Protein AF-A0A957SRE9-F1 (afdb_monomer)

pLDDT: mean 88.99, std 9.48, range [49.84, 96.88]

Nearest PDB structures (foldseek):
  9ezm-assembly1_A  TM=5.721E-01  e=3.180E-08  Halogeometricum borinquense DSM 11551
  7zt8-assembly1_A  TM=3.486E-01  e=4.037E-01  Homo sapiens
  8fmv-assembly1_D  TM=3.633E-01  e=3.031E+00  Bacillus subtilis subsp. subtilis str. 168
  8es4-assembly1_E  TM=2.389E-01  e=2.550E+00  Shigella phage Buco
  3d2u-assembly2_E  TM=1.962E-01  e=1.433E+00  Human betaherpesvirus 5

Sequence (377 aa):
MAEMILPGTYIEVRAEGLITPERVTVNNVGVVGTAAKGPIDITTTGSTTTVVGVPTLVSSYGEARAIFGDYDAWVDGASDELTLVRALELAFAHGATTVWATRVASAAAAKASYLVSSASGDCIALTAKTEGSWGNDLKINIFDAQANAFVEDEVHSGPTVTLANTEIVKSARNRILLATDADGLTRPMQLLYADDSPGAPTSAQVVVDRNTGALTFGATVGAADTVTASYLVAAADSVKVTLKLGAQEEVYTVVSGADLANDIKDNSQWVNAQAQANSAELPTKSASATEFAAFGTGSNTPGANGEINADYKIGLDALLNEDAHIIVAAGQDDSFGDEMDAHCQVASSDAYRRERIGVVGSALGATLDQLRGHNLA

Structure (mmCIF, N/CA/C/O backbone):
data_AF-A0A957SRE9-F1
#
_entry.id   AF-A0A957SRE9-F1
#
loop_
_atom_site.group_PDB
_atom_site.id
_atom_site.type_symbol
_atom_site.label_atom_id
_atom_site.label_alt_id
_atom_site.label_comp_id
_atom_site.label_asym_id
_atom_site.label_entity_id
_atom_site.label_seq_id
_atom_site.pdbx_PDB_ins_code
_atom_site.Cartn_x
_atom_site.Cartn_y
_atom_site.Cartn_z
_atom_site.occupancy
_atom_site.B_iso_or_equiv
_atom_site.auth_seq_id
_atom_site.auth_comp_id
_atom_site.auth_asym_id
_atom_site.auth_atom_id
_atom_site.pdbx_PDB_model_num
ATOM 1 N N . MET A 1 1 ? 57.566 0.824 16.877 1.00 51.84 1 MET A N 1
ATOM 2 C CA . MET A 1 1 ? 58.733 0.720 17.784 1.00 51.84 1 MET A CA 1
ATOM 3 C C . MET A 1 1 ? 59.925 1.179 16.962 1.00 51.84 1 MET A C 1
ATOM 5 O O . MET A 1 1 ? 60.162 0.574 15.928 1.00 51.84 1 MET A O 1
ATOM 9 N N . ALA A 1 2 ? 60.549 2.311 17.290 1.00 51.50 2 ALA A N 1
ATOM 10 C CA . ALA A 1 2 ? 61.684 2.813 16.514 1.00 51.50 2 ALA A CA 1
ATOM 11 C C . ALA A 1 2 ? 62.928 1.996 16.879 1.00 51.50 2 ALA A C 1
ATOM 13 O O . ALA A 1 2 ? 63.255 1.888 18.061 1.00 51.50 2 ALA A O 1
ATOM 14 N N . GLU A 1 3 ? 63.591 1.409 15.888 1.00 58.84 3 GLU A N 1
ATOM 15 C CA . GLU A 1 3 ? 64.792 0.603 16.098 1.00 58.84 3 GLU A CA 1
ATOM 16 C C . GLU A 1 3 ? 66.003 1.329 15.498 1.00 58.84 3 GLU A C 1
ATOM 18 O O . GLU A 1 3 ? 65.990 1.766 14.346 1.00 58.84 3 GLU A O 1
ATOM 23 N N . MET A 1 4 ? 67.038 1.528 16.318 1.00 51.81 4 MET A N 1
ATOM 24 C CA . MET A 1 4 ? 68.249 2.265 15.953 1.00 51.81 4 MET A CA 1
ATOM 25 C C . MET A 1 4 ? 69.278 1.295 15.367 1.00 51.81 4 MET A C 1
ATOM 27 O O . MET A 1 4 ? 69.959 0.594 16.110 1.00 51.81 4 MET A O 1
ATOM 31 N N . ILE A 1 5 ? 69.397 1.264 14.037 1.00 59.59 5 ILE A N 1
ATOM 32 C CA . ILE A 1 5 ? 70.317 0.355 13.329 1.00 59.59 5 ILE A CA 1
ATOM 33 C C . ILE A 1 5 ? 71.699 1.009 13.089 1.00 59.59 5 ILE A C 1
ATOM 35 O O . ILE A 1 5 ? 72.706 0.306 13.053 1.00 59.59 5 ILE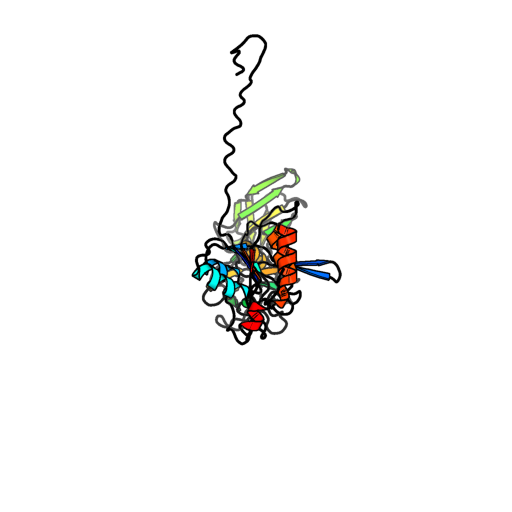 A O 1
ATOM 39 N N . LEU A 1 6 ? 71.785 2.347 12.982 1.00 59.75 6 LEU A N 1
ATOM 40 C CA . LEU A 1 6 ? 73.039 3.106 12.803 1.00 59.75 6 LEU A CA 1
ATOM 41 C C . LEU A 1 6 ? 73.010 4.460 13.551 1.00 59.75 6 LEU A C 1
ATOM 43 O O . LEU A 1 6 ? 71.945 5.075 13.650 1.00 59.75 6 LEU A O 1
ATOM 47 N N . PRO A 1 7 ? 74.155 4.968 14.062 1.00 61.72 7 PRO A N 1
ATOM 48 C CA . PRO A 1 7 ? 74.204 6.234 14.794 1.00 61.72 7 PRO A CA 1
ATOM 49 C C . PRO A 1 7 ? 73.770 7.419 13.918 1.00 61.72 7 PRO A C 1
ATOM 51 O O . PRO A 1 7 ? 74.366 7.672 12.875 1.00 61.72 7 PRO A O 1
ATOM 54 N N . GLY A 1 8 ? 72.760 8.170 14.365 1.00 66.44 8 GLY A N 1
ATOM 55 C CA . GLY A 1 8 ? 72.313 9.412 13.719 1.00 66.44 8 GLY A CA 1
ATOM 56 C C . GLY A 1 8 ? 71.148 9.279 12.731 1.00 66.44 8 GLY A C 1
ATOM 57 O O . GLY A 1 8 ? 70.755 10.284 12.144 1.00 66.44 8 GLY A O 1
ATOM 58 N N . THR A 1 9 ? 70.555 8.094 12.550 1.00 57.88 9 THR A N 1
ATOM 59 C CA . THR A 1 9 ? 69.350 7.917 11.716 1.00 57.88 9 THR A CA 1
ATOM 60 C C . THR A 1 9 ? 68.278 7.139 12.474 1.00 57.88 9 THR A C 1
ATOM 62 O O . THR A 1 9 ? 68.538 6.052 12.983 1.00 57.88 9 THR A O 1
ATOM 65 N N . TYR A 1 10 ? 67.067 7.698 12.537 1.00 56.28 10 TYR A N 1
ATOM 66 C CA . TYR A 1 10 ? 65.894 7.060 13.137 1.00 56.28 10 TYR A CA 1
ATOM 67 C C . TYR A 1 10 ? 64.943 6.604 12.029 1.00 56.28 10 TYR A C 1
ATOM 69 O O . TYR A 1 10 ? 64.563 7.410 11.182 1.00 56.28 10 TYR A O 1
ATOM 77 N N . ILE A 1 11 ? 64.549 5.328 12.046 1.00 66.06 11 ILE A N 1
ATOM 78 C CA . ILE A 1 11 ? 63.503 4.784 11.173 1.00 66.06 11 ILE A CA 1
ATOM 79 C C . ILE A 1 11 ? 62.340 4.356 12.068 1.00 66.06 11 ILE A C 1
ATOM 81 O O . ILE A 1 11 ? 62.491 3.506 12.947 1.00 66.06 11 ILE A O 1
ATOM 85 N N . GLU A 1 12 ? 61.175 4.963 11.858 1.00 66.44 12 GLU A N 1
ATOM 86 C CA . GLU A 1 12 ? 59.926 4.548 12.488 1.00 66.44 12 GLU A CA 1
ATOM 87 C C . GLU A 1 12 ? 59.103 3.779 11.451 1.00 66.44 12 GLU A C 1
ATOM 89 O O . GLU A 1 12 ? 58.536 4.371 10.538 1.00 66.44 12 GLU A O 1
ATOM 94 N N . VAL A 1 13 ? 59.035 2.452 11.581 1.00 66.31 13 VAL A N 1
ATOM 95 C CA . VAL A 1 13 ? 58.067 1.657 10.817 1.00 66.31 13 VAL A CA 1
ATOM 96 C C . VAL A 1 13 ? 56.743 1.722 11.566 1.00 66.31 13 VAL A C 1
ATOM 98 O O . VAL A 1 13 ? 56.584 1.126 12.638 1.00 66.31 13 VAL A O 1
ATOM 101 N N . ARG A 1 14 ? 55.798 2.487 11.022 1.00 61.56 14 ARG A N 1
ATOM 102 C CA . ARG A 1 14 ? 54.396 2.412 11.430 1.00 61.56 14 ARG A CA 1
ATOM 103 C C . ARG A 1 14 ? 53.760 1.267 10.662 1.00 61.56 14 ARG A C 1
ATOM 105 O O . ARG A 1 14 ? 53.963 1.147 9.458 1.00 61.56 14 ARG A O 1
ATOM 112 N N . ALA A 1 15 ? 53.011 0.418 11.357 1.00 62.78 15 ALA A N 1
ATOM 113 C CA . ALA A 1 15 ? 52.093 -0.473 10.674 1.00 62.78 15 ALA A CA 1
ATOM 114 C C . ALA A 1 15 ? 51.009 0.418 10.062 1.00 62.78 15 ALA A C 1
ATOM 116 O O . ALA A 1 15 ? 50.070 0.815 10.749 1.00 62.78 15 ALA A O 1
ATOM 117 N N . GLU A 1 16 ? 51.165 0.789 8.795 1.00 59.53 16 GLU A N 1
ATOM 118 C CA . GLU A 1 16 ? 50.000 1.115 7.988 1.00 59.53 16 GLU A CA 1
ATOM 119 C C . GLU A 1 16 ? 49.205 -0.185 7.961 1.00 59.53 16 GLU A C 1
ATOM 121 O O . GLU A 1 16 ? 49.651 -1.183 7.390 1.00 59.53 16 GLU A O 1
ATOM 126 N N . GLY A 1 17 ? 48.123 -0.242 8.747 1.00 58.66 17 GLY A N 1
ATOM 127 C CA . GLY A 1 17 ? 47.235 -1.396 8.750 1.00 58.66 17 GLY A CA 1
ATOM 128 C C . GLY A 1 17 ? 46.950 -1.754 7.301 1.00 58.66 17 GLY A C 1
ATOM 129 O O . GLY A 1 17 ? 46.739 -0.840 6.506 1.00 58.66 17 GLY A O 1
ATOM 130 N N . LEU A 1 18 ? 47.041 -3.046 6.961 1.00 50.19 18 LEU A N 1
ATOM 131 C CA . LEU A 1 18 ? 46.786 -3.553 5.616 1.00 50.19 18 LEU A CA 1
ATOM 132 C C . LEU A 1 18 ? 45.581 -2.795 5.058 1.00 50.19 18 LEU A C 1
ATOM 134 O O . LEU A 1 18 ? 44.469 -2.993 5.555 1.00 50.19 18 LEU A O 1
ATOM 138 N N . ILE A 1 19 ? 45.823 -1.883 4.108 1.00 55.03 19 ILE A N 1
ATOM 139 C CA . ILE A 1 19 ? 44.756 -1.174 3.413 1.00 55.03 19 ILE A CA 1
ATOM 140 C C . ILE A 1 19 ? 44.097 -2.275 2.607 1.00 55.03 19 ILE A C 1
ATOM 142 O O . ILE A 1 19 ? 44.534 -2.628 1.515 1.00 55.03 19 ILE A O 1
ATOM 146 N N . THR A 1 20 ? 43.129 -2.933 3.234 1.00 54.44 20 THR A N 1
ATOM 147 C CA . THR A 1 20 ? 42.257 -3.855 2.540 1.00 54.44 20 THR A CA 1
ATOM 148 C C . THR A 1 20 ? 41.550 -2.941 1.559 1.00 54.44 20 THR A C 1
ATOM 150 O O . THR A 1 20 ? 40.891 -2.009 2.031 1.00 54.44 20 THR A O 1
ATOM 153 N N . PRO A 1 21 ? 41.760 -3.098 0.240 1.00 57.81 21 PRO A N 1
ATOM 154 C CA . PRO A 1 21 ? 41.014 -2.297 -0.709 1.00 57.81 21 PRO A CA 1
ATOM 155 C C . PRO A 1 21 ? 39.544 -2.437 -0.334 1.00 57.81 21 PRO A C 1
ATOM 157 O O . PRO A 1 21 ? 39.088 -3.538 0.007 1.00 57.81 21 PRO A O 1
ATOM 160 N N . GLU A 1 22 ? 38.835 -1.312 -0.302 1.00 58.88 22 GLU A N 1
ATOM 161 C CA . GLU A 1 22 ? 37.397 -1.333 -0.079 1.00 58.88 22 GLU A CA 1
ATOM 162 C C . GLU A 1 22 ? 36.785 -2.352 -1.042 1.00 58.88 22 GLU A C 1
ATOM 164 O O . GLU A 1 22 ? 37.284 -2.557 -2.155 1.00 58.88 22 GLU A O 1
ATOM 169 N N . ARG A 1 23 ? 35.768 -3.086 -0.579 1.00 59.50 23 ARG A N 1
ATOM 170 C CA . ARG A 1 23 ? 35.136 -4.117 -1.402 1.00 59.50 23 ARG A CA 1
ATOM 171 C C . ARG A 1 23 ? 34.669 -3.463 -2.698 1.00 59.50 23 ARG A C 1
ATOM 173 O O . ARG A 1 23 ? 33.716 -2.696 -2.678 1.00 59.50 23 ARG A O 1
ATOM 180 N N . VAL A 1 24 ? 35.327 -3.792 -3.805 1.00 65.19 24 VAL A N 1
ATOM 181 C CA . VAL A 1 24 ? 34.877 -3.385 -5.133 1.00 65.19 24 VAL A CA 1
ATOM 182 C C . VAL A 1 24 ? 33.601 -4.170 -5.402 1.00 65.19 24 VAL A C 1
ATOM 184 O O . VAL A 1 24 ? 33.634 -5.395 -5.553 1.00 65.19 24 VAL A O 1
ATOM 187 N N . THR A 1 25 ? 32.462 -3.485 -5.367 1.00 69.69 25 THR A N 1
ATOM 188 C CA . THR A 1 25 ? 31.209 -4.056 -5.847 1.00 69.69 25 THR A CA 1
ATOM 189 C C . THR A 1 25 ? 31.361 -4.263 -7.353 1.00 69.69 25 THR A C 1
ATOM 191 O O . THR A 1 25 ? 31.941 -3.444 -8.055 1.00 69.69 25 THR A O 1
ATOM 194 N N . VAL A 1 26 ? 30.927 -5.411 -7.863 1.00 72.50 26 VAL A N 1
ATOM 195 C CA . VAL A 1 26 ? 31.007 -5.737 -9.293 1.00 72.50 26 VAL A CA 1
ATOM 196 C C . VAL A 1 26 ? 29.642 -6.215 -9.754 1.00 72.50 26 VAL A C 1
ATOM 198 O O . VAL A 1 26 ? 28.910 -6.821 -8.976 1.00 72.50 26 VAL A O 1
ATOM 201 N N . ASN A 1 27 ? 29.313 -5.965 -11.021 1.00 76.88 27 ASN A N 1
ATOM 202 C CA . ASN A 1 27 ? 28.092 -6.449 -11.680 1.00 76.88 27 ASN A CA 1
ATOM 203 C C . ASN A 1 27 ? 26.761 -5.892 -11.144 1.00 76.88 27 ASN A C 1
ATOM 205 O O . ASN A 1 27 ? 25.710 -6.470 -11.412 1.00 76.88 27 ASN A O 1
ATOM 209 N N . ASN A 1 28 ? 26.779 -4.763 -10.434 1.00 90.19 28 ASN A N 1
ATOM 210 C CA . ASN A 1 28 ? 25.544 -4.058 -10.096 1.00 90.19 28 ASN A CA 1
ATOM 211 C C . ASN A 1 28 ? 25.036 -3.270 -11.310 1.00 90.19 28 ASN A C 1
ATOM 213 O O . ASN A 1 28 ? 25.766 -2.441 -11.867 1.00 90.19 28 ASN A O 1
ATOM 217 N N . VAL A 1 29 ? 23.783 -3.505 -11.685 1.00 94.44 29 VAL A N 1
ATOM 218 C CA . VAL A 1 29 ? 23.110 -2.821 -12.798 1.00 94.44 29 VAL A CA 1
ATOM 219 C C . VAL A 1 29 ? 22.133 -1.793 -12.231 1.00 94.44 29 VAL A C 1
ATOM 221 O O . VAL A 1 29 ? 21.446 -2.081 -11.262 1.00 94.44 29 VAL A O 1
ATOM 224 N N . GLY A 1 30 ? 22.062 -0.600 -12.805 1.00 95.31 30 GLY A N 1
ATOM 225 C CA . GLY A 1 30 ? 21.007 0.378 -12.565 1.00 95.31 30 GLY A CA 1
ATOM 226 C C . GLY A 1 30 ? 20.048 0.375 -13.747 1.00 95.31 30 GLY A C 1
ATOM 227 O O . GLY A 1 30 ? 20.494 0.481 -14.885 1.00 95.31 30 GLY A O 1
ATOM 228 N N . VAL A 1 31 ? 18.748 0.237 -13.507 1.00 96.31 31 VAL A N 1
ATOM 229 C CA . VAL A 1 31 ? 17.733 0.246 -14.568 1.00 96.31 31 VAL A CA 1
ATOM 230 C C . VAL A 1 31 ? 16.680 1.288 -14.234 1.00 96.31 31 VAL A C 1
ATOM 232 O O . VAL A 1 31 ? 16.050 1.221 -13.180 1.00 96.31 31 VAL A O 1
ATOM 235 N N . VAL A 1 32 ? 16.477 2.233 -15.148 1.00 96.19 32 VAL A N 1
ATOM 236 C CA . VAL A 1 32 ? 15.441 3.266 -15.057 1.00 96.19 32 VAL A CA 1
ATOM 237 C C . VAL A 1 32 ? 14.355 2.962 -16.078 1.00 96.19 32 VAL A C 1
ATOM 239 O O . VAL A 1 32 ? 14.672 2.697 -17.235 1.00 96.19 32 VAL A O 1
ATOM 242 N N . GLY A 1 33 ? 13.085 3.003 -15.678 1.00 94.44 33 GLY A N 1
ATOM 243 C CA . GLY A 1 33 ? 11.975 2.796 -16.607 1.00 94.44 33 GLY A CA 1
ATOM 244 C C . GLY A 1 33 ? 10.595 2.985 -15.989 1.00 94.44 33 GLY A C 1
ATOM 245 O O . GLY A 1 33 ? 10.453 3.193 -14.782 1.00 94.44 33 GLY A O 1
ATOM 246 N N . THR A 1 34 ? 9.566 2.875 -16.821 1.00 94.88 34 THR A N 1
ATOM 247 C CA . THR A 1 34 ? 8.156 2.971 -16.419 1.00 94.88 34 THR A CA 1
ATOM 248 C C . THR A 1 34 ? 7.644 1.628 -15.887 1.00 94.88 34 THR A C 1
ATOM 250 O O . THR A 1 34 ? 8.064 0.560 -16.342 1.00 94.88 34 THR A O 1
ATOM 253 N N . ALA A 1 35 ? 6.748 1.655 -14.894 1.00 94.94 35 ALA A N 1
ATOM 254 C CA . ALA A 1 35 ? 6.207 0.444 -14.266 1.00 94.94 35 ALA A CA 1
ATOM 255 C C . ALA A 1 35 ? 4.763 0.610 -13.773 1.00 94.94 35 ALA A C 1
ATOM 257 O O . ALA A 1 35 ? 4.315 1.725 -13.490 1.00 94.94 35 ALA A O 1
ATOM 258 N N . ALA A 1 36 ? 4.072 -0.525 -13.615 1.00 93.31 36 ALA A N 1
ATOM 259 C CA . ALA A 1 36 ? 2.665 -0.592 -13.224 1.00 93.31 36 ALA A CA 1
ATOM 260 C C . ALA A 1 36 ? 2.424 -0.254 -11.747 1.00 93.31 36 ALA A C 1
ATOM 262 O O . ALA A 1 36 ? 1.314 0.112 -11.368 1.00 93.31 36 ALA A O 1
ATOM 263 N N . LYS A 1 37 ? 3.440 -0.426 -10.898 1.00 93.25 37 LYS A N 1
ATOM 264 C CA . LYS A 1 37 ? 3.426 -0.093 -9.469 1.00 93.25 37 LYS A CA 1
ATOM 265 C C . LYS A 1 37 ? 4.847 0.121 -8.957 1.00 93.25 37 LYS A C 1
ATOM 267 O O . LYS A 1 37 ? 5.803 -0.004 -9.716 1.00 93.25 37 LYS A O 1
ATOM 272 N N . GLY A 1 38 ? 4.986 0.412 -7.669 1.00 91.06 38 GLY A N 1
ATOM 273 C CA . GLY A 1 38 ? 6.283 0.541 -7.005 1.00 91.06 38 GLY A CA 1
ATOM 274 C C . GLY A 1 38 ? 6.563 1.964 -6.526 1.00 91.06 38 GLY A C 1
ATOM 275 O O . GLY A 1 38 ? 5.797 2.880 -6.839 1.00 91.06 38 GLY A O 1
ATOM 276 N N . PRO A 1 39 ? 7.622 2.146 -5.727 1.00 91.56 39 PRO A N 1
ATOM 277 C CA . PRO A 1 39 ? 7.863 3.389 -5.009 1.00 91.56 39 PRO A CA 1
ATOM 278 C C . PRO A 1 39 ? 8.271 4.526 -5.953 1.00 91.56 39 PRO A C 1
ATOM 280 O O . PRO A 1 39 ? 9.182 4.385 -6.768 1.00 91.56 39 PRO A O 1
ATOM 283 N N . ILE A 1 40 ? 7.584 5.654 -5.803 1.00 92.19 40 ILE A N 1
ATOM 284 C CA . ILE A 1 40 ? 7.937 6.964 -6.347 1.00 92.19 40 ILE A CA 1
ATOM 285 C C . ILE A 1 40 ? 7.630 8.004 -5.270 1.00 92.19 40 ILE A C 1
ATOM 287 O O . ILE A 1 40 ? 6.649 7.869 -4.537 1.00 92.19 40 ILE A O 1
ATOM 291 N N . ASP A 1 41 ? 8.455 9.037 -5.185 1.00 88.12 41 ASP A N 1
ATOM 292 C CA . ASP A 1 41 ? 8.241 10.163 -4.290 1.00 88.12 41 ASP A CA 1
ATOM 293 C C . ASP A 1 41 ? 7.639 11.320 -5.083 1.00 88.12 41 ASP A C 1
ATOM 295 O O . ASP A 1 41 ? 8.301 11.955 -5.906 1.00 88.12 41 ASP A O 1
ATOM 299 N N . ILE A 1 42 ? 6.359 11.601 -4.837 1.00 86.50 42 ILE A N 1
ATOM 300 C CA . ILE A 1 42 ? 5.653 12.732 -5.442 1.00 86.50 42 ILE A CA 1
ATOM 301 C C . ILE A 1 42 ? 5.584 13.866 -4.426 1.00 86.50 42 ILE A C 1
ATOM 303 O O . ILE A 1 42 ? 4.901 13.769 -3.407 1.00 86.50 42 ILE A O 1
ATOM 307 N N . THR A 1 43 ? 6.261 14.972 -4.724 1.00 85.38 43 THR A N 1
ATOM 308 C CA . THR A 1 43 ? 6.211 16.187 -3.905 1.00 85.38 43 THR A CA 1
ATOM 309 C C . THR A 1 43 ? 5.619 17.330 -4.714 1.00 85.38 43 THR A C 1
ATOM 311 O O . THR A 1 43 ? 6.137 17.700 -5.765 1.00 85.38 43 THR A O 1
ATOM 314 N N . THR A 1 44 ? 4.542 17.931 -4.206 1.00 85.06 44 THR A N 1
ATOM 315 C CA . THR A 1 44 ? 3.928 19.120 -4.812 1.00 85.06 44 THR A CA 1
ATOM 316 C C . THR A 1 44 ? 4.267 20.349 -3.980 1.00 85.06 44 THR A C 1
ATOM 318 O O . THR A 1 44 ? 3.871 20.442 -2.821 1.00 85.06 44 THR A O 1
ATOM 321 N N . THR A 1 45 ? 4.994 21.306 -4.562 1.00 82.88 45 THR A N 1
ATOM 322 C CA . THR A 1 45 ? 5.281 22.605 -3.934 1.00 82.88 45 THR A CA 1
ATOM 323 C C . THR A 1 45 ? 4.662 23.715 -4.774 1.00 82.88 45 THR A C 1
ATOM 325 O O . THR A 1 45 ? 5.111 24.013 -5.882 1.00 82.88 45 THR A O 1
ATOM 328 N N . GLY A 1 46 ? 3.604 24.339 -4.251 1.00 86.31 46 GLY A N 1
ATOM 329 C CA . GLY A 1 46 ? 2.827 25.326 -5.000 1.00 86.31 46 GLY A CA 1
ATOM 330 C C . GLY A 1 46 ? 2.157 24.688 -6.218 1.00 86.31 46 GLY A C 1
ATOM 331 O O . GLY A 1 46 ? 1.353 23.776 -6.065 1.00 86.31 46 GLY A O 1
ATOM 332 N N . SER A 1 47 ? 2.490 25.170 -7.418 1.00 82.44 47 SER A N 1
ATOM 333 C CA . SER A 1 47 ? 1.948 24.651 -8.683 1.00 82.44 47 SER A CA 1
ATOM 334 C C . SER A 1 47 ? 2.879 23.654 -9.388 1.00 82.44 47 SER A C 1
ATOM 336 O O . SER A 1 47 ? 2.533 23.175 -10.467 1.00 82.44 47 SER A O 1
ATOM 338 N N . THR A 1 48 ? 4.050 23.358 -8.813 1.00 81.81 48 THR A N 1
ATOM 339 C CA . THR A 1 48 ? 5.038 22.440 -9.393 1.00 81.81 48 THR A CA 1
ATOM 340 C C . THR A 1 48 ? 4.965 21.098 -8.679 1.00 81.81 48 THR A C 1
ATOM 342 O O . THR A 1 48 ? 5.120 21.031 -7.458 1.00 81.81 48 THR A O 1
ATOM 345 N N . THR A 1 49 ? 4.742 20.035 -9.449 1.00 85.56 49 THR A N 1
ATOM 346 C CA . THR A 1 49 ? 4.795 18.651 -8.968 1.00 85.56 49 THR A CA 1
ATOM 347 C C . THR A 1 49 ? 6.087 18.024 -9.460 1.00 85.56 49 THR A C 1
ATOM 349 O O . THR A 1 49 ? 6.312 17.956 -10.666 1.00 85.56 49 THR A O 1
ATOM 352 N N . THR A 1 50 ? 6.924 17.578 -8.531 1.00 84.62 50 THR A N 1
ATOM 353 C CA . THR A 1 50 ? 8.149 16.836 -8.828 1.00 84.62 50 THR A CA 1
ATOM 354 C C . THR A 1 50 ? 7.915 15.373 -8.485 1.00 84.62 50 THR A C 1
ATOM 356 O O . THR A 1 50 ? 7.482 15.064 -7.373 1.00 84.62 50 THR A O 1
ATOM 359 N N . VAL A 1 51 ? 8.198 14.486 -9.437 1.00 88.25 51 VAL A N 1
ATOM 360 C CA . VAL A 1 51 ? 8.099 13.033 -9.269 1.00 88.25 51 VAL A CA 1
ATOM 361 C C . VAL A 1 51 ? 9.503 12.460 -9.321 1.00 88.25 51 VAL A C 1
ATOM 363 O O . VAL A 1 51 ? 10.169 12.576 -10.345 1.00 88.25 51 VAL A O 1
ATOM 366 N N . VAL A 1 52 ? 9.959 11.877 -8.216 1.00 87.81 52 VAL A N 1
ATOM 367 C CA . VAL A 1 52 ? 11.298 11.297 -8.090 1.00 87.81 52 VAL A CA 1
ATOM 368 C C . VAL A 1 52 ? 11.194 9.786 -7.969 1.00 87.81 52 VAL A C 1
ATOM 370 O O . VAL A 1 52 ? 10.433 9.267 -7.156 1.00 87.81 52 VAL A O 1
ATOM 373 N N . GLY A 1 53 ? 11.953 9.066 -8.792 1.00 87.44 53 GLY A N 1
ATOM 374 C CA . GLY A 1 53 ? 12.060 7.618 -8.666 1.00 87.44 53 GLY A CA 1
ATOM 375 C C . GLY A 1 53 ? 12.875 7.236 -7.435 1.00 87.44 53 GLY A C 1
ATOM 376 O O . GLY A 1 53 ? 13.913 7.840 -7.177 1.00 87.44 53 GLY A O 1
ATOM 377 N N . VAL A 1 54 ? 12.430 6.221 -6.694 1.00 92.88 54 VAL A N 1
ATOM 378 C CA . VAL A 1 54 ? 13.162 5.699 -5.531 1.00 92.88 54 VAL A CA 1
ATOM 379 C C . VAL A 1 54 ? 13.960 4.465 -5.962 1.00 92.88 54 VAL A C 1
ATOM 381 O O . VAL A 1 54 ? 13.345 3.440 -6.287 1.00 92.88 54 VAL A O 1
ATOM 384 N N . PRO A 1 55 ? 15.308 4.518 -5.979 1.00 94.38 55 PRO A N 1
ATOM 385 C CA . PRO A 1 55 ? 16.121 3.359 -6.309 1.00 94.38 55 PRO A CA 1
ATOM 386 C C . PRO A 1 55 ? 15.848 2.225 -5.328 1.00 94.38 55 PRO A C 1
ATOM 388 O O . PRO A 1 55 ? 15.999 2.368 -4.116 1.00 94.38 55 PRO A O 1
ATOM 391 N N . THR A 1 56 ? 15.427 1.085 -5.858 1.00 95.88 56 THR A N 1
ATOM 392 C CA . THR A 1 56 ? 15.103 -0.092 -5.058 1.00 95.88 56 THR A CA 1
ATOM 393 C C . THR A 1 56 ? 16.001 -1.240 -5.476 1.00 95.88 56 THR A C 1
ATOM 395 O O . THR A 1 56 ? 16.016 -1.640 -6.643 1.00 95.88 56 THR A O 1
ATOM 398 N N . LEU A 1 57 ? 16.755 -1.776 -4.520 1.00 94.62 57 LEU A N 1
ATOM 399 C CA . LEU A 1 57 ? 17.587 -2.946 -4.747 1.00 94.62 57 LEU A CA 1
ATOM 400 C C . LEU A 1 57 ? 16.703 -4.179 -4.930 1.00 94.62 57 LEU A C 1
ATOM 402 O O . LEU A 1 57 ? 15.914 -4.513 -4.051 1.00 94.62 57 LEU A O 1
ATOM 406 N N . VAL A 1 58 ? 16.873 -4.870 -6.050 1.00 95.69 58 VAL A N 1
ATOM 407 C CA . VAL A 1 58 ? 16.213 -6.140 -6.341 1.00 95.69 58 VAL A CA 1
ATOM 408 C C . VAL A 1 58 ? 17.245 -7.197 -6.709 1.00 95.69 58 VAL A C 1
ATOM 410 O O . VAL A 1 58 ? 18.224 -6.941 -7.416 1.00 95.69 58 VAL A O 1
ATOM 413 N N . SER A 1 59 ? 17.020 -8.408 -6.210 1.00 93.62 59 SER A N 1
ATOM 414 C CA . SER A 1 59 ? 17.938 -9.547 -6.338 1.00 93.62 59 SER A CA 1
ATOM 415 C C . SER A 1 59 ? 17.402 -10.658 -7.244 1.00 93.62 59 SER A C 1
ATOM 417 O O . SER A 1 59 ? 18.125 -11.589 -7.598 1.00 93.62 59 SER A O 1
ATOM 419 N N . SER A 1 60 ? 16.127 -1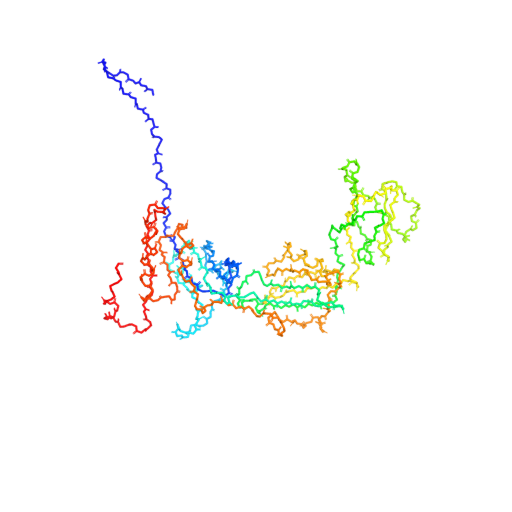0.579 -7.637 1.00 94.31 60 SER A N 1
ATOM 420 C CA . SER A 1 60 ? 15.501 -11.545 -8.537 1.00 94.31 60 SER A CA 1
ATOM 421 C C . SER A 1 60 ? 14.354 -10.938 -9.344 1.00 94.31 60 SER A C 1
ATOM 423 O O . SER A 1 60 ? 13.717 -9.968 -8.933 1.00 94.31 60 SER A O 1
ATOM 425 N N . TYR A 1 61 ? 14.019 -11.577 -10.467 1.00 94.38 61 TYR A N 1
ATOM 426 C CA . TYR A 1 61 ? 12.862 -11.191 -11.279 1.00 94.38 61 TYR A CA 1
ATOM 427 C C . TYR A 1 61 ? 11.523 -11.349 -10.534 1.00 94.38 61 TYR A C 1
ATOM 429 O O . TYR A 1 61 ? 10.620 -10.529 -10.690 1.00 94.38 61 TYR A O 1
ATOM 437 N N . GLY A 1 62 ? 11.391 -12.376 -9.685 1.00 94.50 62 GLY A N 1
ATOM 438 C CA . GLY A 1 62 ? 10.183 -12.578 -8.877 1.00 94.50 62 GLY A CA 1
ATOM 439 C C . GLY A 1 62 ? 9.950 -11.437 -7.882 1.00 94.50 62 GLY A C 1
ATOM 440 O O . GLY A 1 62 ? 8.829 -10.950 -7.754 1.00 94.50 62 GLY A O 1
ATOM 441 N N . GLU A 1 63 ? 11.019 -10.968 -7.236 1.00 94.75 63 GLU A N 1
ATOM 442 C CA . GLU A 1 63 ? 10.996 -9.790 -6.363 1.00 94.75 63 GLU A CA 1
ATOM 443 C C . GLU A 1 63 ? 10.672 -8.511 -7.148 1.00 94.75 63 GLU A C 1
ATOM 445 O O . GLU A 1 63 ? 9.798 -7.745 -6.743 1.00 94.75 63 GLU A O 1
ATOM 450 N N . ALA A 1 64 ? 11.293 -8.319 -8.316 1.00 94.19 64 ALA A N 1
ATOM 451 C CA . ALA A 1 64 ? 11.016 -7.177 -9.184 1.00 94.19 64 ALA A CA 1
ATOM 452 C C . ALA A 1 64 ? 9.531 -7.085 -9.570 1.00 94.19 64 ALA A C 1
ATOM 454 O O . ALA A 1 64 ? 8.931 -6.021 -9.440 1.00 94.19 64 ALA A O 1
ATOM 455 N N . ARG A 1 65 ? 8.900 -8.197 -9.962 1.00 94.25 65 ARG A N 1
ATOM 456 C CA . ARG A 1 65 ? 7.451 -8.239 -10.232 1.00 94.25 65 ARG A CA 1
ATOM 457 C C . ARG A 1 65 ? 6.610 -7.968 -8.987 1.00 94.25 65 ARG A C 1
ATOM 459 O O . ARG A 1 65 ? 5.595 -7.272 -9.051 1.00 94.25 65 ARG A O 1
ATOM 466 N N . ALA A 1 66 ? 7.026 -8.493 -7.835 1.00 91.75 66 ALA A N 1
ATOM 467 C CA . ALA A 1 66 ? 6.329 -8.257 -6.577 1.00 91.75 66 ALA A CA 1
ATOM 468 C C . ALA A 1 66 ? 6.341 -6.772 -6.178 1.00 91.75 66 ALA A C 1
ATOM 470 O O . ALA A 1 66 ? 5.342 -6.304 -5.633 1.00 91.75 66 ALA A O 1
ATOM 471 N N . ILE A 1 67 ? 7.403 -6.027 -6.497 1.00 93.38 67 ILE A N 1
ATOM 472 C CA . ILE A 1 67 ? 7.545 -4.600 -6.167 1.00 93.38 67 ILE A CA 1
ATOM 473 C C . ILE A 1 67 ? 6.970 -3.691 -7.257 1.00 93.38 67 ILE A C 1
ATOM 475 O O . ILE A 1 67 ? 6.220 -2.778 -6.923 1.00 93.38 67 ILE A O 1
ATOM 479 N N . PHE A 1 68 ? 7.269 -3.954 -8.533 1.00 94.81 68 PHE A N 1
ATOM 480 C CA . PHE A 1 68 ? 6.981 -3.062 -9.668 1.00 94.81 68 PHE A CA 1
ATOM 481 C C . PHE A 1 68 ? 5.808 -3.497 -10.559 1.00 94.81 68 PHE A C 1
ATOM 483 O O . PHE A 1 68 ? 5.335 -2.723 -11.392 1.00 94.81 68 PHE A O 1
ATOM 490 N N . GLY A 1 69 ? 5.275 -4.698 -10.334 1.00 92.19 69 GLY A N 1
ATOM 491 C CA . GLY A 1 69 ? 4.101 -5.222 -11.033 1.00 92.19 69 GLY A CA 1
ATOM 492 C C . GLY A 1 69 ? 4.451 -5.982 -12.301 1.00 92.19 69 GLY A C 1
ATOM 493 O O . GLY A 1 69 ? 5.619 -6.211 -12.606 1.00 92.19 69 GLY A O 1
ATOM 494 N N . ASP A 1 70 ? 3.415 -6.403 -13.016 1.00 91.19 70 ASP A N 1
ATOM 495 C CA . ASP A 1 70 ? 3.565 -7.007 -14.334 1.00 91.19 70 ASP A CA 1
ATOM 496 C C . ASP A 1 70 ? 3.646 -5.903 -15.400 1.00 91.19 70 ASP A C 1
ATOM 498 O O . ASP A 1 70 ? 3.079 -4.821 -15.234 1.00 91.19 70 ASP A O 1
ATOM 502 N N . TYR A 1 71 ? 4.381 -6.167 -16.479 1.00 90.81 71 TYR A N 1
ATOM 503 C CA . TYR A 1 71 ? 4.421 -5.290 -17.646 1.00 90.81 71 TYR A CA 1
ATOM 504 C C . TYR A 1 71 ? 3.311 -5.660 -18.644 1.00 90.81 71 TYR A C 1
ATOM 506 O O . TYR A 1 71 ? 2.713 -6.736 -18.574 1.00 90.81 71 TYR A O 1
ATOM 514 N N . ASP A 1 72 ? 3.057 -4.775 -19.599 1.00 90.44 72 ASP A N 1
ATOM 515 C CA . ASP A 1 72 ? 2.062 -4.932 -20.660 1.00 90.44 72 ASP A CA 1
ATOM 516 C C . ASP A 1 72 ? 2.572 -5.696 -21.896 1.00 90.44 72 ASP A C 1
ATOM 518 O O . ASP A 1 72 ? 3.761 -5.961 -22.085 1.00 90.44 72 ASP A O 1
ATOM 522 N N . ALA A 1 73 ? 1.661 -6.079 -22.789 1.00 89.44 73 ALA A N 1
ATOM 523 C CA . ALA A 1 73 ? 2.072 -6.646 -24.068 1.00 89.44 73 ALA A CA 1
ATOM 524 C C . ALA A 1 73 ? 2.840 -5.594 -24.888 1.00 89.44 73 ALA A C 1
ATOM 526 O O . ALA A 1 73 ? 2.378 -4.467 -25.027 1.00 89.44 73 ALA A O 1
ATOM 527 N N . TRP A 1 74 ? 3.986 -5.979 -25.455 1.00 86.88 74 TRP A N 1
ATOM 528 C CA . TRP A 1 74 ? 4.718 -5.116 -26.384 1.00 86.88 74 TRP A CA 1
ATOM 529 C C . TRP A 1 74 ? 3.939 -4.959 -27.691 1.00 86.88 74 TRP A C 1
ATOM 531 O O . TRP A 1 74 ? 3.553 -5.973 -28.284 1.00 86.88 74 TRP A O 1
ATOM 541 N N . VAL A 1 75 ? 3.748 -3.721 -28.153 1.00 86.69 75 VAL A N 1
ATOM 542 C CA . VAL A 1 75 ? 3.037 -3.425 -29.400 1.00 86.69 75 VAL A CA 1
ATOM 543 C C . VAL A 1 75 ? 4.011 -2.872 -30.435 1.00 86.69 75 VAL A C 1
ATOM 545 O O . VAL A 1 75 ? 4.286 -3.539 -31.435 1.00 86.69 75 VAL A O 1
ATOM 548 N N . ASP A 1 76 ? 4.552 -1.683 -30.192 1.00 82.50 76 ASP A N 1
ATOM 549 C CA . ASP A 1 76 ? 5.378 -0.942 -31.148 1.00 82.50 76 ASP A CA 1
ATOM 550 C C . ASP A 1 76 ? 6.426 -0.022 -30.504 1.00 82.50 76 ASP A C 1
ATOM 552 O O . ASP A 1 76 ? 7.196 0.606 -31.227 1.00 82.50 76 ASP A O 1
ATOM 556 N N . GLY A 1 77 ? 6.505 0.040 -29.173 1.00 77.88 77 GLY A N 1
ATOM 557 C CA . GLY A 1 77 ? 7.424 0.929 -28.459 1.00 77.88 77 GLY A CA 1
ATOM 558 C C . GLY A 1 77 ? 7.019 2.404 -28.500 1.00 77.88 77 GLY A C 1
ATOM 559 O O . GLY A 1 77 ? 7.795 3.253 -28.069 1.00 77.88 77 GLY A O 1
ATOM 560 N N . ALA A 1 78 ? 5.834 2.711 -29.033 1.00 78.44 78 ALA A N 1
ATOM 561 C CA . ALA A 1 78 ? 5.236 4.041 -29.079 1.00 78.44 78 ALA A CA 1
ATOM 562 C C . ALA A 1 78 ? 3.826 4.061 -28.459 1.00 78.44 78 ALA A C 1
ATOM 564 O O . ALA A 1 78 ? 3.155 5.092 -28.493 1.00 78.44 78 ALA A O 1
ATOM 565 N N . SER A 1 79 ? 3.382 2.937 -27.892 1.00 82.19 79 SER A N 1
ATOM 566 C CA . SER A 1 79 ? 2.064 2.751 -27.281 1.00 82.19 79 SER A CA 1
ATOM 567 C C . SER A 1 79 ? 2.131 2.876 -25.756 1.00 82.19 79 SER A C 1
ATOM 569 O O . SER A 1 79 ? 1.341 2.255 -25.046 1.00 82.19 79 SER A O 1
ATOM 571 N N . ASP A 1 80 ? 3.088 3.675 -25.276 1.00 84.62 80 ASP A N 1
ATOM 572 C CA . ASP A 1 80 ? 3.355 3.944 -23.864 1.00 84.62 80 ASP A CA 1
ATOM 573 C C . ASP A 1 80 ? 3.639 2.674 -23.040 1.00 84.62 80 ASP A C 1
ATOM 575 O O . ASP A 1 80 ? 3.231 2.551 -21.885 1.00 84.62 80 ASP A O 1
ATOM 579 N N . GLU A 1 81 ? 4.357 1.712 -23.629 1.00 90.00 81 GLU A N 1
ATOM 580 C CA . GLU A 1 81 ? 4.597 0.429 -22.977 1.00 90.00 81 GLU A CA 1
ATOM 581 C C . GLU A 1 81 ? 5.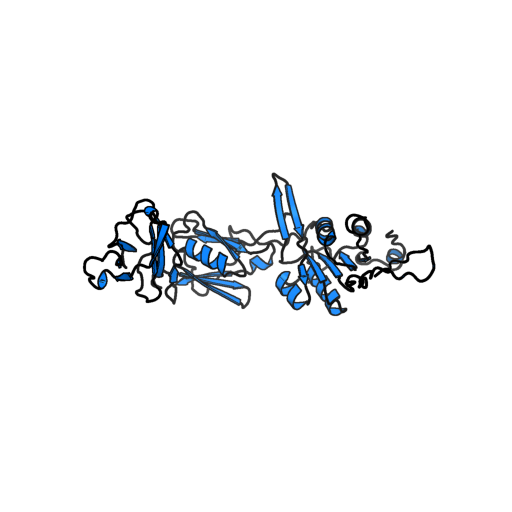415 0.536 -21.679 1.00 90.00 81 GLU A C 1
ATOM 583 O O . GLU A 1 81 ? 6.360 1.320 -21.549 1.00 90.00 81 GLU A O 1
ATOM 588 N N . LEU A 1 82 ? 5.120 -0.341 -20.717 1.00 93.50 82 LEU A N 1
ATOM 589 C CA . LEU A 1 82 ? 5.858 -0.419 -19.456 1.00 93.50 82 LEU A CA 1
ATOM 590 C C . LEU A 1 82 ? 7.213 -1.112 -19.642 1.00 93.50 82 LEU A C 1
ATOM 592 O O . LEU A 1 82 ? 7.300 -2.291 -19.998 1.00 93.50 82 LEU A O 1
ATOM 596 N N . THR A 1 83 ? 8.300 -0.388 -19.377 1.00 93.81 83 THR A N 1
ATOM 597 C CA . THR A 1 83 ? 9.653 -0.794 -19.794 1.00 93.81 83 THR A CA 1
ATOM 598 C C . THR A 1 83 ? 10.515 -1.367 -18.674 1.00 93.81 83 THR A C 1
ATOM 600 O O . THR A 1 83 ? 11.350 -2.232 -18.947 1.00 93.81 83 THR A O 1
ATOM 603 N N . LEU A 1 84 ? 10.314 -0.953 -17.417 1.00 95.19 84 LEU A N 1
ATOM 604 C CA . LEU A 1 84 ? 11.209 -1.303 -16.306 1.00 95.19 84 LEU A CA 1
ATOM 605 C C . LEU A 1 84 ? 11.272 -2.814 -16.082 1.00 95.19 84 LEU A C 1
ATOM 607 O O . LEU A 1 84 ? 12.336 -3.419 -16.168 1.00 95.19 84 LEU A O 1
ATOM 611 N N . VAL A 1 85 ? 10.127 -3.446 -15.818 1.00 95.75 85 VAL A N 1
ATOM 612 C CA . VAL A 1 85 ? 10.079 -4.875 -15.465 1.00 95.75 85 VAL A CA 1
ATOM 613 C C . VAL A 1 85 ? 10.475 -5.756 -16.651 1.00 95.75 85 VAL A C 1
ATOM 615 O O . VAL A 1 85 ? 11.090 -6.802 -16.453 1.00 95.75 85 VAL A O 1
ATOM 618 N N . ARG A 1 86 ? 10.209 -5.303 -17.884 1.00 94.75 86 ARG A N 1
ATOM 619 C CA . ARG A 1 86 ? 10.666 -5.964 -19.113 1.00 94.75 86 ARG A 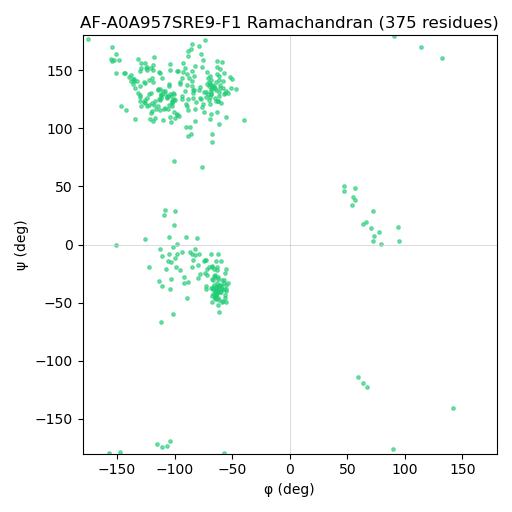CA 1
ATOM 620 C C . ARG A 1 86 ? 12.196 -5.950 -19.218 1.00 94.75 86 ARG A C 1
ATOM 622 O O . ARG A 1 86 ? 12.802 -6.980 -19.498 1.00 94.75 86 ARG A O 1
ATOM 629 N N . ALA A 1 87 ? 12.836 -4.816 -18.933 1.00 94.25 87 ALA A N 1
ATOM 630 C CA . ALA A 1 87 ? 14.295 -4.726 -18.892 1.00 94.25 87 ALA A CA 1
ATOM 631 C C . ALA A 1 87 ? 14.899 -5.548 -17.742 1.00 94.25 87 ALA A C 1
ATOM 633 O O . ALA A 1 87 ? 15.934 -6.187 -17.924 1.00 94.25 87 ALA A O 1
ATOM 634 N N . LEU A 1 88 ? 14.235 -5.592 -16.581 1.00 95.38 88 LEU A N 1
ATOM 635 C CA . LEU A 1 88 ? 14.657 -6.429 -15.455 1.00 95.38 88 LEU A CA 1
ATOM 636 C C . LEU A 1 88 ? 14.591 -7.921 -15.795 1.00 95.38 88 LEU A C 1
ATOM 638 O O . LEU A 1 88 ? 15.512 -8.653 -15.442 1.00 95.38 88 LEU A O 1
ATOM 642 N N . GLU A 1 89 ? 13.558 -8.375 -16.508 1.00 95.31 89 GLU A N 1
ATOM 643 C CA . GLU A 1 89 ? 13.481 -9.759 -16.992 1.00 95.31 89 GLU A CA 1
ATOM 644 C C . GLU A 1 89 ? 14.712 -10.125 -17.825 1.00 95.31 89 GLU A C 1
ATOM 646 O O . GLU A 1 89 ? 15.368 -11.129 -17.546 1.00 95.31 89 GLU A O 1
ATOM 651 N N . LEU A 1 90 ? 15.068 -9.278 -18.795 1.00 93.12 90 LEU A N 1
ATOM 652 C CA . LEU A 1 90 ? 16.249 -9.477 -19.635 1.00 93.12 90 LEU A CA 1
ATOM 653 C C . LEU A 1 90 ? 17.540 -9.451 -18.810 1.00 93.12 90 LEU A C 1
ATOM 655 O O . LEU A 1 90 ? 18.382 -10.335 -18.959 1.00 93.12 90 LEU A O 1
ATOM 659 N N . ALA A 1 91 ? 17.692 -8.484 -17.904 1.00 93.06 91 ALA A N 1
ATOM 660 C CA . ALA A 1 91 ? 18.872 -8.379 -17.051 1.00 93.06 91 ALA A CA 1
ATOM 661 C C . ALA A 1 91 ? 19.077 -9.651 -16.208 1.00 93.06 91 ALA A C 1
ATOM 663 O O . ALA A 1 91 ? 20.165 -10.231 -16.211 1.00 93.06 91 ALA A O 1
ATOM 664 N N . PHE A 1 92 ? 18.026 -10.133 -15.536 1.00 94.50 92 PHE A N 1
ATOM 665 C CA . PHE A 1 92 ? 18.089 -11.352 -14.724 1.00 94.50 92 PHE A CA 1
ATOM 666 C C . PHE A 1 92 ? 18.270 -12.616 -15.574 1.00 94.50 92 PHE A C 1
ATOM 668 O O . PHE A 1 92 ? 19.033 -13.503 -15.187 1.00 94.50 92 PHE A O 1
ATOM 675 N N . ALA A 1 93 ? 17.644 -12.696 -16.753 1.00 94.19 93 ALA A N 1
ATOM 676 C CA . ALA A 1 93 ? 17.839 -13.808 -17.686 1.00 94.19 93 ALA A CA 1
ATOM 677 C C . ALA A 1 93 ? 19.290 -13.906 -18.194 1.00 94.19 93 ALA A C 1
ATOM 679 O O . ALA A 1 93 ? 19.769 -15.002 -18.492 1.00 94.19 93 ALA A O 1
ATOM 680 N N . HIS A 1 94 ? 20.004 -12.779 -18.248 1.00 91.38 94 HIS A N 1
ATOM 681 C CA . HIS A 1 94 ? 21.399 -12.697 -18.683 1.00 91.38 94 HIS A CA 1
ATOM 682 C C . HIS A 1 94 ? 22.414 -12.603 -17.532 1.00 91.38 94 HIS A C 1
ATOM 684 O O . HIS A 1 94 ? 23.584 -12.300 -17.763 1.00 91.38 94 HIS A O 1
ATOM 690 N N . GLY A 1 95 ? 22.002 -12.950 -16.308 1.00 88.31 95 GLY A N 1
ATOM 691 C CA . GLY A 1 95 ? 22.919 -13.185 -15.191 1.00 88.31 95 GLY A CA 1
ATOM 692 C C . GLY A 1 95 ? 23.172 -11.985 -14.281 1.00 88.31 95 GLY A C 1
ATOM 693 O O . GLY A 1 95 ? 24.110 -12.035 -13.485 1.00 88.31 95 GLY A O 1
ATOM 694 N N . ALA A 1 96 ? 22.352 -10.931 -14.346 1.00 89.94 96 ALA A N 1
ATOM 695 C CA . ALA A 1 96 ? 22.354 -9.914 -13.301 1.00 89.94 96 ALA A CA 1
ATOM 696 C C . ALA A 1 96 ? 21.953 -10.548 -11.958 1.00 89.94 96 ALA A C 1
ATOM 698 O O . ALA A 1 96 ? 20.964 -11.271 -11.874 1.00 89.94 96 ALA A O 1
ATOM 699 N N . THR A 1 97 ? 22.721 -10.285 -10.902 1.00 89.00 97 THR A N 1
ATOM 700 C CA . THR A 1 97 ? 22.428 -10.767 -9.537 1.00 89.00 97 THR A CA 1
ATOM 701 C C . THR A 1 97 ? 21.956 -9.654 -8.613 1.00 89.00 97 THR A C 1
ATOM 703 O O . THR A 1 97 ? 21.331 -9.922 -7.590 1.00 89.00 97 THR A O 1
ATOM 706 N N . THR A 1 98 ? 22.273 -8.412 -8.973 1.00 92.00 98 THR A N 1
ATOM 707 C CA . THR A 1 98 ? 22.029 -7.223 -8.164 1.00 92.00 98 THR A CA 1
ATOM 708 C C . THR A 1 98 ? 21.623 -6.092 -9.095 1.00 92.00 98 THR A C 1
ATOM 710 O O . THR A 1 98 ? 22.422 -5.669 -9.936 1.00 92.00 98 THR A O 1
ATOM 713 N N . VAL A 1 99 ? 20.390 -5.607 -8.960 1.00 95.19 99 VAL A N 1
ATOM 714 C CA . VAL A 1 99 ? 19.882 -4.518 -9.796 1.00 95.19 99 VAL A CA 1
ATOM 715 C C . VAL A 1 99 ? 19.263 -3.427 -8.931 1.00 95.19 99 VAL A C 1
ATOM 717 O O . VAL A 1 99 ? 18.406 -3.701 -8.100 1.00 95.19 99 VAL A O 1
ATOM 720 N N . TRP A 1 100 ? 19.681 -2.185 -9.144 1.00 96.06 100 TRP A N 1
ATOM 721 C CA . TRP A 1 100 ? 19.012 -0.989 -8.651 1.00 96.06 100 TRP A CA 1
ATOM 722 C C . TRP A 1 100 ? 17.938 -0.588 -9.656 1.00 96.06 100 TRP A C 1
ATOM 724 O O . TRP A 1 100 ? 18.237 -0.038 -10.715 1.00 96.06 100 TRP A O 1
ATOM 734 N N . ALA A 1 101 ? 16.690 -0.920 -9.351 1.00 96.62 101 ALA A N 1
ATOM 735 C CA . ALA A 1 101 ? 15.549 -0.595 -10.189 1.00 96.62 101 ALA A CA 1
ATOM 736 C C . ALA A 1 101 ? 14.927 0.728 -9.735 1.00 96.62 101 ALA A C 1
ATOM 738 O O . ALA A 1 101 ? 14.533 0.870 -8.577 1.00 96.62 101 ALA A O 1
ATOM 739 N N . THR A 1 102 ? 14.801 1.674 -10.661 1.00 96.62 102 THR A N 1
ATOM 740 C CA . THR A 1 102 ? 14.204 2.985 -10.409 1.00 96.62 102 THR A CA 1
ATOM 741 C C . THR A 1 102 ? 13.001 3.166 -11.320 1.00 96.62 102 THR A C 1
ATOM 743 O O . THR A 1 102 ? 13.130 3.274 -12.542 1.00 96.62 102 THR A O 1
ATOM 746 N N . ARG A 1 103 ? 11.812 3.211 -10.716 1.00 95.69 103 ARG A N 1
ATOM 747 C CA . ARG A 1 103 ? 10.585 3.562 -11.431 1.00 95.69 103 ARG A CA 1
ATOM 748 C C . ARG A 1 103 ? 10.558 5.058 -11.706 1.00 95.69 103 ARG A C 1
ATOM 750 O O . ARG A 1 103 ? 10.736 5.850 -10.786 1.00 95.69 103 ARG A O 1
ATOM 757 N N . VAL A 1 104 ? 10.266 5.428 -12.946 1.00 93.88 104 VAL A N 1
ATOM 758 C CA . VAL A 1 104 ? 9.952 6.805 -13.339 1.00 93.88 104 VAL A CA 1
ATOM 759 C C . VAL A 1 104 ? 8.508 6.912 -13.793 1.00 93.88 104 VAL A C 1
ATOM 761 O O . VAL A 1 104 ? 7.930 5.960 -14.322 1.00 93.88 104 VAL A O 1
ATOM 764 N N . ALA A 1 105 ? 7.934 8.082 -13.549 1.00 94.19 105 ALA A N 1
ATOM 765 C CA . ALA A 1 105 ? 6.585 8.426 -13.946 1.00 94.19 105 ALA A CA 1
ATOM 766 C C . ALA A 1 105 ? 6.455 9.949 -14.080 1.00 94.19 105 ALA A C 1
ATOM 768 O O . ALA A 1 105 ? 7.249 10.704 -13.518 1.00 94.19 105 ALA A O 1
ATOM 769 N N . SER A 1 106 ? 5.450 10.407 -14.816 1.00 92.38 106 SER A N 1
ATOM 770 C CA . SER A 1 106 ? 5.059 11.811 -14.880 1.00 92.38 106 SER A CA 1
ATOM 771 C C . SER A 1 106 ? 4.116 12.184 -13.734 1.00 92.38 106 SER A C 1
ATOM 773 O O . SER A 1 106 ? 3.613 11.333 -12.998 1.00 92.38 106 SER A O 1
ATOM 775 N N . ALA A 1 107 ? 3.810 13.477 -13.607 1.00 89.75 107 ALA A N 1
ATOM 776 C CA . ALA A 1 107 ? 2.849 13.985 -12.624 1.00 89.75 107 ALA A CA 1
ATOM 777 C C . ALA A 1 107 ? 1.410 13.454 -12.819 1.00 89.75 107 ALA A C 1
ATOM 779 O O . ALA A 1 107 ? 0.554 13.696 -11.974 1.00 89.75 107 ALA A O 1
ATOM 780 N N . ALA A 1 108 ? 1.135 12.745 -13.920 1.00 90.88 108 ALA A N 1
ATOM 781 C CA . ALA A 1 108 ? -0.135 12.064 -14.151 1.00 90.88 108 ALA A CA 1
ATOM 782 C C . ALA A 1 108 ? -0.254 10.724 -13.399 1.00 90.88 108 ALA A C 1
ATOM 784 O O . ALA A 1 108 ? -1.334 10.133 -13.395 1.00 90.88 108 ALA A O 1
ATOM 785 N N . ALA A 1 109 ? 0.826 10.233 -12.776 1.00 92.94 109 ALA A N 1
ATOM 786 C CA . ALA A 1 109 ? 0.775 9.052 -11.925 1.00 92.94 109 ALA A CA 1
ATOM 787 C C . ALA A 1 109 ? -0.238 9.251 -10.790 1.00 92.94 109 ALA A C 1
ATOM 789 O O . ALA A 1 109 ? -0.211 10.256 -10.079 1.00 92.94 109 ALA A O 1
ATOM 790 N N . ALA A 1 110 ? -1.139 8.286 -10.618 1.00 94.19 110 ALA A N 1
ATOM 791 C CA . ALA A 1 110 ? -2.240 8.397 -9.669 1.00 94.19 110 ALA A CA 1
ATOM 792 C C . ALA A 1 110 ? -2.447 7.093 -8.902 1.00 94.19 110 ALA A C 1
ATOM 794 O O . ALA A 1 110 ? -2.277 5.995 -9.441 1.00 94.19 110 ALA A O 1
ATOM 795 N N . LYS A 1 111 ? -2.844 7.220 -7.633 1.00 95.12 111 LYS A N 1
ATOM 796 C CA . LYS A 1 111 ? -3.276 6.101 -6.789 1.00 95.12 111 LYS A CA 1
ATOM 797 C C . LYS A 1 111 ? -4.745 5.816 -7.063 1.00 95.12 111 LYS A C 1
ATOM 799 O O . LYS A 1 111 ? -5.560 6.738 -7.047 1.00 95.12 111 LYS A O 1
ATOM 804 N N . ALA A 1 112 ? -5.086 4.545 -7.250 1.00 96.88 112 ALA A N 1
ATOM 805 C CA . ALA A 1 112 ? -6.486 4.150 -7.300 1.00 96.88 112 ALA A CA 1
ATOM 806 C C . ALA A 1 112 ? -7.136 4.407 -5.935 1.00 96.88 112 ALA A C 1
ATOM 808 O O . ALA A 1 112 ? -6.548 4.075 -4.899 1.00 96.88 112 ALA A O 1
ATOM 809 N N . SER A 1 113 ? -8.329 4.994 -5.922 1.00 96.62 113 SER A N 1
ATOM 810 C CA . SER A 1 113 ? -9.060 5.282 -4.688 1.00 96.62 113 SER A CA 1
ATOM 811 C C . SER A 1 113 ? -10.398 4.555 -4.610 1.00 96.62 113 SER A C 1
ATOM 813 O O . SER A 1 113 ? -10.937 4.075 -5.610 1.00 96.62 113 SER A O 1
ATOM 815 N N . TYR A 1 114 ? -10.921 4.457 -3.394 1.00 96.62 114 TYR A N 1
ATOM 816 C CA . TYR A 1 114 ? -12.279 4.024 -3.121 1.00 96.62 114 TYR A CA 1
ATOM 817 C C . TYR A 1 114 ? -12.823 4.753 -1.894 1.00 96.62 114 TYR A C 1
ATOM 819 O O . TYR A 1 114 ? -12.285 4.634 -0.793 1.00 96.62 114 TYR A O 1
ATOM 827 N N . LEU A 1 115 ? -13.898 5.508 -2.082 1.00 96.25 115 LEU A N 1
ATOM 828 C CA . LEU A 1 115 ? -14.601 6.196 -1.013 1.00 96.25 115 LEU A CA 1
ATOM 829 C C . LEU A 1 115 ? -15.672 5.277 -0.425 1.00 96.25 115 LEU A C 1
ATOM 831 O O . LEU A 1 115 ? -16.623 4.883 -1.098 1.00 96.25 115 LEU A O 1
ATOM 835 N N . VAL A 1 116 ? -15.508 4.929 0.845 1.00 95.00 116 VAL A N 1
ATOM 836 C CA . VAL A 1 116 ? -16.487 4.164 1.611 1.00 95.00 116 VAL A CA 1
ATOM 837 C C . VAL A 1 116 ? -17.462 5.141 2.256 1.00 95.00 116 VAL A C 1
ATOM 839 O O . VAL A 1 116 ? -17.053 6.033 3.002 1.00 95.00 116 VAL A O 1
ATOM 842 N N . SER A 1 117 ? -18.753 4.953 2.004 1.00 94.69 117 SER A N 1
ATOM 843 C CA . SER A 1 117 ? -19.825 5.740 2.620 1.00 94.69 117 SER A CA 1
ATOM 844 C C . SER A 1 117 ? -20.358 5.074 3.891 1.00 94.69 117 SER A C 1
ATOM 846 O O . SER A 1 117 ? -20.301 3.855 4.035 1.00 94.69 117 SER A O 1
ATOM 848 N N . SER A 1 118 ? -20.943 5.856 4.785 1.00 94.69 118 SER A N 1
ATOM 849 C CA . SER A 1 118 ? -21.777 5.451 5.919 1.00 94.69 118 SER A CA 1
ATOM 850 C C . SER A 1 118 ? -23.212 5.965 5.725 1.00 94.69 118 SER A C 1
ATOM 852 O O . SER A 1 118 ? -23.559 6.495 4.666 1.00 94.69 118 SER A O 1
ATOM 854 N N . ALA A 1 119 ? -24.057 5.824 6.750 1.00 92.06 119 ALA A N 1
ATOM 855 C CA . ALA A 1 119 ? -25.441 6.291 6.718 1.00 92.06 119 ALA A CA 1
ATOM 856 C C . ALA A 1 119 ? -25.563 7.810 6.482 1.00 92.06 119 ALA A C 1
ATOM 858 O O . ALA A 1 119 ? -26.492 8.242 5.796 1.00 92.06 119 ALA A O 1
ATOM 859 N N . SER A 1 120 ? -24.632 8.605 7.021 1.00 92.75 120 SER A N 1
ATOM 860 C CA . SER A 1 120 ? -24.682 10.073 6.965 1.00 92.75 120 SER A CA 1
ATOM 861 C C . SER A 1 120 ? -23.776 10.706 5.899 1.00 92.75 120 SER A C 1
ATOM 863 O O . SER A 1 120 ? -23.791 11.928 5.742 1.00 92.75 120 SER A O 1
ATOM 865 N N . GLY A 1 121 ? -22.996 9.919 5.148 1.00 93.69 121 GLY A N 1
ATOM 866 C CA . GLY A 1 121 ? -22.135 10.425 4.072 1.00 93.69 121 GLY A CA 1
ATOM 867 C C . GLY A 1 121 ? -20.788 9.717 3.994 1.00 93.69 121 GLY A C 1
ATOM 868 O O . GLY A 1 121 ? -20.707 8.507 4.154 1.00 93.69 121 GLY A O 1
ATOM 869 N N . ASP A 1 122 ? -19.716 10.457 3.725 1.00 94.81 122 ASP A N 1
ATOM 870 C CA . ASP A 1 122 ? -18.386 9.871 3.537 1.00 94.81 122 ASP A CA 1
ATOM 871 C C . ASP A 1 122 ? -17.788 9.398 4.866 1.00 94.81 122 ASP A C 1
ATOM 873 O O . ASP A 1 122 ? -17.695 10.170 5.827 1.00 94.81 122 ASP A O 1
ATOM 877 N N . CYS A 1 123 ? -17.371 8.133 4.910 1.00 94.12 123 CYS A N 1
ATOM 878 C CA . CYS A 1 123 ? -16.872 7.470 6.111 1.00 94.12 123 CYS A CA 1
ATOM 879 C C . CYS A 1 123 ? -15.344 7.394 6.104 1.00 94.12 123 CYS A C 1
ATOM 881 O O . CYS A 1 123 ? -14.687 7.974 6.972 1.00 94.12 123 CYS A O 1
ATOM 883 N N . ILE A 1 124 ? -14.769 6.741 5.088 1.00 96.25 124 ILE A N 1
ATOM 884 C CA . ILE A 1 124 ? -13.317 6.647 4.894 1.00 96.25 124 ILE A CA 1
ATOM 885 C C . ILE A 1 124 ? -12.942 6.701 3.415 1.00 96.25 124 ILE A C 1
ATOM 887 O O . ILE A 1 124 ? -13.658 6.184 2.562 1.00 96.25 124 ILE A O 1
ATOM 891 N N . ALA A 1 125 ? -11.783 7.280 3.118 1.00 96.06 125 ALA A N 1
ATOM 892 C CA . ALA A 1 125 ? -11.170 7.216 1.800 1.00 96.06 125 ALA A CA 1
ATOM 893 C C . ALA A 1 125 ? -10.042 6.182 1.820 1.00 96.06 125 ALA A C 1
ATOM 895 O O . ALA A 1 125 ? -9.075 6.319 2.571 1.00 96.06 125 ALA A O 1
ATOM 896 N N . LEU A 1 126 ? -10.169 5.149 0.995 1.00 96.69 126 LEU A N 1
ATOM 897 C CA . LEU A 1 126 ? -9.132 4.155 0.762 1.00 96.69 126 LEU A CA 1
ATOM 898 C C . LEU A 1 126 ? -8.336 4.539 -0.478 1.00 96.69 126 LEU A C 1
ATOM 900 O O . LEU A 1 126 ? -8.903 4.945 -1.490 1.00 96.69 126 LEU A O 1
ATOM 904 N N . THR A 1 127 ? -7.019 4.394 -0.416 1.00 96.50 127 THR A N 1
ATOM 905 C CA . THR A 1 127 ? -6.120 4.656 -1.545 1.00 96.50 127 THR A CA 1
ATOM 906 C C . THR A 1 127 ? -5.100 3.537 -1.658 1.00 96.50 127 THR A C 1
ATOM 908 O O . THR A 1 127 ? -4.608 3.051 -0.644 1.00 96.50 127 THR A O 1
ATOM 911 N N . ALA A 1 128 ? -4.769 3.109 -2.874 1.00 96.12 128 ALA A N 1
ATOM 912 C CA . ALA A 1 128 ? -3.684 2.159 -3.102 1.00 96.12 128 ALA A CA 1
ATOM 913 C C . ALA A 1 128 ? -2.364 2.703 -2.523 1.00 96.12 128 ALA A C 1
ATOM 915 O O . ALA A 1 128 ? -2.135 3.911 -2.531 1.00 96.12 128 ALA A O 1
ATOM 916 N N . LYS A 1 129 ? -1.466 1.842 -2.028 1.00 93.31 129 LYS A N 1
ATOM 917 C CA . LYS A 1 129 ? -0.214 2.310 -1.401 1.00 93.31 129 LYS A CA 1
ATOM 918 C C . LYS A 1 129 ? 0.677 3.111 -2.347 1.00 93.31 129 LYS A C 1
ATOM 920 O O . LYS A 1 129 ? 1.239 4.130 -1.941 1.00 93.31 129 LYS A O 1
ATOM 925 N N . THR A 1 130 ? 0.774 2.661 -3.593 1.00 93.56 130 THR A N 1
ATOM 926 C CA . THR A 1 130 ? 1.578 3.287 -4.647 1.00 93.56 130 THR A CA 1
ATOM 927 C C . THR A 1 130 ? 0.709 3.609 -5.850 1.00 93.56 130 THR A C 1
ATOM 929 O O . THR A 1 130 ? -0.308 2.957 -6.094 1.00 93.56 130 THR A O 1
ATOM 932 N N . GLU A 1 131 ? 1.117 4.626 -6.591 1.00 93.94 131 GLU A N 1
ATOM 933 C CA . GLU A 1 131 ? 0.531 5.044 -7.853 1.00 93.94 131 GLU A CA 1
ATOM 934 C C . GLU A 1 131 ? 0.637 3.917 -8.879 1.00 93.94 131 GLU A C 1
ATOM 936 O O . GLU A 1 131 ? 1.585 3.127 -8.860 1.00 93.94 131 GLU A O 1
ATOM 941 N N . GLY A 1 132 ? -0.301 3.864 -9.815 1.00 93.25 132 GLY A N 1
ATOM 942 C CA . GLY A 1 132 ? -0.273 2.901 -10.905 1.00 93.25 132 GLY A CA 1
ATOM 943 C C . GLY A 1 132 ? -1.592 2.184 -11.129 1.00 93.25 132 GLY A C 1
ATOM 944 O O . GLY A 1 132 ? -2.460 2.120 -10.255 1.00 93.25 132 GLY A O 1
ATOM 945 N N . SER A 1 133 ? -1.728 1.621 -12.323 1.00 93.06 133 SER A N 1
ATOM 946 C CA . SER A 1 133 ? -2.937 0.950 -12.785 1.00 93.06 133 SER A CA 1
ATOM 947 C C . SER A 1 133 ? -3.227 -0.343 -12.026 1.00 93.06 133 SER A C 1
ATOM 949 O O . SER A 1 133 ? -4.378 -0.769 -12.002 1.00 93.06 133 SER A O 1
ATOM 951 N N . TRP A 1 134 ? -2.236 -0.926 -11.339 1.00 93.75 134 TRP A N 1
ATOM 952 C CA . TRP A 1 134 ? -2.419 -2.104 -10.478 1.00 93.75 134 TRP A CA 1
ATOM 953 C C . TRP A 1 134 ? -3.525 -1.911 -9.431 1.00 93.75 134 TRP A C 1
ATOM 955 O O . TRP A 1 134 ? -4.225 -2.854 -9.068 1.00 93.75 134 TRP A O 1
ATOM 965 N N . GLY A 1 135 ? -3.690 -0.678 -8.939 1.00 93.69 135 GLY A N 1
ATOM 966 C CA . GLY A 1 135 ? -4.687 -0.357 -7.930 1.00 93.69 135 GLY A CA 1
ATOM 967 C C . GLY A 1 135 ? -6.118 -0.486 -8.452 1.00 93.69 135 GLY A C 1
ATOM 968 O O . GLY A 1 135 ? -7.030 -0.641 -7.652 1.00 93.69 135 GLY A O 1
ATOM 969 N N . ASN A 1 136 ? -6.331 -0.472 -9.771 1.00 94.38 136 ASN A N 1
ATOM 970 C CA . ASN A 1 136 ? -7.659 -0.632 -10.374 1.00 94.38 136 ASN A CA 1
ATOM 971 C C . ASN A 1 136 ? -8.189 -2.067 -10.246 1.00 94.38 136 ASN A C 1
ATOM 973 O O . ASN A 1 136 ? -9.398 -2.290 -10.297 1.00 94.38 136 ASN A O 1
ATOM 977 N N . ASP A 1 137 ? -7.296 -3.037 -10.035 1.00 94.25 137 ASP A N 1
ATOM 978 C CA . ASP A 1 137 ? -7.663 -4.430 -9.785 1.00 94.25 137 ASP A CA 1
ATOM 979 C C . ASP A 1 137 ? -8.042 -4.689 -8.319 1.00 94.25 137 ASP A C 1
ATOM 981 O O . ASP A 1 137 ? -8.554 -5.770 -7.998 1.00 94.25 137 ASP A O 1
ATOM 985 N N . LEU A 1 138 ? -7.822 -3.706 -7.432 1.00 95.94 138 LEU A N 1
ATOM 986 C CA . LEU A 1 138 ? -8.272 -3.774 -6.048 1.00 95.94 138 LEU A CA 1
ATOM 987 C C . LEU A 1 138 ? -9.790 -3.729 -5.981 1.00 95.94 138 LEU A C 1
ATOM 989 O O . LEU A 1 138 ? -10.475 -2.947 -6.647 1.00 95.94 138 LEU A O 1
ATOM 993 N N . LYS A 1 139 ? -10.311 -4.588 -5.119 1.00 95.94 139 LYS A N 1
ATOM 994 C CA . LYS A 1 139 ? -11.733 -4.814 -4.942 1.00 95.94 139 LYS A CA 1
ATOM 995 C C . LYS A 1 139 ? -12.078 -4.803 -3.468 1.00 95.94 139 LYS A C 1
ATOM 997 O O . LYS A 1 139 ? -11.336 -5.356 -2.666 1.00 95.94 139 LYS A O 1
ATOM 1002 N N . ILE A 1 140 ? -13.216 -4.218 -3.122 1.00 96.44 140 ILE A N 1
ATOM 1003 C CA . ILE A 1 140 ? -13.721 -4.157 -1.751 1.00 96.44 140 ILE A CA 1
ATOM 1004 C C . ILE A 1 140 ? -15.135 -4.718 -1.668 1.00 96.44 140 ILE A C 1
ATOM 1006 O O . ILE A 1 140 ? -15.982 -4.465 -2.526 1.00 96.44 140 ILE A O 1
ATOM 1010 N N . ASN A 1 141 ? -15.385 -5.475 -0.608 1.00 96.62 141 ASN A N 1
ATOM 1011 C CA . ASN A 1 141 ? -16.710 -5.890 -0.185 1.00 96.62 141 ASN A CA 1
ATOM 1012 C C . ASN A 1 141 ? -16.878 -5.591 1.306 1.00 96.62 141 ASN A C 1
ATOM 1014 O O . ASN A 1 141 ? -15.972 -5.852 2.097 1.00 96.62 141 ASN A O 1
ATOM 1018 N N . ILE A 1 142 ? -18.031 -5.047 1.678 1.00 96.50 142 ILE A N 1
ATOM 1019 C CA . ILE A 1 142 ? -18.405 -4.768 3.064 1.00 96.50 142 ILE A CA 1
ATOM 1020 C C . ILE A 1 142 ? -19.699 -5.523 3.327 1.00 96.50 142 ILE A C 1
ATOM 1022 O O . ILE A 1 142 ? -20.700 -5.287 2.655 1.00 96.50 142 ILE A O 1
ATOM 1026 N N . PHE A 1 143 ? -19.705 -6.438 4.287 1.00 96.44 143 PHE A N 1
ATOM 1027 C CA . PHE A 1 143 ? -20.894 -7.234 4.581 1.00 96.44 143 PHE A CA 1
ATOM 1028 C C . PHE A 1 143 ? -20.995 -7.579 6.067 1.00 96.44 143 PHE A C 1
ATOM 1030 O O . PHE A 1 143 ? -20.169 -7.146 6.868 1.00 96.44 143 PHE A O 1
ATOM 1037 N N . ASP A 1 144 ? -22.027 -8.330 6.446 1.00 93.75 144 ASP A N 1
ATOM 1038 C CA . ASP A 1 144 ? -22.251 -8.742 7.833 1.00 93.75 144 ASP A CA 1
ATOM 1039 C C . ASP A 1 144 ? -21.031 -9.469 8.412 1.00 93.75 144 ASP A C 1
ATOM 1041 O O . ASP A 1 144 ? -20.472 -10.386 7.794 1.00 93.75 144 ASP A O 1
ATOM 1045 N N . ALA A 1 145 ? -20.622 -9.066 9.617 1.00 93.88 145 ALA A N 1
ATOM 1046 C CA . ALA A 1 145 ? -19.550 -9.740 10.323 1.00 93.88 145 ALA A CA 1
ATOM 1047 C C . ALA A 1 145 ? -19.975 -11.146 10.770 1.00 93.88 145 ALA A C 1
ATOM 1049 O O . ALA A 1 145 ? -21.097 -11.390 11.209 1.00 93.88 145 ALA A O 1
ATOM 1050 N N . GLN A 1 146 ? -19.040 -12.092 10.672 1.00 91.75 146 GLN A N 1
ATOM 1051 C CA . GLN A 1 146 ? -19.218 -13.469 11.156 1.00 91.75 146 GLN A CA 1
ATOM 1052 C C . GLN A 1 146 ? -18.566 -13.690 12.528 1.00 91.75 146 GLN A C 1
ATOM 1054 O O . GLN A 1 146 ? -18.789 -14.718 13.165 1.00 91.75 146 GLN A O 1
ATOM 1059 N N . ALA A 1 147 ? -17.747 -12.735 12.967 1.00 92.25 147 ALA A N 1
ATOM 1060 C CA . ALA A 1 147 ? -17.023 -12.741 14.226 1.00 92.25 147 ALA A CA 1
ATOM 1061 C C . ALA A 1 147 ? -17.211 -11.394 14.933 1.00 92.25 147 ALA A C 1
ATOM 1063 O O . ALA A 1 147 ? -17.567 -10.401 14.306 1.00 92.25 147 ALA A O 1
ATOM 1064 N N . ASN A 1 148 ? -16.982 -11.379 16.242 1.00 93.62 148 ASN A N 1
ATOM 1065 C CA . ASN A 1 148 ? -17.002 -10.151 17.031 1.00 93.62 148 ASN A CA 1
ATOM 1066 C C . ASN A 1 148 ? -15.786 -9.287 16.674 1.00 93.62 148 ASN A C 1
ATOM 1068 O O . ASN A 1 148 ? -14.675 -9.820 16.583 1.00 93.62 148 ASN A O 1
ATOM 1072 N N . ALA A 1 149 ? -15.989 -7.982 16.518 1.00 93.25 149 ALA A N 1
ATOM 1073 C CA . ALA A 1 149 ? -14.900 -7.028 16.350 1.00 93.25 149 ALA A CA 1
ATOM 1074 C C . ALA A 1 149 ? -14.209 -6.758 17.693 1.00 93.25 149 ALA A C 1
ATOM 1076 O O . ALA A 1 149 ? -14.825 -6.884 18.758 1.00 93.25 149 ALA A O 1
ATOM 1077 N N . PHE A 1 150 ? -12.928 -6.402 17.652 1.00 93.56 150 PHE A N 1
ATOM 1078 C CA . PHE A 1 150 ? -12.167 -5.991 18.827 1.00 93.56 150 PHE A CA 1
ATOM 1079 C C . PHE A 1 150 ? -11.668 -4.572 18.605 1.00 93.56 150 PHE A C 1
ATOM 1081 O O . PHE A 1 150 ? -10.865 -4.350 17.713 1.00 93.56 150 PHE A O 1
ATOM 1088 N N . VAL A 1 151 ? -12.156 -3.648 19.424 1.00 91.75 151 VAL A N 1
ATOM 1089 C CA . VAL A 1 151 ? -11.728 -2.252 19.413 1.00 91.75 151 VAL A CA 1
ATOM 1090 C C . VAL A 1 151 ? -10.470 -2.141 20.258 1.00 91.75 151 VAL A C 1
ATOM 1092 O O . VAL A 1 151 ? -10.469 -2.557 21.424 1.00 91.75 151 VAL A O 1
ATOM 1095 N N . GLU A 1 152 ? -9.412 -1.587 19.676 1.00 90.19 152 GLU A N 1
ATOM 1096 C CA . GLU A 1 152 ? -8.129 -1.383 20.344 1.00 90.19 152 GLU A CA 1
ATOM 1097 C C . GLU A 1 152 ? -7.972 0.068 20.801 1.00 90.19 152 GLU A C 1
ATOM 1099 O O . GLU A 1 152 ? -8.178 1.010 20.041 1.00 90.19 152 GLU A O 1
ATOM 1104 N N . ASP A 1 153 ? -7.606 0.220 22.075 1.00 89.31 153 ASP A N 1
ATOM 1105 C CA . ASP A 1 153 ? -7.131 1.457 22.694 1.00 89.31 153 ASP A CA 1
ATOM 1106 C C . ASP A 1 153 ? -7.965 2.719 22.410 1.00 89.31 153 ASP A C 1
ATOM 1108 O O . ASP A 1 153 ? -7.435 3.800 22.155 1.00 89.31 153 ASP A O 1
ATOM 1112 N N . GLU A 1 154 ? -9.289 2.609 22.532 1.00 91.00 154 GLU A N 1
ATOM 1113 C CA . GLU A 1 154 ? -10.194 3.754 22.469 1.00 91.00 154 GLU A CA 1
ATOM 1114 C C . GLU A 1 154 ? -9.922 4.709 23.637 1.00 91.00 154 GLU A C 1
ATOM 1116 O O . GLU A 1 154 ? -9.975 4.320 24.806 1.00 91.00 154 GLU A O 1
ATOM 1121 N N . VAL A 1 155 ? -9.624 5.973 23.328 1.00 91.69 155 VAL A N 1
ATOM 1122 C CA . VAL A 1 155 ? -9.230 6.975 24.323 1.00 91.69 155 VAL A CA 1
ATOM 1123 C C . VAL A 1 155 ? -10.369 7.945 24.611 1.00 91.69 155 VAL A C 1
ATOM 1125 O O . VAL A 1 155 ? -10.900 8.592 23.710 1.00 91.69 155 VAL A O 1
ATOM 1128 N N . HIS A 1 156 ? -10.669 8.127 25.893 1.00 92.06 156 HIS A N 1
ATOM 1129 C CA . HIS A 1 156 ? -11.618 9.113 26.395 1.00 92.06 156 HIS A CA 1
ATOM 1130 C C . HIS A 1 156 ? -10.979 10.013 27.446 1.00 92.06 156 HIS A C 1
ATOM 1132 O O . HIS A 1 156 ? -10.035 9.621 28.134 1.00 92.06 156 HIS A O 1
ATOM 1138 N N . SER A 1 157 ? -11.540 11.206 27.615 1.00 88.75 157 SER A N 1
ATOM 1139 C CA . SER A 1 157 ? -11.148 12.146 28.660 1.00 88.75 157 SER A CA 1
ATOM 1140 C C . SER A 1 157 ? -12.337 12.553 29.521 1.00 88.75 157 SER A C 1
ATOM 1142 O O . SER A 1 157 ? -13.483 12.612 29.070 1.00 88.75 157 SER A O 1
ATOM 1144 N N . GLY A 1 158 ? -12.040 12.865 30.778 1.00 84.62 158 GLY A N 1
ATOM 1145 C CA . GLY A 1 158 ? -13.005 13.420 31.712 1.00 84.62 158 GLY A CA 1
ATOM 1146 C C . GLY A 1 158 ? -13.784 12.395 32.546 1.00 84.62 158 GLY A C 1
ATOM 1147 O O . GLY A 1 158 ? -13.588 11.186 32.439 1.00 84.62 158 GLY A O 1
ATOM 1148 N N . PRO A 1 159 ? -14.673 12.887 33.429 1.00 84.06 159 PRO A N 1
ATOM 1149 C CA . PRO A 1 159 ? -15.264 12.088 34.505 1.00 84.06 159 PRO A CA 1
ATOM 1150 C C . PRO A 1 159 ? -16.421 11.187 34.058 1.00 84.06 159 PRO A C 1
ATOM 1152 O O . PRO A 1 159 ? -16.820 10.284 34.790 1.00 84.06 159 PRO A O 1
ATOM 1155 N N . THR A 1 160 ? -17.010 11.459 32.895 1.00 88.88 160 THR A N 1
ATOM 1156 C CA . THR A 1 160 ? -18.132 10.697 32.344 1.00 88.88 160 THR A CA 1
ATOM 1157 C C . THR A 1 160 ? -17.692 10.111 31.022 1.00 88.88 160 THR A C 1
ATOM 1159 O O . THR A 1 160 ? -17.562 10.831 30.036 1.00 88.88 160 THR A O 1
ATOM 1162 N N . VAL A 1 161 ? -17.459 8.801 31.021 1.00 91.06 161 VAL A N 1
ATOM 1163 C CA . VAL A 1 161 ? -16.983 8.073 29.849 1.00 91.06 161 VAL A CA 1
ATOM 1164 C C . VAL A 1 161 ? -18.085 7.153 29.352 1.00 91.06 161 VAL A C 1
ATOM 1166 O O . VAL A 1 161 ? -18.665 6.381 30.116 1.00 91.06 161 VAL A O 1
ATOM 1169 N N . THR A 1 162 ? -18.379 7.263 28.063 1.00 92.75 162 THR A N 1
ATOM 1170 C CA . THR A 1 162 ? -19.248 6.344 27.329 1.00 92.75 162 THR A CA 1
ATOM 1171 C C . THR A 1 162 ? -18.451 5.857 26.135 1.00 92.75 162 THR A C 1
ATOM 1173 O O . THR A 1 162 ? -17.935 6.684 25.383 1.00 92.75 162 THR A O 1
ATOM 1176 N N . LEU A 1 163 ? -18.318 4.540 26.013 1.00 90.81 163 LEU A N 1
ATOM 1177 C CA . LEU A 1 163 ? -17.663 3.904 24.876 1.00 90.81 163 LEU A CA 1
ATOM 1178 C C . LEU A 1 163 ? -18.423 4.255 23.593 1.00 90.81 163 LEU A C 1
ATOM 1180 O O . LEU A 1 163 ? -19.654 4.324 23.609 1.00 90.81 163 LEU A O 1
ATOM 1184 N N . ALA A 1 164 ? -17.707 4.490 22.494 1.00 88.62 164 ALA A N 1
ATOM 1185 C CA . ALA A 1 164 ? -18.322 4.895 21.233 1.00 88.62 164 ALA A CA 1
ATOM 1186 C C . ALA A 1 164 ? -19.231 3.809 20.645 1.00 88.62 164 ALA A C 1
ATOM 1188 O O . ALA A 1 164 ? -20.199 4.127 19.954 1.00 88.62 164 ALA A O 1
ATOM 1189 N N . ASN A 1 165 ? -18.940 2.538 20.937 1.00 89.25 165 ASN A N 1
ATOM 1190 C CA . ASN A 1 165 ? -19.682 1.394 20.424 1.00 89.25 165 ASN A CA 1
ATOM 1191 C C . ASN A 1 165 ? -20.436 0.675 21.549 1.00 89.25 165 ASN A C 1
ATOM 1193 O O . ASN A 1 165 ? -19.992 0.612 22.698 1.00 89.25 165 ASN A O 1
ATOM 1197 N N . THR A 1 166 ? -21.593 0.118 21.200 1.00 89.06 166 THR A N 1
ATOM 1198 C CA . THR A 1 166 ? -22.495 -0.581 22.129 1.00 89.06 166 THR A CA 1
ATOM 1199 C C . THR A 1 166 ? -22.518 -2.084 21.839 1.00 89.06 166 THR A C 1
ATOM 1201 O O . THR A 1 166 ? -21.707 -2.572 21.056 1.00 89.06 166 THR A O 1
ATOM 1204 N N . GLU A 1 167 ? -23.376 -2.841 22.526 1.00 90.56 167 GLU A N 1
ATOM 1205 C CA . GLU A 1 167 ? -23.468 -4.307 22.421 1.00 90.56 167 GLU A CA 1
ATOM 1206 C C . GLU A 1 167 ? -22.136 -5.012 22.728 1.00 90.56 167 GLU A C 1
ATOM 1208 O O . GLU A 1 167 ? -21.643 -5.902 22.026 1.00 90.56 167 GLU A O 1
ATOM 1213 N N . ILE A 1 168 ? -21.540 -4.600 23.849 1.00 91.56 168 ILE A N 1
ATOM 1214 C CA . ILE A 1 168 ? -20.237 -5.088 24.300 1.00 91.56 168 ILE A CA 1
ATOM 1215 C C . ILE A 1 168 ? -20.354 -6.554 24.717 1.00 91.56 168 ILE A C 1
ATOM 1217 O O . ILE A 1 168 ? -21.195 -6.934 25.542 1.00 91.56 168 ILE A O 1
ATOM 1221 N N . VAL A 1 169 ? -19.461 -7.394 24.200 1.00 93.50 169 VAL A N 1
ATOM 1222 C CA . VAL A 1 169 ? -19.404 -8.821 24.522 1.00 93.50 169 VAL A CA 1
ATOM 1223 C C . VAL A 1 169 ? -18.477 -9.048 25.709 1.00 93.50 169 VAL A C 1
ATOM 1225 O O . VAL A 1 169 ? -17.336 -8.582 25.739 1.00 93.50 169 VAL A O 1
ATOM 1228 N N . LYS A 1 170 ? -18.943 -9.825 26.693 1.00 92.44 170 LYS A N 1
ATOM 1229 C CA . LYS A 1 170 ? -18.116 -10.222 27.837 1.00 92.44 170 LYS A CA 1
ATOM 1230 C C . LYS A 1 170 ? -16.929 -11.045 27.366 1.00 92.44 170 LYS A C 1
ATOM 1232 O O . LYS A 1 170 ? -17.093 -12.095 26.749 1.00 92.44 170 LYS A O 1
ATOM 1237 N N . SER A 1 171 ? -15.729 -10.597 27.708 1.00 92.94 171 SER A N 1
ATOM 1238 C CA . SER A 1 171 ? -14.511 -11.301 27.338 1.00 92.94 171 SER A CA 1
ATOM 1239 C C . SER A 1 171 ? -13.398 -11.071 28.341 1.00 92.94 171 SER A C 1
ATOM 1241 O O . SER A 1 171 ? -13.243 -9.983 28.894 1.00 92.94 171 SER A O 1
ATOM 1243 N N . ALA A 1 172 ? -12.561 -12.094 28.509 1.00 90.38 172 ALA A N 1
ATOM 1244 C CA . ALA A 1 172 ? -11.306 -11.981 29.237 1.00 90.38 172 ALA A CA 1
ATOM 1245 C C . ALA A 1 172 ? -10.277 -11.100 28.508 1.00 90.38 172 ALA A C 1
ATOM 1247 O O . ALA A 1 172 ? -9.237 -10.807 29.092 1.00 90.38 172 ALA A O 1
ATOM 1248 N N . ARG A 1 173 ? -10.541 -10.686 27.259 1.00 92.31 173 ARG A N 1
ATOM 1249 C CA . ARG A 1 173 ? -9.714 -9.739 26.494 1.00 92.31 173 ARG A CA 1
ATOM 1250 C C . ARG A 1 173 ? -10.035 -8.275 26.783 1.00 92.31 173 ARG A C 1
ATOM 1252 O O . ARG A 1 173 ? -9.180 -7.445 26.523 1.00 92.31 173 ARG A O 1
ATOM 1259 N N . ASN A 1 174 ? -11.210 -7.968 27.334 1.00 94.31 174 ASN A N 1
ATOM 1260 C CA . ASN A 1 174 ? -11.610 -6.582 27.572 1.00 94.31 174 ASN A CA 1
ATOM 1261 C C . ASN A 1 174 ? -10.724 -5.951 28.659 1.00 94.31 174 ASN A C 1
ATOM 1263 O O . ASN A 1 174 ? -10.457 -6.574 29.695 1.00 94.31 174 ASN A O 1
ATOM 1267 N N . ARG A 1 175 ? -10.249 -4.731 28.426 1.00 95.19 175 ARG A N 1
ATOM 1268 C CA . ARG A 1 175 ? -9.337 -3.988 29.301 1.00 95.19 175 ARG A CA 1
ATOM 1269 C C . ARG A 1 175 ? -9.779 -2.534 29.384 1.00 95.19 175 ARG A C 1
ATOM 1271 O O . ARG A 1 175 ? -10.185 -1.956 28.388 1.00 95.19 175 ARG A O 1
ATOM 1278 N N . ILE A 1 176 ? -9.676 -1.963 30.580 1.00 94.50 176 ILE A N 1
ATOM 1279 C CA . ILE A 1 176 ? -9.860 -0.535 30.834 1.00 94.50 176 ILE A CA 1
ATOM 1280 C C . ILE A 1 176 ? -8.658 -0.079 31.654 1.00 94.50 176 ILE A C 1
ATOM 1282 O O . ILE A 1 176 ? -8.377 -0.638 32.721 1.00 94.50 176 ILE A O 1
ATOM 1286 N N . LEU A 1 177 ? -7.947 0.918 31.149 1.00 94.19 177 LEU A N 1
ATOM 1287 C CA . LEU A 1 177 ? -6.832 1.574 31.813 1.00 94.19 177 LEU A CA 1
ATOM 1288 C C . LEU A 1 177 ? -7.266 2.987 32.197 1.00 94.19 177 LEU A C 1
ATOM 1290 O O . LEU A 1 177 ? -7.828 3.707 31.377 1.00 94.19 177 LEU A O 1
ATOM 1294 N N . LEU A 1 178 ? -7.002 3.382 33.439 1.00 93.62 178 LEU A N 1
ATOM 1295 C CA . LEU A 1 178 ? -7.195 4.751 33.911 1.00 93.62 178 LEU A CA 1
ATOM 1296 C C . LEU A 1 178 ? -5.824 5.387 34.134 1.00 93.62 178 LEU A C 1
ATOM 1298 O O . LEU A 1 178 ? -5.061 4.926 34.987 1.00 93.62 178 LEU A O 1
ATOM 1302 N N . ALA A 1 179 ? -5.518 6.432 33.375 1.00 92.88 179 ALA A N 1
ATOM 1303 C CA . ALA A 1 179 ? -4.362 7.291 33.568 1.00 92.88 179 ALA A CA 1
ATOM 1304 C C . ALA A 1 179 ? -4.789 8.542 34.343 1.00 92.88 179 ALA A C 1
ATOM 1306 O O . ALA A 1 179 ? -5.548 9.370 33.839 1.00 92.88 179 ALA A O 1
ATOM 1307 N N . THR A 1 180 ? -4.315 8.658 35.584 1.00 90.62 180 THR A N 1
ATOM 1308 C CA . THR A 1 180 ? -4.614 9.800 36.454 1.00 90.62 180 THR A CA 1
ATOM 1309 C C . THR A 1 180 ? -3.565 10.887 36.261 1.00 90.62 180 THR A C 1
ATOM 1311 O O . THR A 1 180 ? -2.386 10.645 36.522 1.00 90.62 180 THR A O 1
ATOM 1314 N N . ASP A 1 181 ? -3.988 12.086 35.861 1.00 89.81 181 ASP A N 1
ATOM 1315 C CA . ASP A 1 181 ? -3.091 13.217 35.577 1.00 89.81 181 ASP A CA 1
ATOM 1316 C C . ASP A 1 181 ? -2.356 13.685 36.841 1.00 89.81 181 ASP A C 1
ATOM 1318 O O . ASP A 1 181 ? -1.142 13.873 36.838 1.00 89.81 181 ASP A O 1
ATOM 1322 N N . ALA A 1 182 ? -3.075 13.755 37.966 1.00 85.88 182 ALA A N 1
ATOM 1323 C CA . ALA A 1 182 ? -2.533 14.228 39.241 1.00 85.88 182 ALA A CA 1
ATOM 1324 C C . ALA A 1 182 ? -1.335 13.403 39.755 1.00 85.88 182 ALA A C 1
ATOM 1326 O O . ALA A 1 182 ? -0.424 13.962 40.366 1.00 85.88 182 ALA A O 1
ATOM 1327 N N . ASP A 1 183 ? -1.337 12.090 39.501 1.00 86.12 183 ASP A N 1
ATOM 1328 C CA . ASP A 1 183 ? -0.295 11.164 39.963 1.00 86.12 183 ASP A CA 1
ATOM 1329 C C . ASP A 1 183 ? 0.657 10.724 38.831 1.00 86.12 183 ASP A C 1
ATOM 1331 O O . ASP A 1 183 ? 1.687 10.105 39.101 1.00 86.12 183 ASP A O 1
ATOM 1335 N N . GLY A 1 184 ? 0.302 10.968 37.563 1.00 87.62 184 GLY A N 1
ATOM 1336 C CA . GLY A 1 184 ? 1.022 10.468 36.386 1.00 87.62 184 GLY A CA 1
ATOM 1337 C C . GLY A 1 184 ? 1.031 8.938 36.242 1.00 87.62 184 GLY A C 1
ATOM 1338 O O . GLY A 1 184 ? 1.878 8.387 35.539 1.00 87.62 184 GLY A O 1
ATOM 1339 N N . LEU A 1 185 ? 0.131 8.225 36.929 1.00 89.69 185 LEU A N 1
ATOM 1340 C CA . LEU A 1 185 ? 0.094 6.760 36.970 1.00 89.69 185 LEU A CA 1
ATOM 1341 C C . LEU A 1 185 ? -1.035 6.199 36.102 1.00 89.69 185 LEU A C 1
ATOM 1343 O O . LEU A 1 185 ? -2.175 6.647 36.194 1.00 89.69 185 LEU A O 1
ATOM 1347 N N . THR A 1 186 ? -0.728 5.148 35.335 1.00 93.38 186 THR A N 1
ATOM 1348 C CA . THR A 1 186 ? -1.722 4.344 34.603 1.00 93.38 186 THR A CA 1
ATOM 1349 C C . THR A 1 186 ? -2.019 3.058 35.366 1.00 93.38 186 THR A C 1
ATOM 1351 O O . THR A 1 186 ? -1.104 2.301 35.697 1.00 93.38 186 THR A O 1
ATOM 1354 N N . ARG A 1 187 ? -3.296 2.806 35.667 1.00 93.25 187 ARG A N 1
ATOM 1355 C CA . ARG A 1 187 ? -3.751 1.656 36.459 1.00 93.25 187 ARG A CA 1
ATOM 1356 C C . ARG A 1 187 ? -4.751 0.818 35.654 1.00 93.25 187 ARG A C 1
ATOM 1358 O O . ARG A 1 187 ? -5.720 1.380 35.143 1.00 93.25 187 ARG A O 1
ATOM 1365 N N . PRO A 1 188 ? -4.565 -0.512 35.550 1.00 94.12 188 PRO A N 1
ATOM 1366 C CA . PRO A 1 188 ? -5.592 -1.383 35.000 1.00 94.12 188 PRO A CA 1
ATOM 1367 C C . PRO A 1 188 ? -6.741 -1.531 35.995 1.00 94.12 188 PRO A C 1
ATOM 1369 O O . PRO A 1 188 ? -6.524 -1.829 37.171 1.00 94.12 188 PRO A O 1
ATOM 1372 N N . MET A 1 189 ? -7.964 -1.345 35.511 1.00 93.44 189 MET A N 1
ATOM 1373 C CA . MET A 1 189 ? -9.174 -1.481 36.314 1.00 93.44 189 MET A CA 1
ATOM 1374 C C . MET A 1 189 ? -9.735 -2.898 36.180 1.00 93.44 189 MET A C 1
ATOM 1376 O O . MET A 1 189 ? -9.694 -3.501 35.107 1.00 93.44 189 MET A O 1
ATOM 1380 N N . GLN A 1 190 ? -10.285 -3.445 37.263 1.00 93.50 190 GLN A N 1
ATOM 1381 C CA . GLN A 1 190 ? -11.039 -4.694 37.199 1.00 93.50 190 GLN A CA 1
ATOM 1382 C C . GLN A 1 190 ? -12.422 -4.421 36.591 1.00 93.50 190 GLN A C 1
ATOM 1384 O O . GLN A 1 190 ? -13.201 -3.641 37.142 1.00 93.50 190 GLN A O 1
ATOM 1389 N N . LEU A 1 191 ? -12.733 -5.086 35.476 1.00 92.81 191 LEU A N 1
ATOM 1390 C CA . LEU A 1 191 ? -14.023 -4.949 34.802 1.00 92.81 191 LEU A CA 1
ATOM 1391 C C . LEU A 1 191 ? -15.109 -5.765 35.509 1.00 92.81 191 LEU A C 1
ATOM 1393 O O . LEU A 1 191 ? -14.938 -6.955 35.781 1.00 92.81 191 LEU A O 1
ATOM 1397 N N . LEU A 1 192 ? -16.246 -5.117 35.731 1.00 93.81 192 LEU A N 1
ATOM 1398 C CA . LEU A 1 192 ? -17.521 -5.708 36.116 1.00 93.81 192 LEU A CA 1
ATOM 1399 C C . LEU A 1 192 ? -18.557 -5.344 35.044 1.00 93.81 192 LEU A C 1
ATOM 1401 O O . LEU A 1 192 ? -18.438 -4.301 34.406 1.00 93.81 192 LEU A O 1
ATOM 1405 N N . TYR A 1 193 ? -19.581 -6.170 34.846 1.00 93.31 193 TYR A N 1
ATOM 1406 C CA . TYR A 1 193 ? -20.630 -5.899 33.858 1.00 93.31 193 TYR A CA 1
ATOM 1407 C C . TYR A 1 193 ? -21.958 -5.633 34.553 1.00 93.31 193 TYR A C 1
ATOM 1409 O O . TYR A 1 193 ? -22.324 -6.377 35.455 1.00 93.31 193 TYR A O 1
ATOM 1417 N N . ALA A 1 194 ? -22.677 -4.586 34.144 1.00 90.12 194 ALA A N 1
ATOM 1418 C CA . ALA A 1 194 ? -23.900 -4.136 34.818 1.00 90.12 194 ALA A CA 1
ATOM 1419 C C . ALA A 1 194 ? -25.006 -5.211 34.889 1.00 90.12 194 ALA A C 1
ATOM 1421 O O . ALA A 1 194 ? -25.769 -5.261 35.852 1.00 90.12 194 ALA A O 1
ATOM 1422 N N . ASP A 1 195 ? -25.062 -6.106 33.902 1.00 90.25 195 ASP A N 1
ATOM 1423 C CA . ASP A 1 195 ? -26.019 -7.215 33.821 1.00 90.25 195 ASP A CA 1
ATOM 1424 C C . ASP A 1 195 ? -25.765 -8.326 34.856 1.00 90.25 195 ASP A C 1
ATOM 1426 O O . ASP A 1 195 ? -26.692 -9.053 35.207 1.00 90.25 195 ASP A O 1
ATOM 1430 N N . ASP A 1 196 ? -24.556 -8.412 35.422 1.00 90.19 196 ASP A N 1
ATOM 1431 C CA . ASP A 1 196 ? -24.246 -9.316 36.540 1.00 90.19 196 ASP A CA 1
ATOM 1432 C C . ASP A 1 196 ? -24.690 -8.749 37.899 1.00 90.19 196 ASP A C 1
ATOM 1434 O O . ASP A 1 196 ? -24.397 -9.332 38.943 1.00 90.19 196 ASP A O 1
ATOM 1438 N N . SER A 1 197 ? -25.392 -7.607 37.900 1.00 81.38 197 SER A N 1
ATOM 1439 C CA . SER A 1 197 ? -25.780 -6.868 39.108 1.00 81.38 197 SER A CA 1
ATOM 1440 C C . SER A 1 197 ? -24.612 -6.686 40.091 1.00 81.38 197 SER A C 1
ATOM 1442 O O . SER A 1 197 ? -24.747 -7.009 41.278 1.00 81.38 197 SER A O 1
ATOM 1444 N N . PRO A 1 198 ? -23.442 -6.201 39.625 1.00 76.88 198 PRO A N 1
ATOM 1445 C CA . PRO A 1 198 ? -22.331 -5.934 40.512 1.00 76.88 198 PRO A CA 1
ATOM 1446 C C . PRO A 1 198 ? -22.799 -4.888 41.523 1.00 76.88 198 PRO A C 1
ATOM 1448 O O . PRO A 1 198 ? -23.479 -3.923 41.169 1.00 76.88 198 PRO A O 1
ATOM 1451 N N . GLY A 1 199 ? -22.461 -5.074 42.798 1.00 84.19 199 GLY A N 1
ATOM 1452 C CA . GLY A 1 199 ? -22.629 -4.003 43.778 1.00 84.19 199 GLY A CA 1
ATOM 1453 C C . GLY A 1 199 ? -21.862 -2.738 43.359 1.00 84.19 199 GLY A C 1
ATOM 1454 O O . GLY A 1 199 ? -21.188 -2.707 42.330 1.00 84.19 199 GLY A O 1
ATOM 1455 N N . ALA A 1 200 ? -21.927 -1.686 44.176 1.00 87.50 200 ALA A N 1
ATOM 1456 C CA . ALA A 1 200 ? -21.192 -0.453 43.889 1.00 87.50 200 ALA A CA 1
ATOM 1457 C C . ALA A 1 200 ? -19.688 -0.739 43.650 1.00 87.50 200 ALA A C 1
ATOM 1459 O O . ALA A 1 200 ? -19.081 -1.445 44.466 1.00 87.50 200 ALA A O 1
ATOM 1460 N N . PRO A 1 201 ? -19.085 -0.222 42.559 1.00 91.75 201 PRO A N 1
ATOM 1461 C CA . PRO A 1 201 ? -17.688 -0.494 42.247 1.00 91.75 201 PRO A CA 1
ATOM 1462 C C . PRO A 1 201 ? -16.764 0.069 43.327 1.00 91.75 201 PRO A C 1
ATOM 1464 O O . PRO A 1 201 ? -16.960 1.175 43.830 1.00 91.75 201 PRO A O 1
ATOM 1467 N N . THR A 1 202 ? -15.725 -0.689 43.669 1.00 92.19 202 THR A N 1
ATOM 1468 C CA . THR A 1 202 ? -14.628 -0.202 44.519 1.00 92.19 202 THR A CA 1
ATOM 1469 C C . THR A 1 202 ? -13.643 0.658 43.719 1.00 92.19 202 THR A C 1
ATOM 1471 O O . THR A 1 202 ? -13.682 0.688 42.491 1.00 92.19 202 THR A O 1
ATOM 1474 N N . SER A 1 203 ? -12.703 1.330 44.389 1.00 88.31 203 SER A N 1
ATOM 1475 C CA . SER A 1 203 ? -11.739 2.242 43.747 1.00 88.31 203 SER A CA 1
ATOM 1476 C C . SER A 1 203 ? -10.824 1.608 42.687 1.00 88.31 203 SER A C 1
ATOM 1478 O O . SER A 1 203 ? -10.200 2.337 41.926 1.00 88.31 203 SER A O 1
ATOM 1480 N N . ALA A 1 204 ? -10.733 0.278 42.605 1.00 91.38 204 ALA A N 1
ATOM 1481 C CA . ALA A 1 204 ? -9.975 -0.436 41.569 1.00 91.38 204 ALA A CA 1
ATOM 1482 C C . ALA A 1 204 ? -10.872 -1.075 40.489 1.00 91.38 204 ALA A C 1
ATOM 1484 O O . ALA A 1 204 ? -10.390 -1.840 39.654 1.00 91.38 204 ALA A O 1
ATOM 1485 N N . GLN A 1 205 ? -12.180 -0.812 40.523 1.00 93.81 205 GLN A N 1
ATOM 1486 C CA . GLN A 1 205 ? -13.179 -1.447 39.669 1.00 93.81 205 GLN A CA 1
ATOM 1487 C C . GLN A 1 205 ? -13.898 -0.432 38.782 1.00 93.81 205 GLN A C 1
ATOM 1489 O O . GLN A 1 205 ? -14.091 0.732 39.146 1.00 93.81 205 GLN A O 1
ATOM 1494 N N . VAL A 1 206 ? -14.326 -0.913 37.619 1.00 94.31 206 VAL A N 1
ATOM 1495 C CA . VAL A 1 206 ? -15.177 -0.189 36.676 1.00 94.31 206 VAL A CA 1
ATOM 1496 C C . VAL A 1 206 ? -16.325 -1.098 36.252 1.00 94.31 206 VAL A C 1
ATOM 1498 O O . VAL A 1 206 ? -16.107 -2.260 35.905 1.00 94.31 206 VAL A O 1
ATOM 1501 N N . VAL A 1 207 ? -17.553 -0.586 36.314 1.00 94.62 207 VAL A N 1
ATOM 1502 C CA . VAL A 1 207 ? -18.736 -1.267 35.778 1.00 94.62 207 VAL A CA 1
ATOM 1503 C C . VAL A 1 207 ? -18.970 -0.782 34.355 1.00 94.62 207 VAL A C 1
ATOM 1505 O O . VAL A 1 207 ? -19.053 0.422 34.126 1.00 94.62 207 VAL A O 1
ATOM 1508 N N . VAL A 1 208 ? -19.092 -1.721 33.423 1.00 94.38 208 VAL A N 1
ATOM 1509 C CA . VAL A 1 208 ? -19.433 -1.475 32.021 1.00 94.38 208 VAL A CA 1
ATOM 1510 C C . VAL A 1 208 ? -20.902 -1.825 31.805 1.00 94.38 208 VAL A C 1
ATOM 1512 O O . VAL A 1 208 ? -21.313 -2.970 32.036 1.00 94.38 208 VAL A O 1
ATOM 1515 N N . ASP A 1 209 ? -21.696 -0.862 31.347 1.00 93.50 209 ASP A N 1
ATOM 1516 C CA . ASP A 1 209 ? -23.008 -1.144 30.770 1.00 93.50 209 ASP A CA 1
ATOM 1517 C C . ASP A 1 209 ? -22.830 -1.556 29.307 1.00 93.50 209 ASP A C 1
ATOM 1519 O O . ASP A 1 209 ? -22.349 -0.792 28.473 1.00 93.50 209 ASP A O 1
ATOM 1523 N N . ARG A 1 210 ? -23.209 -2.795 28.997 1.00 92.44 210 ARG A N 1
ATOM 1524 C CA . ARG A 1 210 ? -23.003 -3.394 27.677 1.00 92.44 210 ARG A CA 1
ATOM 1525 C C . ARG A 1 210 ? -23.909 -2.807 26.599 1.00 92.44 210 ARG A C 1
ATOM 1527 O O . ARG A 1 210 ? -23.531 -2.850 25.435 1.00 92.44 210 ARG A O 1
ATOM 1534 N N . ASN A 1 211 ? -25.071 -2.283 26.980 1.00 89.88 211 ASN A N 1
ATOM 1535 C CA . ASN A 1 211 ? -26.078 -1.801 26.037 1.00 89.88 211 ASN A CA 1
ATOM 1536 C C . ASN A 1 211 ? -25.887 -0.312 25.747 1.00 89.88 211 ASN A C 1
ATOM 1538 O O . ASN A 1 211 ? -26.167 0.146 24.647 1.00 89.88 211 ASN A O 1
ATOM 1542 N N . THR A 1 212 ? -25.428 0.451 26.742 1.00 90.31 212 THR A N 1
ATOM 1543 C CA . THR A 1 212 ? -25.231 1.902 26.606 1.00 90.31 212 THR A CA 1
ATOM 1544 C C . THR A 1 212 ? -23.771 2.301 26.424 1.00 90.31 212 THR A C 1
ATOM 1546 O O . THR A 1 212 ? -23.507 3.439 26.057 1.00 90.31 212 THR A O 1
ATOM 1549 N N . GLY A 1 213 ? -22.819 1.403 26.700 1.00 90.69 213 GLY A N 1
ATOM 1550 C CA . GLY A 1 213 ? -21.387 1.709 26.699 1.00 90.69 213 GLY A CA 1
ATOM 1551 C C . GLY A 1 213 ? -20.938 2.567 27.889 1.00 90.69 213 GLY A C 1
ATOM 1552 O O . GLY A 1 213 ? -19.771 2.948 27.964 1.00 90.69 213 GLY A O 1
ATOM 1553 N N . ALA A 1 214 ? -21.835 2.894 28.826 1.00 92.94 214 ALA A N 1
ATOM 1554 C CA . ALA A 1 214 ? -21.519 3.760 29.954 1.00 92.94 214 ALA A CA 1
ATOM 1555 C C . ALA A 1 214 ? -20.551 3.079 30.934 1.00 92.94 214 ALA A C 1
ATOM 1557 O O . ALA A 1 214 ? -20.767 1.940 31.364 1.00 92.94 214 ALA A O 1
ATOM 1558 N N . LEU A 1 215 ? -19.504 3.807 31.329 1.00 93.00 215 LEU A N 1
ATOM 1559 C CA . LEU A 1 215 ? -18.538 3.366 32.331 1.00 93.00 215 LEU A CA 1
ATOM 1560 C C . LEU A 1 215 ? -18.821 4.035 33.677 1.00 93.00 215 LEU A C 1
ATOM 1562 O O . LEU A 1 215 ? -18.826 5.259 33.796 1.00 93.00 215 LEU A O 1
ATOM 1566 N N . THR A 1 216 ? -19.012 3.223 34.717 1.00 93.88 216 THR A N 1
ATOM 1567 C CA . THR A 1 216 ? -19.149 3.697 36.101 1.00 93.88 216 THR A CA 1
ATOM 1568 C C . THR A 1 216 ? -17.918 3.297 36.905 1.00 93.88 216 THR A C 1
ATOM 1570 O O . THR A 1 216 ? -17.729 2.125 37.238 1.00 93.88 216 THR A O 1
ATOM 1573 N N . PHE A 1 217 ? -17.072 4.274 37.222 1.00 92.19 217 PHE A N 1
ATOM 1574 C CA . PHE A 1 217 ? -15.851 4.070 38.000 1.00 92.19 217 PHE A CA 1
ATOM 1575 C C . PHE A 1 217 ? -16.144 4.098 39.501 1.00 92.19 217 PHE A C 1
ATOM 1577 O O . PHE A 1 217 ? -16.922 4.924 39.973 1.00 92.19 217 PHE A O 1
ATOM 1584 N N . GLY A 1 218 ? -15.495 3.219 40.269 1.00 89.38 218 GLY A N 1
ATOM 1585 C CA . GLY A 1 218 ? -15.496 3.329 41.732 1.00 89.38 218 GLY A CA 1
ATOM 1586 C C . GLY A 1 218 ? -14.439 4.297 42.276 1.00 89.38 218 GLY A C 1
ATOM 1587 O O . GLY A 1 218 ? -14.487 4.672 43.446 1.00 89.38 218 GLY A O 1
ATOM 1588 N N . ALA A 1 219 ? -13.478 4.706 41.441 1.00 86.62 219 ALA A N 1
ATOM 1589 C CA . ALA A 1 219 ? -12.556 5.803 41.724 1.00 86.62 219 ALA A CA 1
ATOM 1590 C C . ALA A 1 219 ? -13.109 7.132 41.199 1.00 86.62 219 ALA A C 1
ATOM 1592 O O . ALA A 1 219 ? -13.824 7.167 40.199 1.00 86.62 219 ALA A O 1
ATOM 1593 N N . THR A 1 220 ? -12.721 8.233 41.839 1.00 87.56 220 THR A N 1
ATOM 1594 C CA . THR A 1 220 ? -12.957 9.575 41.299 1.00 87.56 220 THR A CA 1
ATOM 1595 C C . THR A 1 220 ? -12.082 9.779 40.065 1.00 87.56 220 THR A C 1
ATOM 1597 O O . THR A 1 220 ? -10.862 9.700 40.175 1.00 87.56 220 THR A O 1
ATOM 1600 N N . VAL A 1 221 ? -12.704 10.062 38.919 1.00 88.62 221 VAL A N 1
ATOM 1601 C CA . VAL A 1 221 ? -12.018 10.405 37.665 1.00 88.62 221 VAL A CA 1
ATOM 1602 C C . VAL A 1 221 ? -12.038 11.923 37.501 1.00 88.62 221 VAL A C 1
ATOM 1604 O O . VAL A 1 221 ? -13.097 12.549 37.572 1.00 88.62 221 VAL A O 1
ATOM 1607 N N . GLY A 1 222 ? -10.865 12.529 37.348 1.00 88.50 222 GLY A N 1
ATOM 1608 C CA . GLY A 1 222 ? -10.696 13.959 37.119 1.00 88.50 222 GLY A CA 1
ATOM 1609 C C . GLY A 1 222 ? -11.005 14.372 35.678 1.00 88.50 222 GLY A C 1
ATOM 1610 O O . GLY A 1 222 ? -11.027 13.559 34.761 1.00 88.50 222 GLY A O 1
ATOM 1611 N N . ALA A 1 223 ? -11.204 15.673 35.451 1.00 88.75 223 ALA A N 1
ATOM 1612 C CA . ALA A 1 223 ? -11.444 16.208 34.106 1.00 88.75 223 ALA A CA 1
ATOM 1613 C C . ALA A 1 223 ? -10.239 16.053 33.155 1.00 88.75 223 ALA A C 1
ATOM 1615 O O . ALA A 1 223 ? -10.429 16.001 31.945 1.00 88.75 223 ALA A O 1
ATOM 1616 N N . ALA A 1 224 ? -9.024 15.992 33.707 1.00 89.75 224 ALA A N 1
ATOM 1617 C CA . ALA A 1 224 ? -7.777 15.811 32.963 1.00 89.75 224 ALA A CA 1
ATOM 1618 C C . ALA A 1 224 ? -7.339 14.338 32.859 1.00 89.75 224 ALA A C 1
ATOM 1620 O O . ALA A 1 224 ? -6.379 14.038 32.154 1.00 89.75 224 ALA A O 1
ATOM 1621 N N . ASP A 1 225 ? -8.030 13.421 33.542 1.00 92.12 225 ASP A N 1
ATOM 1622 C CA . ASP A 1 225 ? -7.696 12.002 33.489 1.00 92.12 225 ASP A CA 1
ATOM 1623 C C . ASP A 1 225 ? -8.074 11.416 32.126 1.00 92.12 225 ASP A C 1
ATOM 1625 O O . ASP A 1 225 ? -9.046 11.833 31.485 1.00 92.12 225 ASP A O 1
ATOM 1629 N N . THR A 1 226 ? -7.294 10.426 31.700 1.00 93.38 226 THR A N 1
ATOM 1630 C CA . THR A 1 226 ? -7.478 9.732 30.426 1.00 93.38 226 THR A CA 1
ATOM 1631 C C . THR A 1 226 ? -7.855 8.279 30.680 1.00 93.38 226 THR A C 1
ATOM 1633 O O . THR A 1 226 ? -7.238 7.597 31.499 1.00 93.38 226 THR A O 1
ATOM 1636 N N . VAL A 1 227 ? -8.868 7.792 29.973 1.00 93.50 227 VAL A N 1
ATOM 1637 C CA . VAL A 1 227 ? -9.304 6.396 30.010 1.00 93.50 227 VAL A CA 1
ATOM 1638 C C . VAL A 1 227 ? -9.004 5.765 28.663 1.00 93.50 227 VAL A C 1
ATOM 1640 O O . VAL A 1 227 ? -9.420 6.295 27.639 1.00 93.50 227 VAL A O 1
ATOM 1643 N N . THR A 1 228 ? -8.325 4.622 28.673 1.00 94.00 228 THR A N 1
ATOM 1644 C CA . THR A 1 228 ? -8.085 3.812 27.475 1.00 94.00 228 THR A CA 1
ATOM 1645 C C . THR A 1 228 ? -8.856 2.506 27.594 1.00 94.00 228 THR A C 1
ATOM 1647 O O . THR A 1 228 ? -8.703 1.782 28.582 1.00 94.00 228 THR A O 1
ATOM 1650 N N . ALA A 1 229 ? -9.697 2.210 26.611 1.00 93.44 229 ALA A N 1
ATOM 1651 C CA . ALA A 1 229 ? -10.574 1.054 26.590 1.00 93.44 229 ALA A CA 1
ATOM 1652 C C . ALA A 1 229 ? -10.291 0.164 25.379 1.00 93.44 229 ALA A C 1
ATOM 1654 O O . ALA A 1 229 ? -10.291 0.628 24.247 1.00 93.44 229 ALA A O 1
ATOM 1655 N N . SER A 1 230 ? -10.123 -1.134 25.614 1.00 94.19 230 SER A N 1
ATOM 1656 C CA . SER A 1 230 ? -10.021 -2.140 24.553 1.00 94.19 230 SER A CA 1
ATOM 1657 C C . SER A 1 230 ? -11.061 -3.229 24.822 1.00 94.19 230 SER A C 1
ATOM 1659 O O . SER A 1 230 ? -11.082 -3.815 25.912 1.00 94.19 230 SER A O 1
ATOM 1661 N N . TYR A 1 231 ? -11.978 -3.491 23.890 1.00 94.50 231 TYR A N 1
ATOM 1662 C CA . TYR A 1 231 ? -13.160 -4.324 24.154 1.00 94.50 231 TYR A CA 1
ATOM 1663 C C . TYR A 1 231 ? -13.727 -5.000 22.901 1.00 94.50 231 TYR A C 1
ATOM 1665 O O . TYR A 1 231 ? -13.478 -4.578 21.778 1.00 94.50 231 TYR A O 1
ATOM 1673 N N . LEU A 1 232 ? -14.483 -6.087 23.096 1.00 94.06 232 LEU A N 1
ATOM 1674 C CA . LEU A 1 232 ? -15.204 -6.765 22.015 1.00 94.06 232 LEU A CA 1
ATOM 1675 C C . LEU A 1 232 ? -16.611 -6.203 21.814 1.00 94.06 232 LEU A C 1
ATOM 1677 O O . LEU A 1 232 ? -17.361 -6.063 22.780 1.00 94.06 232 LEU A O 1
ATOM 1681 N N . VAL A 1 233 ? -16.987 -6.018 20.553 1.00 94.19 233 VAL A N 1
ATOM 1682 C CA . VAL A 1 233 ? -18.337 -5.648 20.105 1.00 94.19 233 VAL A CA 1
ATOM 1683 C C . VAL A 1 233 ? -18.967 -6.826 19.368 1.00 94.19 233 VAL A C 1
ATOM 1685 O O . VAL A 1 233 ? -18.277 -7.604 18.702 1.00 94.19 233 VAL A O 1
ATOM 1688 N N . ALA A 1 234 ? -20.274 -7.016 19.538 1.00 93.38 234 ALA A N 1
ATOM 1689 C CA . ALA A 1 234 ? -20.992 -8.122 18.921 1.00 93.38 234 ALA A CA 1
ATOM 1690 C C . ALA A 1 234 ? -20.940 -8.059 17.386 1.00 93.38 234 ALA A C 1
ATOM 1692 O O . ALA A 1 234 ? -21.042 -6.993 16.784 1.00 93.38 234 ALA A O 1
ATOM 1693 N N . ALA A 1 235 ? -20.872 -9.228 16.742 1.00 92.38 235 ALA A N 1
ATOM 1694 C CA . ALA A 1 235 ? -20.873 -9.341 15.281 1.00 92.38 235 ALA A CA 1
ATOM 1695 C C . ALA A 1 235 ? -22.097 -8.690 14.598 1.00 92.38 235 ALA A C 1
ATOM 1697 O O . ALA A 1 235 ? -22.023 -8.323 13.431 1.00 92.38 235 ALA A O 1
ATOM 1698 N N . ALA A 1 236 ? -23.223 -8.549 15.309 1.00 90.62 236 ALA A N 1
ATOM 1699 C CA . ALA A 1 236 ? -24.429 -7.904 14.787 1.00 90.62 236 ALA A CA 1
ATOM 1700 C C . ALA A 1 236 ? -24.240 -6.397 14.525 1.00 90.62 236 ALA A C 1
ATOM 1702 O O . ALA A 1 236 ? -24.832 -5.870 13.583 1.00 90.62 236 ALA A O 1
ATOM 1703 N N . ASP A 1 237 ? -23.371 -5.750 15.306 1.00 91.06 237 ASP A N 1
ATOM 1704 C CA . ASP A 1 237 ? -23.036 -4.322 15.228 1.00 91.06 237 ASP A CA 1
ATOM 1705 C C . ASP A 1 237 ? -21.618 -4.113 14.683 1.00 91.06 237 ASP A C 1
ATOM 1707 O O . ASP A 1 237 ? -20.950 -3.123 14.960 1.00 91.06 237 ASP A O 1
ATOM 1711 N N . SER A 1 238 ? -21.134 -5.086 13.912 1.00 94.06 238 SER A N 1
ATOM 1712 C CA . SER A 1 238 ? -19.841 -5.046 13.237 1.00 94.06 238 SER A CA 1
ATOM 1713 C C . SER A 1 238 ? -20.012 -5.394 11.763 1.00 94.06 238 SER A C 1
ATOM 1715 O O . SER A 1 238 ? -20.940 -6.104 11.364 1.00 94.06 238 SER A O 1
ATOM 1717 N N . VAL A 1 239 ? -19.079 -4.938 10.934 1.00 95.44 239 VAL A N 1
ATOM 1718 C CA . VAL A 1 239 ? -19.012 -5.311 9.517 1.00 95.44 239 VAL A CA 1
ATOM 1719 C C . VAL A 1 239 ? -17.702 -6.009 9.204 1.00 95.44 239 VAL A C 1
ATOM 1721 O O . VAL A 1 239 ? -16.644 -5.673 9.732 1.00 95.44 239 VAL A O 1
ATOM 1724 N N . LYS A 1 240 ? -17.775 -6.997 8.316 1.00 95.94 240 LYS A N 1
ATOM 1725 C CA . LYS A 1 240 ? -16.609 -7.614 7.697 1.00 95.94 240 LYS A CA 1
ATOM 1726 C C . LYS A 1 240 ? -16.272 -6.844 6.428 1.00 95.94 240 LYS A C 1
ATOM 1728 O O . LYS A 1 240 ? -17.065 -6.822 5.487 1.00 95.94 240 LYS A O 1
ATOM 1733 N N . VAL A 1 241 ? -15.077 -6.273 6.383 1.00 96.50 241 VAL A N 1
ATOM 1734 C CA . VAL A 1 241 ? -14.509 -5.643 5.193 1.00 96.50 241 VAL A CA 1
ATOM 1735 C C . VAL A 1 241 ? -13.487 -6.584 4.582 1.00 96.50 241 VAL A C 1
ATOM 1737 O O . VAL A 1 241 ? -12.553 -7.020 5.245 1.00 96.50 241 VAL A O 1
ATOM 1740 N N . THR A 1 242 ? -13.690 -6.929 3.316 1.00 96.62 242 THR A N 1
ATOM 1741 C CA . THR A 1 242 ? -12.793 -7.793 2.548 1.00 96.62 242 THR A CA 1
ATOM 1742 C C . THR A 1 242 ? -12.205 -6.993 1.400 1.00 96.62 242 THR A C 1
ATOM 1744 O O . THR A 1 242 ? -12.94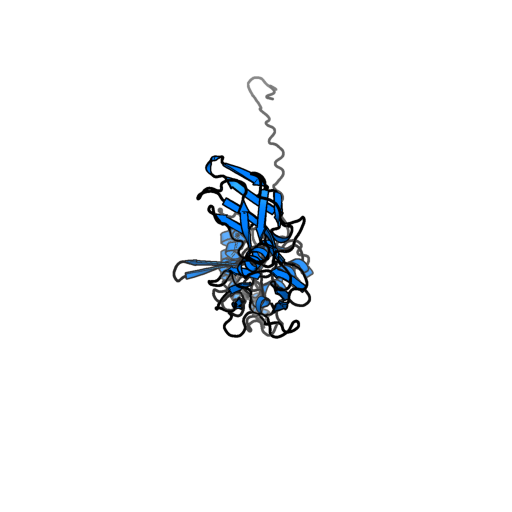0 -6.562 0.509 1.00 96.62 242 THR A O 1
ATOM 1747 N N . LEU A 1 243 ? -10.888 -6.815 1.413 1.00 96.75 243 LEU A N 1
ATOM 1748 C CA . LEU A 1 243 ? -10.128 -6.303 0.281 1.00 96.75 243 LEU A CA 1
ATOM 1749 C C . LEU A 1 243 ? -9.575 -7.478 -0.513 1.00 96.75 243 LEU A C 1
ATOM 1751 O O . LEU A 1 243 ? -9.124 -8.467 0.059 1.00 96.75 243 LEU A O 1
ATOM 1755 N N . LYS A 1 244 ? -9.607 -7.377 -1.836 1.00 96.06 244 LYS A N 1
ATOM 1756 C CA . LYS A 1 244 ? -9.191 -8.444 -2.738 1.00 96.06 244 LYS A CA 1
ATOM 1757 C C . LYS A 1 244 ? -8.307 -7.904 -3.846 1.00 96.06 244 LYS A C 1
ATOM 1759 O O . LYS A 1 244 ? -8.661 -6.923 -4.497 1.00 96.06 244 LYS A O 1
ATOM 1764 N N . LEU A 1 245 ? -7.211 -8.614 -4.101 1.00 93.75 245 LEU A N 1
ATOM 1765 C CA . LEU A 1 245 ? -6.329 -8.398 -5.242 1.00 93.75 245 LEU A CA 1
ATOM 1766 C C . LEU A 1 245 ? -6.006 -9.751 -5.884 1.00 93.75 245 LEU A C 1
ATOM 1768 O O . LEU A 1 245 ? -5.291 -10.583 -5.320 1.00 93.75 245 LEU A O 1
ATOM 1772 N N . GLY A 1 246 ? -6.576 -10.006 -7.063 1.00 90.06 246 GLY A N 1
ATOM 1773 C CA . GLY A 1 246 ? -6.478 -11.312 -7.717 1.00 90.06 246 GLY A CA 1
ATOM 1774 C C . GLY A 1 246 ? -7.059 -12.436 -6.848 1.00 90.06 246 GLY A C 1
ATOM 1775 O O . GLY A 1 246 ? -8.268 -12.487 -6.614 1.00 90.06 246 GLY A O 1
ATOM 1776 N N . ALA A 1 247 ? -6.199 -13.351 -6.391 1.00 90.44 247 ALA A N 1
ATOM 1777 C CA . ALA A 1 247 ? -6.569 -14.485 -5.537 1.00 90.44 247 ALA A CA 1
ATOM 1778 C C . ALA A 1 247 ? -6.325 -14.248 -4.034 1.00 90.44 247 ALA A C 1
ATOM 1780 O O . ALA A 1 247 ? -6.710 -15.092 -3.229 1.00 90.44 247 ALA A O 1
ATOM 1781 N N . GLN A 1 248 ? -5.668 -13.146 -3.663 1.00 93.69 248 GLN A N 1
ATOM 1782 C CA . GLN A 1 248 ? -5.347 -12.824 -2.273 1.00 93.69 248 GLN A CA 1
ATOM 1783 C C . GLN A 1 248 ? -6.445 -11.950 -1.662 1.00 93.69 248 GLN A C 1
ATOM 1785 O O . GLN A 1 248 ? -7.054 -11.138 -2.366 1.00 93.69 248 GLN A O 1
ATOM 1790 N N . GLU A 1 249 ? -6.668 -12.094 -0.354 1.00 96.00 249 GLU A N 1
ATOM 1791 C CA . GLU A 1 249 ? -7.677 -11.337 0.393 1.00 96.00 249 GLU A CA 1
ATOM 1792 C C . GLU A 1 249 ? -7.119 -10.836 1.735 1.00 96.00 249 GLU A C 1
ATOM 1794 O O . GLU A 1 249 ? -6.447 -11.581 2.448 1.00 96.00 249 GLU A O 1
ATOM 1799 N N . GLU A 1 250 ? -7.436 -9.590 2.087 1.00 96.31 250 GLU A N 1
ATOM 1800 C CA . GLU A 1 250 ? -7.258 -9.017 3.426 1.00 96.31 250 GLU A CA 1
ATOM 1801 C C . GLU A 1 250 ? -8.644 -8.849 4.053 1.00 96.31 250 GLU A C 1
ATOM 1803 O O . GLU A 1 250 ? -9.563 -8.321 3.421 1.00 96.31 250 GLU A O 1
ATOM 1808 N N . VAL A 1 251 ? -8.820 -9.333 5.282 1.00 95.69 251 VAL A N 1
ATOM 1809 C CA . VAL A 1 251 ? -10.120 -9.352 5.959 1.00 95.69 251 VAL A CA 1
ATOM 1810 C C . VAL A 1 251 ? -10.019 -8.622 7.287 1.00 95.69 251 VAL A C 1
ATOM 1812 O O . VAL A 1 251 ? -9.226 -9.003 8.144 1.00 95.69 251 VAL A O 1
ATOM 1815 N N . TYR A 1 252 ? -10.899 -7.646 7.471 1.00 95.31 252 TYR A N 1
ATOM 1816 C CA . TYR A 1 252 ? -11.021 -6.828 8.672 1.00 95.31 252 TYR A CA 1
ATOM 1817 C C . TYR A 1 252 ? -12.431 -6.964 9.232 1.00 95.31 252 TYR A C 1
ATOM 1819 O O . TYR A 1 252 ? -13.398 -7.063 8.475 1.00 95.31 252 TYR A O 1
ATOM 1827 N N . THR A 1 253 ? -12.566 -7.008 10.554 1.00 95.25 253 THR A N 1
ATOM 1828 C CA . THR A 1 253 ? -13.872 -7.028 11.224 1.00 95.25 253 THR A CA 1
ATOM 1829 C C . THR A 1 253 ? -13.934 -5.831 12.145 1.00 95.25 253 THR A C 1
ATOM 1831 O O . THR A 1 253 ? -13.244 -5.822 13.157 1.00 95.25 253 THR A O 1
ATOM 1834 N N . VAL A 1 254 ? -14.738 -4.844 11.765 1.00 94.62 254 VAL A N 1
ATOM 1835 C CA . VAL A 1 254 ? -14.631 -3.477 12.281 1.00 94.62 254 VAL A CA 1
ATOM 1836 C C . VAL A 1 254 ? -15.971 -2.965 12.776 1.00 94.62 254 VAL A C 1
ATOM 1838 O O . VAL A 1 254 ? -17.028 -3.367 12.277 1.00 94.62 254 VAL A O 1
ATOM 1841 N N . VAL A 1 255 ? -15.917 -2.051 13.738 1.00 93.69 255 VAL A N 1
ATOM 1842 C CA . VAL A 1 255 ? -17.110 -1.414 14.329 1.00 93.69 255 VAL A CA 1
ATOM 1843 C C . VAL A 1 255 ? -17.405 -0.037 13.743 1.00 93.69 255 VAL A C 1
ATOM 1845 O O . VAL A 1 255 ? -18.519 0.461 13.845 1.00 93.69 255 VAL A O 1
ATOM 1848 N N . SER A 1 256 ? -16.414 0.592 13.113 1.00 93.00 256 SER A N 1
ATOM 1849 C CA . SER A 1 256 ? -16.539 1.923 12.520 1.00 93.00 256 SER A CA 1
ATOM 1850 C C . SER A 1 256 ? -15.532 2.117 11.387 1.00 93.00 256 SER A C 1
ATOM 1852 O O . SER A 1 256 ? -14.611 1.318 11.199 1.00 93.00 256 SER A O 1
ATOM 1854 N N . GLY A 1 257 ? -15.681 3.199 10.626 1.00 92.81 257 GLY A N 1
ATOM 1855 C CA . GLY A 1 257 ? -14.664 3.615 9.663 1.00 92.81 257 GLY A CA 1
ATOM 1856 C C . GLY A 1 257 ? -13.317 3.969 10.303 1.00 92.81 257 GLY A C 1
ATOM 1857 O O . GLY A 1 257 ? -12.273 3.681 9.728 1.00 92.81 257 GLY A O 1
ATOM 1858 N N . ALA A 1 258 ? -13.312 4.576 11.490 1.00 92.38 258 ALA A N 1
ATOM 1859 C CA . ALA A 1 258 ? -12.096 4.955 12.205 1.00 92.38 258 ALA A CA 1
ATOM 1860 C C . ALA A 1 258 ? -11.309 3.717 12.655 1.00 92.38 258 ALA A C 1
ATOM 1862 O O . ALA A 1 258 ? -10.096 3.661 12.470 1.00 92.38 258 ALA A O 1
ATOM 1863 N N . ASP A 1 259 ? -12.025 2.712 13.158 1.00 92.62 259 ASP A N 1
ATOM 1864 C CA . ASP A 1 259 ? -11.485 1.396 13.504 1.00 92.62 259 ASP A CA 1
ATOM 1865 C C . ASP A 1 259 ? -10.842 0.731 12.277 1.00 92.62 259 ASP A C 1
ATOM 1867 O O . ASP A 1 259 ? -9.659 0.399 12.283 1.00 92.62 259 ASP A O 1
ATOM 1871 N N . LEU A 1 260 ? -11.561 0.708 11.149 1.00 94.25 260 LEU A N 1
ATOM 1872 C CA . LEU A 1 260 ? -11.025 0.222 9.876 1.00 94.25 260 LEU A CA 1
ATOM 1873 C C . LEU A 1 260 ? -9.789 0.989 9.403 1.00 94.25 260 LEU A C 1
ATOM 1875 O O . LEU A 1 260 ? -8.871 0.396 8.840 1.00 94.25 260 LEU A O 1
ATOM 1879 N N . ALA A 1 261 ? -9.755 2.307 9.596 1.00 94.50 261 ALA A N 1
ATOM 1880 C CA . ALA A 1 261 ? -8.612 3.111 9.194 1.00 94.50 261 ALA A CA 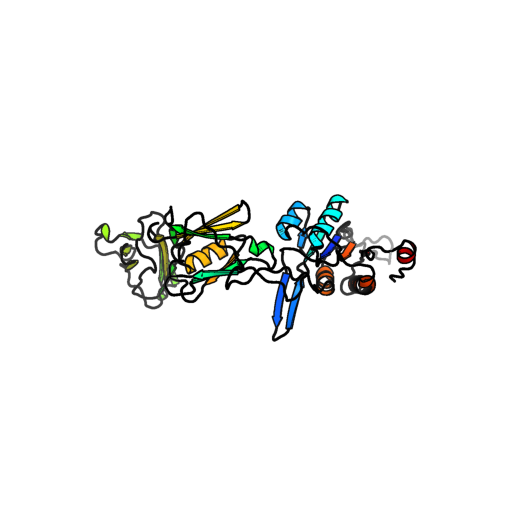1
ATOM 1881 C C . ALA A 1 261 ? -7.360 2.783 10.021 1.00 94.50 261 ALA A C 1
ATOM 1883 O O . ALA A 1 261 ? -6.265 2.731 9.455 1.00 94.50 261 ALA A O 1
ATOM 1884 N N . ASN A 1 262 ? -7.523 2.528 11.321 1.00 92.12 262 ASN A N 1
ATOM 1885 C CA . ASN A 1 262 ? -6.440 2.097 12.201 1.00 92.12 262 ASN A CA 1
ATOM 1886 C C . ASN A 1 262 ? -5.956 0.688 11.830 1.00 92.12 262 ASN A C 1
ATOM 1888 O O . ASN A 1 262 ? -4.768 0.504 11.567 1.00 92.12 262 ASN A O 1
ATOM 1892 N N . ASP A 1 263 ? -6.876 -0.265 11.670 1.00 92.75 263 ASP A N 1
ATOM 1893 C CA . ASP A 1 263 ? -6.560 -1.640 11.267 1.00 92.75 263 ASP A CA 1
ATOM 1894 C C . ASP A 1 263 ? -5.797 -1.703 9.939 1.00 92.75 263 ASP A C 1
ATOM 1896 O O . ASP A 1 263 ? -4.818 -2.444 9.795 1.00 92.75 263 ASP A O 1
ATOM 1900 N N . ILE A 1 264 ? -6.232 -0.906 8.958 1.00 95.25 264 ILE A N 1
ATOM 1901 C CA . ILE A 1 264 ? -5.566 -0.794 7.660 1.00 95.25 264 ILE A CA 1
ATOM 1902 C C . ILE A 1 264 ? -4.177 -0.190 7.827 1.00 95.25 264 ILE A C 1
ATOM 1904 O O . ILE A 1 264 ? -3.222 -0.706 7.252 1.00 95.25 264 ILE A O 1
ATOM 1908 N N . LYS A 1 265 ? -4.035 0.888 8.599 1.00 92.19 265 LYS A N 1
ATOM 1909 C CA . LYS A 1 265 ? -2.739 1.540 8.801 1.00 92.19 265 LYS A CA 1
ATOM 1910 C C . LYS A 1 265 ? -1.693 0.570 9.358 1.00 92.19 265 LYS A C 1
ATOM 1912 O O . LYS A 1 265 ? -0.543 0.625 8.922 1.00 92.19 265 LYS A O 1
ATOM 1917 N N . ASP A 1 266 ? -2.102 -0.315 10.259 1.00 89.25 266 ASP A N 1
ATOM 1918 C CA . ASP A 1 266 ? -1.181 -1.215 10.949 1.00 89.25 266 ASP A CA 1
ATOM 1919 C C . ASP A 1 266 ? -0.943 -2.530 10.188 1.00 89.25 266 ASP A C 1
ATOM 1921 O O . ASP A 1 266 ? 0.166 -3.065 10.227 1.00 89.25 266 ASP A O 1
ATOM 1925 N N . ASN A 1 267 ? -1.941 -3.039 9.449 1.00 92.81 267 ASN A N 1
ATOM 1926 C CA . ASN A 1 267 ? -1.895 -4.401 8.897 1.00 92.81 267 ASN A CA 1
ATOM 1927 C C . ASN A 1 267 ? -2.031 -4.510 7.370 1.00 92.81 267 ASN A C 1
ATOM 1929 O O . ASN A 1 267 ? -1.683 -5.550 6.809 1.00 92.81 267 ASN A O 1
ATOM 1933 N N . SER A 1 268 ? -2.548 -3.493 6.677 1.00 95.12 268 SER A N 1
ATOM 1934 C CA . SER A 1 268 ? -2.772 -3.564 5.225 1.00 95.12 268 SER A CA 1
ATOM 1935 C C . SER A 1 268 ? -1.463 -3.573 4.456 1.00 95.12 268 SER A C 1
ATOM 1937 O O . SER A 1 268 ? -0.548 -2.790 4.726 1.00 95.12 268 SER A O 1
ATOM 1939 N N . GLN A 1 269 ? -1.379 -4.412 3.429 1.00 92.56 269 GLN A N 1
ATOM 1940 C CA . GLN A 1 269 ? -0.286 -4.436 2.466 1.00 92.56 269 GLN A CA 1
ATOM 1941 C C . GLN A 1 269 ? -0.599 -3.631 1.208 1.00 92.56 269 GLN A C 1
ATOM 1943 O O . GLN A 1 269 ? 0.344 -3.205 0.538 1.00 92.56 269 GLN A O 1
ATOM 1948 N N . TRP A 1 270 ? -1.871 -3.377 0.891 1.00 93.81 270 TRP A N 1
ATOM 1949 C CA . TRP A 1 270 ? -2.259 -2.835 -0.419 1.00 93.81 270 TRP A CA 1
ATOM 1950 C C . TRP A 1 270 ? -2.837 -1.430 -0.384 1.00 93.81 270 TRP A C 1
ATOM 1952 O O . TRP A 1 270 ? -2.635 -0.670 -1.333 1.00 93.81 270 TRP A O 1
ATOM 1962 N N . VAL A 1 271 ? -3.514 -1.057 0.696 1.00 96.50 271 VAL A N 1
ATOM 1963 C CA . VAL A 1 271 ? -4.195 0.238 0.803 1.00 96.50 271 VAL A CA 1
ATOM 1964 C C . VAL A 1 271 ? -3.763 1.029 2.031 1.00 96.50 271 VAL A C 1
ATOM 1966 O O . VAL A 1 271 ? -3.394 0.456 3.051 1.00 96.50 271 VAL A O 1
ATOM 1969 N N . ASN A 1 272 ? -3.850 2.349 1.923 1.00 95.44 272 ASN A N 1
ATOM 1970 C CA . ASN A 1 272 ? -3.870 3.289 3.032 1.00 95.44 272 ASN A CA 1
ATOM 1971 C C . ASN A 1 272 ? -5.308 3.779 3.230 1.00 95.44 272 ASN A C 1
ATOM 1973 O O . ASN A 1 272 ? -6.061 3.907 2.259 1.00 95.44 272 ASN A O 1
ATOM 1977 N N . ALA A 1 273 ? -5.667 4.111 4.465 1.00 95.81 273 ALA A N 1
ATOM 1978 C CA . ALA A 1 273 ? -6.976 4.650 4.807 1.00 95.81 273 ALA A CA 1
ATOM 1979 C C . ALA A 1 273 ? -6.852 6.049 5.412 1.00 95.81 273 ALA A C 1
ATOM 1981 O O . ALA A 1 273 ? -5.973 6.317 6.230 1.00 95.81 273 ALA A O 1
ATOM 1982 N N . GLN A 1 274 ? -7.769 6.931 5.027 1.00 94.94 274 GLN A N 1
ATOM 1983 C CA . GLN A 1 274 ? -7.930 8.254 5.610 1.00 94.94 274 GLN A CA 1
ATOM 1984 C C . GLN A 1 274 ? -9.362 8.412 6.120 1.00 94.94 274 GLN A C 1
ATOM 1986 O O . GLN A 1 274 ? -10.318 8.369 5.340 1.00 94.94 274 GLN A O 1
ATOM 1991 N N . ALA A 1 275 ? -9.496 8.631 7.427 1.00 93.56 275 ALA A N 1
ATOM 1992 C CA . ALA A 1 275 ? -10.770 8.933 8.064 1.00 93.56 275 ALA A CA 1
ATOM 1993 C C . ALA A 1 275 ? -11.411 10.194 7.460 1.00 93.56 275 ALA A C 1
ATOM 1995 O O . ALA A 1 275 ? -10.736 11.207 7.264 1.00 93.56 275 ALA A O 1
ATOM 1996 N N . GLN A 1 276 ? -12.711 10.123 7.169 1.00 95.06 276 GLN A N 1
ATOM 1997 C CA . GLN A 1 276 ? -13.523 11.257 6.720 1.00 95.06 276 GLN A CA 1
ATOM 1998 C C . GLN A 1 276 ? -14.463 11.721 7.844 1.00 95.06 276 GLN A C 1
ATOM 2000 O O . GLN A 1 276 ? -14.380 11.254 8.987 1.00 95.06 276 GLN A O 1
ATOM 2005 N N . ALA A 1 277 ? -15.355 12.661 7.522 1.00 93.19 277 ALA A N 1
ATOM 2006 C CA . ALA A 1 277 ? -16.249 13.312 8.479 1.00 93.19 277 ALA A CA 1
ATOM 2007 C C . ALA A 1 277 ? -17.112 12.329 9.290 1.00 93.19 277 ALA A C 1
ATOM 2009 O O . ALA A 1 277 ? -17.347 12.574 10.469 1.00 93.19 277 ALA A O 1
ATOM 2010 N N . ASN A 1 278 ? -17.534 11.212 8.688 1.00 94.19 278 ASN A N 1
ATOM 2011 C CA . ASN A 1 278 ? -18.405 10.222 9.329 1.00 94.19 278 ASN A CA 1
ATOM 2012 C C . ASN A 1 278 ? -17.659 8.920 9.666 1.00 94.19 278 ASN A C 1
ATOM 2014 O O . ASN A 1 278 ? -18.239 7.837 9.668 1.00 94.19 278 ASN A O 1
ATOM 2018 N N . SER A 1 279 ? -16.354 9.001 9.935 1.00 92.69 279 SER A N 1
ATOM 2019 C CA . SER A 1 279 ? -15.527 7.830 10.269 1.00 92.69 279 SER A CA 1
ATOM 2020 C C . SER A 1 279 ? -15.949 7.116 11.559 1.00 92.69 279 SER A C 1
ATOM 2022 O O . SER A 1 279 ? -15.679 5.931 11.701 1.00 92.69 279 SER A O 1
ATOM 2024 N N . ALA A 1 280 ? -16.655 7.780 12.476 1.00 90.94 280 ALA A N 1
ATOM 2025 C CA . ALA A 1 280 ? -17.200 7.139 13.676 1.00 90.94 280 ALA A CA 1
ATOM 2026 C C . ALA A 1 280 ? -18.416 6.229 13.397 1.00 90.94 280 ALA A C 1
ATOM 2028 O O . ALA A 1 280 ? -18.822 5.470 14.270 1.00 90.94 280 ALA A O 1
ATOM 2029 N N . GLU A 1 281 ? -19.015 6.304 12.206 1.00 93.12 281 GLU A N 1
ATOM 2030 C CA . GLU A 1 281 ? -20.177 5.492 11.839 1.00 93.12 281 GLU A CA 1
ATOM 2031 C C . GLU A 1 281 ? -19.771 4.144 11.229 1.00 93.12 281 GLU A C 1
ATOM 2033 O O . GLU A 1 281 ? -18.651 3.968 10.736 1.00 93.12 281 GLU A O 1
ATOM 2038 N N . LEU A 1 282 ? -20.718 3.197 11.202 1.00 93.12 282 LEU A N 1
ATOM 2039 C CA . LEU A 1 282 ? -20.531 1.938 10.491 1.00 93.12 282 LEU A CA 1
ATOM 2040 C C . LEU A 1 282 ? -20.456 2.160 8.969 1.00 93.12 282 LEU A C 1
ATOM 2042 O O . LEU A 1 282 ? -21.314 2.847 8.398 1.00 93.12 282 LEU A O 1
ATOM 2046 N N . PRO A 1 283 ? -19.495 1.513 8.287 1.00 94.88 283 PRO A N 1
ATOM 2047 C CA . PRO A 1 283 ? -19.459 1.466 6.835 1.00 94.88 283 PRO A CA 1
ATOM 2048 C C . PRO A 1 283 ? -20.730 0.863 6.223 1.00 94.88 283 PRO A C 1
ATOM 2050 O O . PRO A 1 283 ? -21.280 -0.131 6.705 1.00 94.88 283 PRO A O 1
ATOM 2053 N N . THR A 1 284 ? -21.173 1.440 5.107 1.00 95.00 284 THR A N 1
ATOM 2054 C CA . THR A 1 284 ? -22.333 0.955 4.354 1.00 95.00 284 THR A CA 1
ATOM 2055 C C . THR A 1 284 ? -22.016 -0.387 3.711 1.00 95.00 284 THR A C 1
ATOM 2057 O O . THR A 1 284 ? -20.975 -0.569 3.078 1.00 95.00 284 THR A O 1
ATOM 2060 N N . LYS A 1 285 ? -22.948 -1.329 3.847 1.00 94.38 285 LYS A N 1
ATOM 2061 C CA . LYS A 1 285 ? -22.818 -2.678 3.297 1.00 94.38 285 LYS A CA 1
ATOM 2062 C C . LYS A 1 285 ? -22.931 -2.662 1.772 1.00 94.38 285 LYS A C 1
ATOM 2064 O O . LYS A 1 285 ? -23.741 -1.940 1.194 1.00 94.38 285 LYS A O 1
ATOM 2069 N N . SER A 1 286 ? -22.145 -3.515 1.131 1.00 93.38 286 SER A N 1
ATOM 2070 C CA . SER A 1 286 ? -22.299 -3.898 -0.266 1.00 93.38 286 SER A CA 1
ATOM 2071 C C . SER A 1 286 ? -23.632 -4.624 -0.481 1.00 93.38 286 SER A C 1
ATOM 2073 O O . SER A 1 286 ? -24.205 -5.198 0.446 1.00 93.38 286 SER A O 1
ATOM 2075 N N . ALA A 1 287 ? -24.117 -4.638 -1.724 1.00 91.25 287 ALA A N 1
ATOM 2076 C CA . ALA A 1 287 ? -25.411 -5.232 -2.057 1.00 91.25 287 ALA A CA 1
ATOM 2077 C C . ALA A 1 287 ? -25.488 -6.745 -1.766 1.00 91.25 287 ALA A C 1
ATOM 2079 O O . ALA A 1 287 ? -26.559 -7.258 -1.442 1.00 91.25 287 ALA A O 1
ATOM 2080 N N . SER A 1 288 ? -24.363 -7.467 -1.838 1.00 92.88 288 SER A N 1
ATOM 2081 C CA . SER A 1 288 ? -24.266 -8.870 -1.420 1.00 92.88 288 SER A CA 1
ATOM 2082 C C . SER A 1 288 ? -22.857 -9.238 -0.943 1.00 92.88 288 SER A C 1
ATOM 2084 O O . SER A 1 288 ? -21.889 -8.550 -1.259 1.00 92.88 288 SER A O 1
ATOM 2086 N N . ALA A 1 289 ? -22.722 -10.367 -0.239 1.00 89.75 289 ALA A N 1
ATOM 2087 C CA . ALA A 1 289 ? -21.439 -10.891 0.255 1.00 89.75 289 ALA A CA 1
ATOM 2088 C C . ALA A 1 289 ? -20.440 -11.296 -0.850 1.00 89.75 289 ALA A C 1
ATOM 2090 O O . ALA A 1 289 ? -19.276 -11.563 -0.571 1.00 89.75 289 ALA A O 1
ATOM 2091 N N . THR A 1 290 ? -20.898 -11.412 -2.099 1.00 90.12 290 THR A N 1
ATOM 2092 C CA . THR A 1 290 ? -20.078 -11.840 -3.245 1.00 90.12 290 THR A CA 1
ATOM 2093 C C . THR A 1 290 ? -19.853 -10.728 -4.262 1.00 90.12 290 THR A C 1
ATOM 2095 O O . THR A 1 290 ? -19.153 -10.935 -5.251 1.00 90.12 290 THR A O 1
ATOM 2098 N N . GLU A 1 291 ? -20.465 -9.564 -4.054 1.00 93.25 291 GLU A N 1
ATOM 2099 C CA . GLU A 1 291 ? -20.365 -8.433 -4.964 1.00 93.25 291 GLU A CA 1
ATOM 2100 C C . GLU A 1 291 ? -19.280 -7.477 -4.491 1.00 93.25 291 GLU A C 1
ATOM 2102 O O . GLU A 1 291 ? -19.405 -6.810 -3.465 1.00 93.25 291 GLU A O 1
ATOM 2107 N N . PHE A 1 292 ? -18.197 -7.429 -5.254 1.00 94.38 292 PHE A N 1
ATOM 2108 C CA . PHE A 1 292 ? -17.065 -6.569 -4.964 1.00 94.38 292 PHE A CA 1
ATOM 2109 C C . PHE A 1 292 ? -17.104 -5.330 -5.849 1.00 94.38 292 PHE A C 1
ATOM 2111 O O . PHE A 1 292 ? -17.193 -5.442 -7.074 1.00 94.38 292 PHE A O 1
ATOM 2118 N N . ALA A 1 293 ? -16.961 -4.163 -5.230 1.00 94.62 293 ALA A N 1
ATOM 2119 C CA . ALA A 1 293 ? -16.770 -2.912 -5.941 1.00 94.62 293 ALA A CA 1
ATOM 2120 C C . ALA A 1 293 ? -15.283 -2.725 -6.267 1.00 94.62 293 ALA A C 1
ATOM 2122 O O . ALA A 1 293 ? -14.422 -3.000 -5.431 1.00 94.62 293 ALA A O 1
ATOM 2123 N N . ALA A 1 294 ? -14.979 -2.287 -7.488 1.00 94.50 294 ALA A N 1
ATOM 2124 C CA . ALA A 1 294 ? -13.609 -2.029 -7.921 1.00 94.50 294 ALA A CA 1
ATOM 2125 C C . ALA A 1 294 ? -13.177 -0.600 -7.570 1.00 94.50 294 ALA A C 1
ATOM 2127 O O . ALA A 1 294 ? -13.967 0.347 -7.665 1.00 94.50 294 ALA A O 1
ATOM 2128 N N . PHE A 1 295 ? -11.908 -0.451 -7.203 1.00 95.75 295 PHE A N 1
ATOM 2129 C CA . PHE A 1 295 ? -11.274 0.849 -7.017 1.00 95.75 295 PHE A CA 1
ATOM 2130 C C . PHE A 1 295 ? -11.241 1.625 -8.338 1.00 95.75 295 PHE A C 1
ATOM 2132 O O . PHE A 1 295 ? -11.258 1.046 -9.424 1.00 95.75 295 PHE A O 1
ATOM 2139 N N . GLY A 1 296 ? -11.223 2.955 -8.249 1.00 92.56 296 GLY A N 1
ATOM 2140 C CA . GLY A 1 296 ? -11.093 3.817 -9.424 1.00 92.56 296 GLY A CA 1
ATOM 2141 C C . GLY A 1 296 ? -12.301 3.867 -10.357 1.00 92.56 296 GLY A C 1
ATOM 2142 O O . GLY A 1 296 ? -12.189 4.339 -11.485 1.00 92.56 296 GLY A O 1
ATOM 2143 N N . THR A 1 297 ? -13.457 3.374 -9.907 1.00 89.94 297 THR A N 1
ATOM 2144 C CA . THR A 1 297 ? -14.711 3.408 -10.669 1.00 89.94 297 THR A CA 1
ATOM 2145 C C . THR A 1 297 ? -15.669 4.482 -10.152 1.00 89.94 297 THR A C 1
ATOM 2147 O O . THR A 1 297 ? -15.633 4.869 -8.981 1.00 89.94 297 THR A O 1
ATOM 2150 N N . GLY A 1 298 ? -16.565 4.958 -11.021 1.00 88.12 298 GLY A N 1
ATOM 2151 C CA . GLY A 1 298 ? -17.571 5.959 -10.661 1.00 88.12 298 GLY A CA 1
ATOM 2152 C C . GLY A 1 298 ? -16.944 7.315 -10.334 1.00 88.12 298 GLY A C 1
ATOM 2153 O O . GLY A 1 298 ? -16.256 7.892 -11.169 1.00 88.12 298 GLY A O 1
ATOM 2154 N N . SER A 1 299 ? -17.202 7.826 -9.130 1.00 87.69 299 SER A N 1
ATOM 2155 C CA . SER A 1 299 ? -16.606 9.069 -8.617 1.00 87.69 299 SER A CA 1
ATOM 2156 C C . SER A 1 299 ? -15.202 8.884 -8.034 1.00 87.69 299 SER A C 1
ATOM 2158 O O . SER A 1 299 ? -14.598 9.864 -7.604 1.00 87.69 299 SER A O 1
ATOM 2160 N N . ASN A 1 300 ? -14.695 7.650 -7.975 1.00 93.12 300 ASN A N 1
ATOM 2161 C CA . ASN A 1 300 ? -13.361 7.366 -7.461 1.00 93.12 300 ASN A CA 1
ATOM 2162 C C . ASN A 1 300 ? -12.286 7.602 -8.527 1.00 93.12 300 ASN A C 1
ATOM 2164 O O . ASN A 1 300 ? -12.532 7.462 -9.724 1.00 93.12 300 ASN A O 1
ATOM 2168 N N . THR A 1 301 ? -11.072 7.910 -8.082 1.00 93.94 301 THR A N 1
ATOM 2169 C CA . THR A 1 301 ? -9.933 8.187 -8.960 1.00 93.94 301 THR A CA 1
ATOM 2170 C C . THR A 1 301 ? -9.307 6.875 -9.428 1.00 93.94 301 THR A C 1
ATOM 2172 O O . THR A 1 301 ? -8.895 6.083 -8.575 1.00 93.94 301 THR A O 1
ATOM 2175 N N . PRO A 1 302 ? -9.212 6.612 -10.744 1.00 95.12 302 PRO A N 1
ATOM 2176 C CA . PRO A 1 302 ? -8.470 5.467 -11.251 1.00 95.12 302 PRO A CA 1
ATOM 2177 C C . PRO A 1 302 ? -6.969 5.646 -11.036 1.00 95.12 302 PRO A C 1
ATOM 2179 O O . PRO A 1 302 ? -6.428 6.748 -11.124 1.00 95.12 302 PRO A O 1
ATOM 2182 N N . GLY A 1 303 ? -6.290 4.539 -10.765 1.00 94.19 303 GLY A N 1
ATOM 2183 C CA . GLY A 1 303 ? -4.841 4.474 -10.747 1.00 94.19 303 GLY A CA 1
ATOM 2184 C C . GLY A 1 303 ? -4.266 4.611 -12.155 1.00 94.19 303 GLY A C 1
ATOM 2185 O O . GLY A 1 303 ? -4.802 4.039 -13.107 1.00 94.19 303 GLY A O 1
ATOM 2186 N N . ALA A 1 304 ? -3.166 5.352 -12.268 1.00 94.62 304 ALA A N 1
ATOM 2187 C CA . ALA A 1 304 ? -2.466 5.636 -13.520 1.00 94.62 304 ALA A CA 1
ATOM 2188 C C . ALA A 1 304 ? -0.953 5.482 -13.331 1.00 94.62 304 ALA A C 1
ATOM 2190 O O . ALA A 1 304 ? -0.433 5.833 -12.268 1.00 94.62 304 ALA A O 1
ATOM 2191 N N . ASN A 1 305 ? -0.253 4.951 -14.339 1.00 93.00 305 ASN A N 1
ATOM 2192 C CA . ASN A 1 305 ? 1.178 4.644 -14.230 1.00 93.00 305 ASN A CA 1
ATOM 2193 C C . ASN A 1 305 ? 2.060 5.879 -14.403 1.00 93.00 305 ASN A C 1
ATOM 2195 O O . ASN A 1 305 ? 3.145 5.911 -13.828 1.00 93.00 305 ASN A O 1
ATOM 2199 N N . GLY A 1 306 ? 1.595 6.877 -15.160 1.00 90.94 306 GLY A N 1
ATOM 2200 C CA . GLY A 1 306 ? 2.381 8.065 -15.492 1.00 90.94 306 GLY A CA 1
ATOM 2201 C C . GLY A 1 306 ? 3.490 7.758 -16.501 1.00 90.94 306 GLY A C 1
ATOM 2202 O O . GLY A 1 306 ? 4.533 8.396 -16.486 1.00 90.94 306 GLY A O 1
ATOM 2203 N N . GLU A 1 307 ? 3.283 6.759 -17.348 1.00 90.31 307 GLU A N 1
ATOM 2204 C CA . GLU A 1 307 ? 4.191 6.296 -18.392 1.00 90.31 307 GLU A CA 1
ATOM 2205 C C . GLU A 1 307 ? 4.438 7.364 -19.472 1.00 90.31 307 GLU A C 1
ATOM 2207 O O . GLU A 1 307 ? 5.572 7.558 -19.909 1.00 90.31 307 GLU A O 1
ATOM 2212 N N . ILE A 1 308 ? 3.401 8.133 -19.817 1.00 89.12 308 ILE A N 1
ATOM 2213 C CA . ILE A 1 308 ? 3.479 9.225 -20.790 1.00 89.12 308 ILE A CA 1
ATOM 2214 C C . ILE A 1 308 ? 4.316 10.371 -20.215 1.00 89.12 308 ILE A C 1
ATOM 2216 O O . ILE A 1 308 ? 3.996 10.907 -19.147 1.00 89.12 308 ILE A O 1
ATOM 2220 N N . ASN A 1 309 ? 5.333 10.800 -20.971 1.00 87.44 309 ASN A N 1
ATOM 2221 C CA . ASN A 1 309 ? 6.265 11.876 -20.607 1.00 87.44 309 ASN A CA 1
ATOM 2222 C C . ASN A 1 309 ? 6.939 11.661 -19.237 1.00 87.44 309 ASN A C 1
ATOM 2224 O O . ASN A 1 309 ? 7.163 12.624 -18.498 1.00 87.44 309 ASN A O 1
ATOM 2228 N N . ALA A 1 310 ? 7.216 10.408 -18.864 1.00 90.06 310 ALA A N 1
ATOM 2229 C CA . ALA A 1 310 ? 7.981 10.105 -17.661 1.00 90.06 310 ALA A CA 1
ATOM 2230 C C . ALA A 1 310 ? 9.386 10.727 -17.740 1.00 90.06 310 ALA A C 1
ATOM 2232 O O . ALA A 1 310 ? 10.069 10.621 -18.759 1.00 90.06 310 ALA A O 1
ATOM 2233 N N . ASP A 1 311 ? 9.831 11.364 -16.656 1.00 90.06 311 ASP A N 1
ATOM 2234 C CA . ASP A 1 311 ? 11.132 12.033 -16.621 1.00 90.06 311 ASP A CA 1
ATOM 2235 C C . ASP A 1 311 ? 12.244 11.039 -16.249 1.00 90.06 311 ASP A C 1
ATOM 2237 O O . ASP A 1 311 ? 12.514 10.756 -15.077 1.00 90.06 311 ASP A O 1
ATOM 2241 N N . TYR A 1 312 ? 12.898 10.492 -17.274 1.00 91.75 312 TYR A N 1
ATOM 2242 C CA . TYR A 1 312 ? 14.022 9.570 -17.107 1.00 91.75 312 TYR A CA 1
ATOM 2243 C C . TYR A 1 312 ? 15.247 10.239 -16.480 1.00 91.75 312 TYR A C 1
ATOM 2245 O O . TYR A 1 312 ? 16.013 9.561 -15.793 1.00 91.75 312 TYR A O 1
ATOM 2253 N N . LYS A 1 313 ? 15.427 11.554 -16.659 1.00 91.25 313 LYS A N 1
ATOM 2254 C CA . LYS A 1 313 ? 16.562 12.282 -16.085 1.00 91.25 313 LYS A CA 1
ATOM 2255 C C . LYS A 1 313 ? 16.490 12.263 -14.564 1.00 91.25 313 LYS A C 1
ATOM 2257 O O . LYS A 1 313 ? 17.494 11.984 -13.920 1.00 91.25 313 LYS A O 1
ATOM 2262 N N . ILE A 1 314 ? 15.301 12.455 -13.992 1.00 88.88 314 ILE A N 1
ATOM 2263 C CA . ILE A 1 314 ? 15.120 12.370 -12.537 1.00 88.88 314 ILE A CA 1
ATOM 2264 C C . ILE A 1 314 ? 15.442 10.960 -12.018 1.00 88.88 314 ILE A C 1
ATOM 2266 O O . ILE A 1 314 ? 16.079 10.812 -10.975 1.00 88.88 314 ILE A O 1
ATOM 2270 N N . GLY A 1 315 ? 15.040 9.913 -12.745 1.00 89.75 315 GLY A N 1
ATOM 2271 C CA . GLY A 1 315 ? 15.380 8.534 -12.381 1.00 89.75 315 GLY A CA 1
ATOM 2272 C C . GLY A 1 315 ? 16.883 8.249 -12.435 1.00 89.75 315 GLY A C 1
ATOM 2273 O O . GLY A 1 315 ? 17.418 7.568 -11.559 1.00 89.75 315 GLY A O 1
ATOM 2274 N N . LEU A 1 316 ? 17.576 8.801 -13.434 1.00 92.88 316 LEU A N 1
ATOM 2275 C CA . LEU A 1 316 ? 19.032 8.740 -13.535 1.00 92.88 316 LEU A CA 1
ATOM 2276 C C . LEU A 1 316 ? 19.706 9.498 -12.385 1.00 92.88 316 LEU A C 1
ATOM 2278 O O . LEU A 1 316 ? 20.596 8.956 -11.733 1.00 92.88 316 LEU A O 1
ATOM 2282 N N . ASP A 1 317 ? 19.254 10.712 -12.080 1.00 92.44 317 ASP A N 1
ATOM 2283 C CA . ASP A 1 317 ? 19.795 11.517 -10.983 1.00 92.44 317 ASP A CA 1
ATOM 2284 C C . ASP A 1 317 ? 19.640 10.802 -9.629 1.00 92.44 317 ASP A C 1
ATOM 2286 O O . ASP A 1 317 ? 20.570 10.803 -8.820 1.00 92.44 317 ASP A O 1
ATOM 2290 N N . ALA A 1 318 ? 18.524 10.098 -9.406 1.00 91.94 318 ALA A N 1
ATOM 2291 C CA . ALA A 1 318 ? 18.323 9.283 -8.208 1.00 91.94 318 ALA A CA 1
ATOM 2292 C C . ALA A 1 318 ? 19.364 8.155 -8.078 1.00 91.94 318 ALA A C 1
ATOM 2294 O O . ALA A 1 318 ? 19.831 7.860 -6.978 1.00 91.94 318 ALA A O 1
ATOM 2295 N N . LEU A 1 319 ? 19.801 7.568 -9.197 1.00 93.38 319 LEU A N 1
ATOM 2296 C CA . LEU A 1 319 ? 20.839 6.540 -9.199 1.00 93.38 319 LEU A CA 1
ATOM 2297 C C . LEU A 1 319 ? 22.239 7.088 -8.908 1.00 93.38 319 LEU A C 1
ATOM 2299 O O . LEU A 1 319 ? 23.130 6.279 -8.673 1.00 93.38 319 LEU A O 1
ATOM 2303 N N . LEU A 1 320 ? 22.504 8.403 -8.931 1.00 92.25 320 LEU A N 1
ATOM 2304 C CA . LEU A 1 320 ? 23.852 8.962 -8.687 1.00 92.25 320 LEU A CA 1
ATOM 2305 C C . LEU A 1 320 ? 24.436 8.556 -7.328 1.00 92.25 320 LEU A C 1
ATOM 2307 O O . LEU A 1 320 ? 25.647 8.371 -7.203 1.00 92.25 320 LEU A O 1
ATOM 2311 N N . ASN A 1 321 ? 23.581 8.346 -6.329 1.00 89.25 321 ASN A N 1
ATOM 2312 C CA . ASN A 1 321 ? 24.007 7.921 -4.998 1.00 89.25 321 ASN A CA 1
ATOM 2313 C C . ASN A 1 321 ? 24.178 6.405 -4.858 1.00 89.25 321 ASN A C 1
ATOM 2315 O O . ASN A 1 321 ? 24.751 5.971 -3.863 1.00 89.25 321 ASN A O 1
ATOM 2319 N N . GLU A 1 322 ? 23.779 5.615 -5.856 1.00 91.94 322 GLU A N 1
ATOM 2320 C CA . GLU A 1 322 ? 23.792 4.155 -5.784 1.00 91.94 322 GLU A CA 1
ATOM 2321 C C . GLU A 1 322 ? 25.026 3.521 -6.431 1.00 91.94 322 GLU A C 1
ATOM 2323 O O . GLU A 1 322 ? 25.584 4.015 -7.420 1.00 91.94 322 GLU A O 1
ATOM 2328 N N . ASP A 1 323 ? 25.425 2.370 -5.884 1.00 88.94 323 ASP A N 1
ATOM 2329 C CA . ASP A 1 323 ? 26.509 1.524 -6.391 1.00 88.94 323 ASP A CA 1
ATOM 2330 C C . ASP A 1 323 ? 26.057 0.740 -7.629 1.00 88.94 323 ASP A C 1
ATOM 2332 O O . ASP A 1 323 ? 25.930 -0.484 -7.588 1.00 88.94 323 ASP A O 1
ATOM 2336 N N . ALA A 1 324 ? 25.798 1.441 -8.732 1.00 90.69 324 ALA A N 1
ATOM 2337 C CA . ALA A 1 324 ? 25.487 0.867 -10.038 1.00 90.69 324 ALA A CA 1
ATOM 2338 C C . ALA A 1 324 ? 26.595 1.193 -11.051 1.00 90.69 324 ALA A C 1
ATOM 2340 O O . ALA A 1 324 ? 27.026 2.341 -11.159 1.00 90.69 324 ALA A O 1
ATOM 2341 N N . HIS A 1 325 ? 27.036 0.177 -11.798 1.00 90.25 325 HIS A N 1
ATOM 2342 C CA . HIS A 1 325 ? 28.129 0.289 -12.774 1.00 90.25 325 HIS A CA 1
ATOM 2343 C C . HIS A 1 325 ? 27.623 0.324 -14.213 1.00 90.25 325 HIS A C 1
ATOM 2345 O O . HIS A 1 325 ? 28.175 1.037 -15.041 1.00 90.25 325 HIS A O 1
ATOM 2351 N N . ILE A 1 326 ? 26.584 -0.456 -14.519 1.00 92.81 326 ILE A N 1
ATOM 2352 C CA . ILE A 1 326 ? 25.946 -0.487 -15.839 1.00 92.81 326 ILE A CA 1
ATOM 2353 C C . ILE A 1 326 ? 24.595 0.191 -15.693 1.00 92.81 326 ILE A C 1
ATOM 2355 O O . ILE A 1 326 ? 23.770 -0.303 -14.932 1.00 92.81 326 ILE A O 1
ATOM 2359 N N . ILE A 1 327 ? 24.372 1.302 -16.386 1.00 94.62 327 ILE A N 1
ATOM 2360 C CA . ILE A 1 327 ? 23.124 2.063 -16.319 1.00 94.62 327 ILE A CA 1
ATOM 2361 C C . ILE A 1 327 ? 22.331 1.842 -17.597 1.00 94.62 327 ILE A C 1
ATOM 2363 O O . ILE A 1 327 ? 22.839 2.0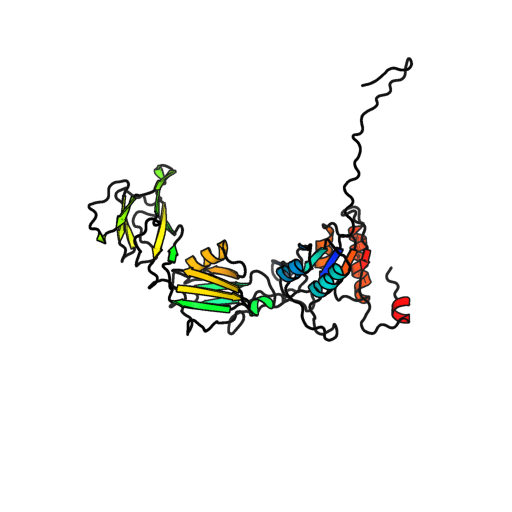60 -18.691 1.00 94.62 327 ILE A O 1
ATOM 2367 N N . VAL A 1 328 ? 21.081 1.421 -17.453 1.00 94.44 328 VAL A N 1
ATOM 2368 C CA . VAL A 1 328 ? 20.166 1.146 -18.559 1.00 94.44 328 VAL A CA 1
ATOM 2369 C C . VAL A 1 328 ? 18.973 2.090 -18.463 1.00 94.44 328 VAL A C 1
ATOM 2371 O O . VAL A 1 328 ? 18.224 2.049 -17.484 1.00 94.44 328 VAL A O 1
ATOM 2374 N N . ALA A 1 329 ? 18.763 2.905 -19.497 1.00 93.31 329 ALA A N 1
ATOM 2375 C CA . ALA A 1 329 ? 17.514 3.643 -19.681 1.00 93.31 329 ALA A CA 1
ATOM 2376 C C . ALA A 1 329 ? 16.534 2.765 -20.476 1.00 93.31 329 ALA A C 1
ATOM 2378 O O . ALA A 1 329 ? 16.571 2.699 -21.703 1.00 93.31 329 ALA A O 1
ATOM 2379 N N . ALA A 1 330 ? 15.690 2.015 -19.766 1.00 91.88 330 ALA A N 1
ATOM 2380 C CA . ALA A 1 330 ? 14.802 1.030 -20.368 1.00 91.88 330 ALA A CA 1
ATOM 2381 C C . ALA A 1 330 ? 13.769 1.700 -21.283 1.00 91.88 330 ALA A C 1
ATOM 2383 O O . ALA A 1 330 ? 13.034 2.589 -20.854 1.00 91.88 330 ALA A O 1
ATOM 2384 N N . GLY A 1 331 ? 13.693 1.240 -22.533 1.00 87.69 331 GLY A N 1
ATOM 2385 C CA . GLY A 1 331 ? 12.771 1.772 -23.541 1.00 87.69 331 GLY A CA 1
ATOM 2386 C C . GLY A 1 331 ? 13.211 3.076 -24.203 1.00 87.69 331 GLY A C 1
ATOM 2387 O O . GLY A 1 331 ? 12.494 3.556 -25.070 1.00 87.69 331 GLY A O 1
ATOM 2388 N N . GLN A 1 332 ? 14.369 3.624 -23.831 1.00 90.12 332 GLN A N 1
ATOM 2389 C CA . GLN A 1 332 ? 14.964 4.760 -24.527 1.00 90.12 332 GLN A CA 1
ATOM 2390 C C . GLN A 1 332 ? 15.866 4.273 -25.663 1.00 90.12 332 GLN A C 1
ATOM 2392 O O . GLN A 1 332 ? 16.505 3.217 -25.560 1.00 90.12 332 GLN A O 1
ATOM 2397 N N . ASP A 1 333 ? 15.916 5.050 -26.738 1.00 88.00 333 ASP A N 1
ATOM 2398 C CA . ASP A 1 333 ? 16.777 4.808 -27.888 1.00 88.00 333 ASP A CA 1
ATOM 2399 C C . ASP A 1 333 ? 17.991 5.750 -27.902 1.00 88.00 333 ASP A C 1
ATOM 2401 O O . ASP A 1 333 ? 18.306 6.424 -26.919 1.00 88.00 333 ASP A O 1
ATOM 2405 N N . ASP A 1 334 ? 18.706 5.769 -29.022 1.00 85.38 334 ASP A N 1
ATOM 2406 C CA . ASP A 1 334 ? 19.908 6.564 -29.222 1.00 85.38 334 ASP A CA 1
ATOM 2407 C C . ASP A 1 334 ? 19.669 8.077 -29.148 1.00 85.38 334 ASP A C 1
ATOM 2409 O O . ASP A 1 334 ? 20.616 8.811 -28.868 1.00 85.38 334 ASP A O 1
ATOM 2413 N N . SER A 1 335 ? 18.429 8.554 -29.315 1.00 87.38 335 SER A N 1
ATOM 2414 C CA . SER A 1 335 ? 18.106 9.975 -29.135 1.00 87.38 335 SER A CA 1
ATOM 2415 C C . SER A 1 335 ? 18.266 10.451 -27.690 1.00 87.38 335 SER A C 1
ATOM 2417 O O . SER A 1 335 ? 18.477 11.639 -27.474 1.00 87.38 335 SER A O 1
ATOM 2419 N N . PHE A 1 336 ? 18.233 9.528 -26.724 1.00 89.31 336 PHE A N 1
ATOM 2420 C CA . PHE A 1 336 ? 18.464 9.788 -25.299 1.00 89.31 336 PHE A CA 1
ATOM 2421 C C . PHE A 1 336 ? 19.946 9.661 -24.897 1.00 89.31 336 PHE A C 1
ATOM 2423 O O . PHE A 1 336 ? 20.307 9.644 -23.716 1.00 89.31 336 PHE A O 1
ATOM 2430 N N . GLY A 1 337 ? 20.836 9.479 -25.874 1.00 87.69 337 GLY A N 1
ATOM 2431 C CA . GLY A 1 337 ? 22.248 9.246 -25.610 1.00 87.69 337 GLY A CA 1
ATOM 2432 C C . GLY A 1 337 ? 22.965 10.440 -24.975 1.00 87.69 337 GLY A C 1
ATOM 2433 O O . GLY A 1 337 ? 23.799 10.222 -24.099 1.00 87.69 337 GLY A O 1
ATOM 2434 N N . ASP A 1 338 ? 22.596 11.675 -25.332 1.00 90.25 338 ASP A N 1
ATOM 2435 C CA . ASP A 1 338 ? 23.168 12.896 -24.745 1.00 90.25 338 ASP A CA 1
ATOM 2436 C C . ASP A 1 338 ? 22.832 13.000 -23.243 1.00 90.25 338 ASP A C 1
ATOM 2438 O O . ASP A 1 338 ? 23.684 13.341 -22.419 1.00 90.25 338 ASP A O 1
ATOM 2442 N N . GLU A 1 339 ? 21.599 12.663 -22.848 1.00 92.12 339 GLU A N 1
ATOM 2443 C CA . GLU A 1 339 ? 21.186 12.616 -21.444 1.00 92.12 339 GLU A CA 1
ATOM 2444 C C . GLU A 1 339 ? 21.903 11.509 -20.663 1.00 92.12 339 GLU A C 1
ATOM 2446 O O . GLU A 1 339 ? 22.262 11.714 -19.496 1.00 92.12 339 GLU A O 1
ATOM 2451 N N . MET A 1 340 ? 22.122 10.349 -21.289 1.00 92.06 340 MET A N 1
ATOM 2452 C CA . MET A 1 340 ? 22.863 9.241 -20.685 1.00 92.06 340 MET A CA 1
ATOM 2453 C C . MET A 1 340 ? 24.347 9.585 -20.491 1.00 92.06 340 MET A C 1
ATOM 2455 O O . MET A 1 340 ? 24.893 9.331 -19.416 1.00 92.06 340 MET A O 1
ATOM 2459 N N . ASP A 1 341 ? 24.993 10.195 -21.486 1.00 91.00 341 ASP A N 1
ATOM 2460 C CA . ASP A 1 341 ? 26.375 10.676 -21.371 1.00 91.00 341 ASP A CA 1
ATOM 2461 C C . ASP A 1 341 ? 26.487 11.740 -20.270 1.00 91.00 341 ASP A C 1
ATOM 2463 O O . ASP A 1 341 ? 27.294 11.604 -19.347 1.00 91.00 341 ASP A O 1
ATOM 2467 N N . ALA A 1 342 ? 25.590 12.732 -20.262 1.00 92.00 342 ALA A N 1
ATOM 2468 C CA . ALA A 1 342 ? 25.550 13.745 -19.209 1.00 92.00 342 ALA A CA 1
ATOM 2469 C C . ALA A 1 342 ? 25.437 13.122 -17.806 1.00 92.00 342 ALA A C 1
ATOM 2471 O O . ALA A 1 342 ? 26.097 13.569 -16.864 1.00 92.00 342 ALA A O 1
ATOM 2472 N N . HIS A 1 343 ? 24.635 12.067 -17.649 1.00 93.00 343 HIS A N 1
ATOM 2473 C CA . HIS A 1 343 ? 24.539 11.329 -16.395 1.00 93.00 343 HIS A CA 1
ATOM 2474 C C . HIS A 1 343 ? 25.856 10.628 -16.015 1.00 93.00 343 HIS A C 1
ATOM 2476 O O . HIS A 1 343 ? 26.304 10.744 -14.869 1.00 93.00 343 HIS A O 1
ATOM 2482 N N . CYS A 1 344 ? 26.500 9.934 -16.957 1.00 92.19 344 CYS A N 1
ATOM 2483 C CA . CYS A 1 344 ? 27.800 9.296 -16.743 1.00 92.19 344 CYS A CA 1
ATOM 2484 C C . CYS A 1 344 ? 28.891 10.312 -16.362 1.00 92.19 344 CYS A C 1
ATOM 2486 O O . CYS A 1 344 ? 29.661 10.064 -15.432 1.00 92.19 344 CYS A O 1
ATOM 2488 N N . GLN A 1 345 ? 28.919 11.483 -17.003 1.00 91.44 345 GLN A N 1
ATOM 2489 C CA . GLN A 1 345 ? 29.850 12.565 -16.672 1.00 91.44 345 GLN A CA 1
ATOM 2490 C C . GLN A 1 345 ? 29.624 13.111 -15.258 1.00 91.44 345 GLN A C 1
ATOM 2492 O O . GLN A 1 345 ? 30.580 13.303 -14.502 1.00 91.44 345 GLN A O 1
ATOM 2497 N N . VAL A 1 346 ? 28.364 13.327 -14.862 1.00 92.94 346 VAL A N 1
ATOM 2498 C CA . VAL A 1 346 ? 28.033 13.762 -13.496 1.00 92.94 346 VAL A CA 1
ATOM 2499 C C . VAL A 1 346 ? 28.439 12.698 -12.479 1.00 92.94 346 VAL A C 1
ATOM 2501 O O . VAL A 1 346 ? 29.027 13.038 -11.453 1.00 92.94 346 VAL A O 1
ATOM 2504 N N . ALA A 1 347 ? 28.201 11.418 -12.760 1.00 90.25 347 ALA A N 1
ATOM 2505 C CA . ALA A 1 347 ? 28.615 10.328 -11.883 1.00 90.25 347 ALA A CA 1
ATOM 2506 C C . ALA A 1 347 ? 30.144 10.249 -11.702 1.00 90.25 347 ALA A C 1
ATOM 2508 O O . ALA A 1 347 ? 30.610 10.001 -10.589 1.00 90.25 347 ALA A O 1
ATOM 2509 N N . SER A 1 348 ? 30.918 10.525 -12.758 1.00 88.75 348 SER A N 1
ATOM 2510 C CA . SER A 1 348 ? 32.390 10.551 -12.719 1.00 88.75 348 SER A CA 1
ATOM 2511 C C . SER A 1 348 ? 32.954 11.797 -12.012 1.00 88.75 348 SER A C 1
ATOM 2513 O O . SER A 1 348 ? 34.120 11.822 -11.620 1.00 88.75 348 SER A O 1
ATOM 2515 N N . SER A 1 349 ? 32.135 12.830 -11.773 1.00 89.19 349 SER A N 1
ATOM 2516 C CA . SER A 1 349 ? 32.577 14.043 -11.071 1.00 89.19 349 SER A CA 1
ATOM 2517 C C . SER A 1 349 ? 33.114 13.767 -9.659 1.00 89.19 349 SER A C 1
ATOM 2519 O O . SER A 1 349 ? 32.722 12.807 -8.993 1.00 89.19 349 SER A O 1
ATOM 2521 N N . ASP A 1 350 ? 33.943 14.681 -9.143 1.00 83.75 350 ASP A N 1
ATOM 2522 C CA . ASP A 1 350 ? 34.543 14.593 -7.801 1.00 83.75 350 ASP A CA 1
ATOM 2523 C C . ASP A 1 350 ? 33.529 14.441 -6.656 1.00 83.75 350 ASP A C 1
ATOM 2525 O O . ASP A 1 350 ? 33.909 14.010 -5.560 1.00 83.75 350 ASP A O 1
ATOM 2529 N N . ALA A 1 351 ? 32.269 14.821 -6.895 1.00 84.38 351 ALA A N 1
ATOM 2530 C CA . ALA A 1 351 ? 31.180 14.718 -5.934 1.00 84.38 351 ALA A CA 1
ATOM 2531 C C . ALA A 1 351 ? 30.719 13.268 -5.725 1.00 84.38 351 ALA A C 1
ATOM 2533 O O . ALA A 1 351 ? 30.432 12.891 -4.591 1.00 84.38 351 ALA A O 1
ATOM 2534 N N . TYR A 1 352 ? 30.678 12.463 -6.791 1.00 86.19 352 TYR A N 1
ATOM 2535 C CA . TYR A 1 352 ? 30.151 11.096 -6.753 1.00 86.19 352 TYR A CA 1
ATOM 2536 C C . TYR A 1 352 ? 31.249 10.044 -6.934 1.00 86.19 352 TYR A C 1
ATOM 2538 O O . TYR A 1 352 ? 31.213 9.020 -6.255 1.00 86.19 352 TYR A O 1
ATOM 2546 N N . ARG A 1 353 ? 32.264 10.316 -7.768 1.00 87.44 353 ARG A N 1
ATOM 2547 C CA . ARG A 1 353 ? 33.442 9.457 -8.001 1.00 87.44 353 ARG A CA 1
ATOM 2548 C C . ARG A 1 353 ? 33.066 8.036 -8.428 1.00 87.44 353 ARG A C 1
ATOM 2550 O O . ARG A 1 353 ? 33.644 7.059 -7.950 1.00 87.44 353 ARG A O 1
ATOM 2557 N N . ARG A 1 354 ? 32.065 7.921 -9.301 1.00 85.75 354 ARG A N 1
ATOM 2558 C CA . ARG A 1 354 ? 31.534 6.653 -9.807 1.00 85.75 354 ARG A CA 1
ATOM 2559 C C . ARG A 1 354 ? 31.816 6.525 -11.298 1.00 85.75 354 ARG A C 1
ATOM 2561 O O . ARG A 1 354 ? 31.380 7.352 -12.090 1.00 85.75 354 ARG A O 1
ATOM 2568 N N . GLU A 1 355 ? 32.464 5.433 -11.676 1.00 86.12 355 GLU A N 1
ATOM 2569 C CA . GLU A 1 355 ? 32.625 5.051 -13.079 1.00 86.12 355 GLU A CA 1
ATOM 2570 C C . GLU A 1 355 ? 31.379 4.300 -13.556 1.00 86.12 355 GLU A C 1
ATOM 2572 O O . GLU A 1 355 ? 30.920 3.366 -12.888 1.00 86.12 355 GLU A O 1
ATOM 2577 N N . ARG A 1 356 ? 30.817 4.708 -14.701 1.00 89.19 356 ARG A N 1
ATOM 2578 C CA . ARG A 1 356 ? 29.561 4.155 -15.227 1.00 89.19 356 ARG A CA 1
ATOM 2579 C C . ARG A 1 356 ? 29.641 3.859 -16.713 1.00 89.19 356 ARG A C 1
ATOM 2581 O O . ARG A 1 356 ? 30.191 4.634 -17.487 1.00 89.19 356 ARG A O 1
ATOM 2588 N N . ILE A 1 357 ? 29.013 2.757 -17.104 1.00 90.69 357 ILE A N 1
ATOM 2589 C CA . ILE A 1 357 ? 28.753 2.391 -18.492 1.00 90.69 357 ILE A CA 1
ATOM 2590 C C . ILE A 1 357 ? 27.278 2.679 -18.765 1.00 90.69 357 ILE A C 1
ATOM 2592 O O . 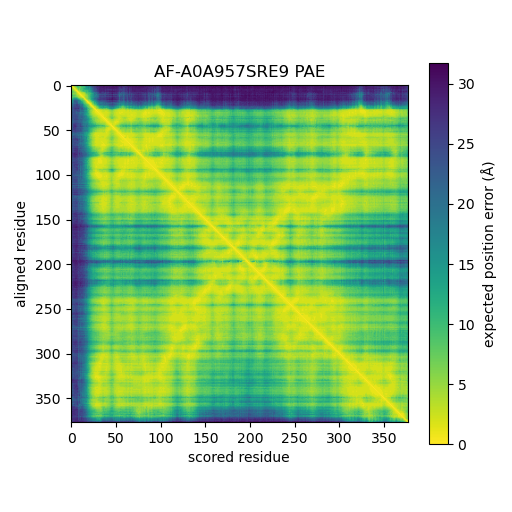ILE A 1 357 ? 26.408 1.988 -18.232 1.00 90.69 357 ILE A O 1
ATOM 2596 N N . GLY A 1 358 ? 27.005 3.699 -19.575 1.00 90.56 358 GLY A N 1
ATOM 2597 C CA . GLY A 1 358 ? 25.662 4.001 -20.060 1.00 90.56 358 GLY A CA 1
ATOM 2598 C C . GLY A 1 358 ? 25.262 3.062 -21.197 1.00 90.56 358 GLY A C 1
ATOM 2599 O O . GLY A 1 358 ? 26.054 2.792 -22.099 1.00 90.56 358 GLY A O 1
ATOM 2600 N N . VAL A 1 359 ? 24.037 2.548 -21.148 1.00 90.19 359 VAL A N 1
ATOM 2601 C CA . VAL A 1 359 ? 23.461 1.668 -22.166 1.00 90.19 359 VAL A CA 1
ATOM 2602 C C . VAL A 1 359 ? 22.102 2.221 -22.575 1.00 90.19 359 VAL A C 1
ATOM 2604 O O . VAL A 1 359 ? 21.178 2.312 -21.763 1.00 90.19 359 VAL A O 1
ATOM 2607 N N . VAL A 1 360 ? 21.987 2.554 -23.857 1.00 86.88 360 VAL A N 1
ATOM 2608 C CA . VAL A 1 360 ? 20.740 2.955 -24.515 1.00 86.88 360 VAL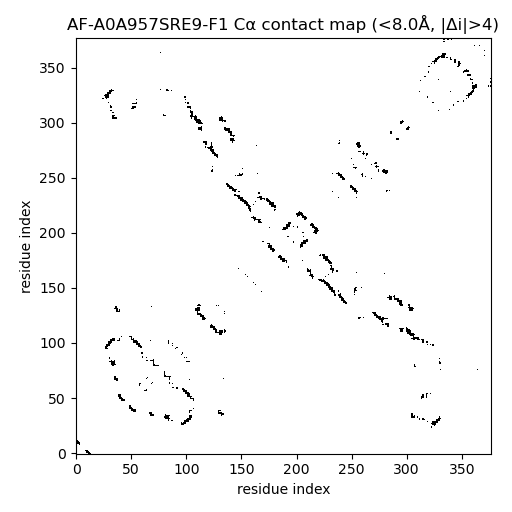 A CA 1
ATOM 2609 C C . VAL A 1 360 ? 20.407 1.970 -25.630 1.00 86.88 360 VAL A C 1
ATOM 2611 O O . VAL A 1 360 ? 21.285 1.265 -26.140 1.00 86.88 360 VAL A O 1
ATOM 2614 N N . GLY A 1 361 ? 19.123 1.869 -25.966 1.00 84.44 361 GLY A N 1
ATOM 2615 C CA . GLY A 1 361 ? 18.671 1.065 -27.092 1.00 84.44 361 GLY A CA 1
ATOM 2616 C C . GLY A 1 361 ? 19.003 1.716 -28.433 1.00 84.44 361 GLY A C 1
ATOM 2617 O O . GLY A 1 361 ? 19.497 2.835 -28.511 1.00 84.44 361 GLY A O 1
ATOM 2618 N N . SER A 1 362 ? 18.698 1.004 -29.512 1.00 84.44 362 SER A N 1
ATOM 2619 C CA . SER A 1 362 ? 18.636 1.584 -30.853 1.00 84.44 362 SER A CA 1
ATOM 2620 C C . SER A 1 362 ? 17.198 1.908 -31.219 1.00 84.44 362 SER A C 1
ATOM 2622 O O . SER A 1 362 ? 16.306 1.131 -30.861 1.00 84.44 362 SER A O 1
ATOM 2624 N N . ALA A 1 363 ? 16.988 2.942 -32.032 1.00 83.56 363 ALA A N 1
ATOM 2625 C CA . ALA A 1 363 ? 15.676 3.231 -32.594 1.00 83.56 363 ALA A CA 1
ATOM 2626 C C . ALA A 1 363 ? 15.051 2.001 -33.282 1.00 83.56 363 ALA A C 1
ATOM 2628 O O . ALA A 1 363 ? 15.730 1.182 -33.923 1.00 83.56 363 ALA A O 1
ATOM 2629 N N . LEU A 1 364 ? 13.729 1.866 -33.161 1.00 82.50 364 LEU A N 1
ATOM 2630 C CA . LEU A 1 364 ? 13.001 0.759 -33.772 1.00 82.50 364 LEU A CA 1
ATOM 2631 C C . LEU A 1 364 ? 13.164 0.792 -35.299 1.00 82.50 364 LEU A C 1
ATOM 2633 O O . LEU A 1 364 ? 12.907 1.798 -35.955 1.00 82.50 364 LEU A O 1
ATOM 2637 N N . GLY A 1 365 ? 13.585 -0.335 -35.879 1.00 82.81 365 GLY A N 1
ATOM 2638 C CA . GLY A 1 365 ? 13.821 -0.442 -37.321 1.00 82.81 365 GLY A CA 1
ATOM 2639 C C . GLY A 1 365 ? 15.131 0.191 -37.806 1.00 82.81 365 GLY A C 1
ATOM 2640 O O . GLY A 1 365 ? 15.321 0.298 -39.019 1.00 82.81 365 GLY A O 1
ATOM 2641 N N . ALA A 1 366 ? 16.038 0.576 -36.899 1.00 84.12 366 ALA A N 1
ATOM 2642 C CA . ALA A 1 366 ? 17.356 1.082 -37.264 1.00 84.12 366 ALA A CA 1
ATOM 2643 C C . ALA A 1 366 ? 18.129 0.081 -38.140 1.00 84.12 366 ALA A C 1
ATOM 2645 O O . ALA A 1 366 ? 18.265 -1.108 -37.842 1.00 84.12 366 ALA A O 1
ATOM 2646 N N . THR A 1 367 ? 18.658 0.585 -39.248 1.00 86.12 367 THR A N 1
ATOM 2647 C CA . THR A 1 367 ? 19.540 -0.159 -40.146 1.00 86.12 367 THR A CA 1
ATOM 2648 C C . THR A 1 367 ? 20.940 -0.287 -39.550 1.00 86.12 367 THR A C 1
ATOM 2650 O O . THR A 1 367 ? 21.367 0.522 -38.729 1.00 86.12 367 THR A O 1
ATOM 2653 N N . LEU A 1 368 ? 21.709 -1.273 -40.017 1.00 82.94 368 LEU A N 1
ATOM 2654 C CA . LEU A 1 368 ? 23.102 -1.455 -39.595 1.00 82.94 368 LEU A CA 1
ATOM 2655 C C . LEU A 1 368 ? 23.970 -0.209 -39.842 1.00 82.94 368 LEU A C 1
ATOM 2657 O O . LEU A 1 368 ? 24.887 0.058 -39.070 1.00 82.94 368 LEU A O 1
ATOM 2661 N N . ASP A 1 369 ? 23.686 0.545 -40.905 1.00 83.19 369 ASP A N 1
ATOM 2662 C CA . ASP A 1 369 ? 24.420 1.771 -41.222 1.00 83.19 369 ASP A CA 1
ATOM 2663 C C . ASP A 1 369 ? 24.061 2.910 -40.265 1.00 83.19 369 ASP A C 1
ATOM 2665 O O . ASP A 1 369 ? 24.951 3.660 -39.873 1.00 83.19 369 ASP A O 1
ATOM 2669 N N . GLN A 1 370 ? 22.799 2.997 -39.825 1.00 80.81 370 GLN A N 1
ATOM 2670 C CA . GLN A 1 370 ? 22.400 3.913 -38.753 1.00 80.81 370 GLN A CA 1
ATOM 2671 C C . GLN A 1 370 ? 23.135 3.551 -37.461 1.00 80.81 370 GLN A C 1
ATOM 2673 O O . GLN A 1 370 ? 23.886 4.377 -36.961 1.00 80.81 370 GLN A O 1
ATOM 2678 N N . LEU A 1 371 ? 23.088 2.284 -37.031 1.00 79.69 371 LEU A N 1
ATOM 2679 C CA . LEU A 1 371 ? 23.787 1.821 -35.822 1.00 79.69 371 LEU A CA 1
ATOM 2680 C C . LEU A 1 371 ? 25.294 2.123 -35.827 1.00 79.69 371 LEU A C 1
ATOM 2682 O O . LEU A 1 371 ? 25.870 2.443 -34.793 1.00 79.69 371 LEU A O 1
ATOM 2686 N N . ARG A 1 372 ? 25.952 2.006 -36.986 1.00 77.88 372 ARG A N 1
ATOM 2687 C CA . ARG A 1 372 ? 27.386 2.308 -37.143 1.00 77.88 372 ARG A CA 1
ATOM 2688 C C . ARG A 1 372 ? 27.690 3.801 -37.221 1.00 77.88 372 ARG A C 1
ATOM 2690 O O . ARG A 1 372 ? 28.823 4.188 -36.957 1.00 77.88 372 ARG A O 1
ATOM 2697 N N . GLY A 1 373 ? 26.722 4.601 -37.659 1.00 70.06 373 GLY A N 1
ATOM 2698 C CA . GLY A 1 373 ? 26.836 6.049 -37.792 1.00 70.06 373 GLY A CA 1
ATOM 2699 C C . GLY A 1 373 ? 26.504 6.817 -36.513 1.00 70.06 373 GLY A C 1
ATOM 2700 O O . GLY A 1 373 ? 26.674 8.035 -36.502 1.00 70.06 373 GLY A O 1
ATOM 2701 N N . HIS A 1 374 ? 26.033 6.140 -35.459 1.00 68.00 374 HIS A N 1
ATOM 2702 C CA . HIS A 1 374 ? 25.782 6.765 -34.162 1.00 68.00 374 HIS A CA 1
ATOM 2703 C C . HIS A 1 374 ? 27.116 7.171 -33.525 1.00 68.00 374 HIS A C 1
ATOM 2705 O O . HIS A 1 374 ? 27.923 6.325 -33.145 1.00 68.00 374 HIS A O 1
ATOM 2711 N N . ASN A 1 375 ? 27.335 8.479 -33.403 1.00 63.66 375 ASN A N 1
ATOM 2712 C CA . ASN A 1 375 ? 28.434 9.052 -32.633 1.00 63.66 375 ASN A CA 1
ATOM 2713 C C . ASN A 1 375 ? 27.877 9.511 -31.285 1.00 63.66 375 ASN A C 1
ATOM 2715 O O . ASN A 1 375 ? 27.710 10.707 -31.063 1.00 63.66 375 ASN A O 1
ATOM 2719 N N . LEU A 1 376 ? 27.542 8.553 -30.423 1.00 61.75 376 LEU A N 1
ATOM 2720 C CA . LEU A 1 376 ? 27.374 8.838 -29.002 1.00 61.75 376 LEU A CA 1
ATOM 2721 C C . LEU A 1 376 ? 28.788 9.015 -28.440 1.00 61.75 376 LEU A C 1
ATOM 2723 O O . LEU A 1 376 ? 29.607 8.100 -28.566 1.00 61.75 376 LEU A O 1
ATOM 2727 N N . ALA A 1 377 ? 29.096 10.238 -28.010 1.00 49.84 377 ALA A N 1
ATOM 2728 C CA . ALA A 1 377 ? 30.430 10.654 -27.580 1.00 49.84 377 ALA A CA 1
ATOM 2729 C C . ALA A 1 377 ? 30.766 10.123 -26.186 1.00 49.84 377 ALA A C 1
ATOM 2731 O O . ALA A 1 377 ? 29.840 10.075 -25.351 1.00 49.84 377 ALA A O 1
#

Solvent-accessible surface area (backbone atoms only — not comparable to full-atom values): 20166 Å² total; per-residue (Å²): 114,71,58,78,85,52,96,95,51,86,51,73,67,71,82,73,68,81,79,67,74,72,85,78,83,74,73,25,30,26,39,29,16,22,36,28,30,37,62,60,50,76,48,72,60,91,92,47,69,48,55,37,19,45,67,37,85,36,64,45,56,70,54,43,36,72,51,27,33,72,62,64,82,87,84,75,85,77,77,63,62,41,21,29,53,54,46,43,46,53,41,43,76,73,66,47,60,39,32,36,42,15,37,23,27,22,84,68,40,24,42,6,18,39,75,41,39,24,93,92,41,55,7,28,40,35,32,28,72,41,37,2,42,62,26,39,60,29,27,40,30,29,31,80,26,93,51,63,16,69,50,74,67,45,75,45,65,32,63,74,47,60,49,95,63,47,49,47,47,93,53,93,79,48,45,40,35,45,32,38,60,93,76,72,45,75,43,78,40,48,81,43,46,52,90,74,63,65,70,86,48,49,67,61,24,30,32,37,33,40,75,71,19,37,51,47,62,34,40,93,57,46,72,77,17,38,37,36,37,24,40,36,28,36,25,91,70,20,34,25,38,38,40,35,50,91,91,48,73,50,79,46,53,27,57,20,23,44,52,43,26,52,54,27,65,76,67,49,90,57,43,43,49,42,67,40,93,36,9,83,37,49,65,53,64,40,97,41,91,84,48,61,50,54,25,25,48,89,94,30,46,49,21,26,39,14,48,68,80,37,46,59,64,45,18,52,59,48,45,54,84,47,89,42,38,40,37,33,47,37,86,38,27,56,88,50,39,65,62,42,42,53,48,38,53,55,24,50,30,93,89,55,66,36,73,57,46,72,45,64,40,70,53,87,87,64,46,72,67,54,67,71,65,61,78,77,120

Foldseek 3Di:
DWDDPDPPDIDDDDPPDPPPPDPQDPLEAEEEWFAQWADWDWDDDPPDIDIFWAFDKDQALVVVCVHGNDWDDDDFLPPLTTFQSVVVVVSVVVPRRIYGGTHFFDPPFAWFWDFFAFPVGTFKIKTWPTFGQLQQLKWKFKAQFPDWAKFFWDKDFAQKDADLDAQFDDDPPKWKWKQAPVVRDIAIAAEDEVVVVDDQAAQRHWYADRGGRTIDHNHGGHRGMMMTIITIHDSRQWMWMWMDRPPDIDIHIGNFLLSVQVCCVVPNPTIHMDGDPRRSGYTDGDPDPPDIDGTCPDPINRGHRNSPPTDSLSSLVSCLQPPHAEYEHTSAALVCLVSQVVSQVVSCDPVNVHHHHYDHHHPPPDDPVNVVPRPSD

Radius of gyration: 30.31 Å; Cα contacts (8 Å, |Δi|>4): 887; chains: 1; bounding box: 100×40×86 Å

Mean predicted aligned error: 8.91 Å

Secondary structure (DSSP, 8-state):
--EEEETTEEE---------------SEEEEEE--SS--EEEEEETTEEEEEE--EEE-SHHHHHHHH-PPPPPSSS-S----HHHHHHHHHHTT--EEEEEE---TT-B--EEEEEETTEEEEEEEESS-SGGGGG-EEEEEE-SS-EEEEEEEEESS-EE-SS-SEEP-TT-EEEEEETTTTEEEEPEEEEGGG---SPPTTEEEEPTTT-EEEESSPPPTT-EEEEEEEE-GGG-EEEEEEETTEEEEEEESSHHHHHHHHHHH-SSEEEEE-TTTTSPBPPPSSTT-PEETT-TTSPPPB---TT--HHHHHHHHTTS--SEEEETT--GGGHHHHHHHHHHHHSTTT----EEE--PPTT--HHHHHH----